Protein AF-A0A830HFN1-F1 (afdb_monomer_lite)

Sequence (681 aa):
MAGCVSAPSVPDTLATSLQSQLDFVSIDGMDPTLANGMKVYYEREVPFELRSQDSGDDDPQEVGALEAIKVRIVVSSDMETGVSGSAAPGVVVELSSESNLFFHYTHEMDSVRFSDVAQTQKLMVDYGEYPNVLLRMLNHCIKEPHTHLAVFVMKNDGKARLDFIQNMEYKFVELLSVEFAASDEETVRKQITYRYNNVKAKLALLSARLADVNALVKLKNPSLLLQKVAVSKTASCHSVALYGSGVACNGGSSLLAAQPCENQAGTPTQTRTVAQDPPQELSEEANPQQLLDTGLAFAGCLTTSPPQPKRVAVLLSGGVDSSVALHLLKRAGHEVTAFYLKIWFQEDFRNTWNACPWEEDLEFAQAAAKLAGVEVEVVPLTDAYWDRVVAHAIHEVQNGRTPNPDVLCNSRVKFGAFLEHVQNDEREFEYVASGHYARVEHDPNKMRPSRLLPCADNVKDQTYFLSQLTQAQLSRVLFPLSHLSKAQVRTLATSMQIPAADRKDSQGICFLGKVPWNEFVKEHCGTAPGPIVERETGDVLGEHNGVWFHTIGQRRGLRLSGGPWYVVEKDIGRRVVYVSRQYHDEAYRGTRRTVGVREGSWVEGEAPPSGEVLLKVRHGPERYRALLTWRDNNARDRGVLRLLDDVDDQGLAPGQFAVLYECEEPHACLGGGVMEAYSDD

Structure (mmCIF, N/CA/C/O backbone):
data_AF-A0A830HFN1-F1
#
_entry.id   AF-A0A830HFN1-F1
#
loop_
_atom_site.group_PDB
_atom_site.id
_atom_site.type_symbol
_atom_site.label_atom_id
_atom_site.label_alt_id
_atom_site.label_comp_id
_atom_site.label_asym_id
_atom_site.label_entity_id
_atom_site.label_seq_id
_atom_site.pdbx_PDB_ins_code
_atom_site.Cartn_x
_atom_site.Cartn_y
_atom_site.Cartn_z
_atom_site.occupancy
_atom_site.B_iso_or_equiv
_atom_site.auth_seq_id
_atom_site.auth_comp_id
_atom_site.auth_asym_id
_atom_site.auth_atom_id
_atom_site.pdbx_PDB_model_num
ATOM 1 N N . MET A 1 1 ? 25.652 -48.438 57.755 1.00 41.47 1 MET A N 1
ATOM 2 C CA . MET A 1 1 ? 26.670 -48.801 56.748 1.00 41.47 1 MET A CA 1
ATOM 3 C C . MET A 1 1 ? 25.976 -49.442 55.564 1.00 41.47 1 MET A C 1
ATOM 5 O O . MET A 1 1 ? 25.362 -50.480 55.753 1.00 41.47 1 MET A O 1
ATOM 9 N N . ALA A 1 2 ? 26.045 -48.767 54.418 1.00 32.31 2 ALA A N 1
ATOM 10 C CA . ALA A 1 2 ? 25.809 -49.194 53.030 1.00 32.31 2 ALA A CA 1
ATOM 11 C C . ALA A 1 2 ? 25.498 -47.867 52.309 1.00 32.31 2 ALA A C 1
ATOM 13 O O . ALA A 1 2 ? 24.434 -47.306 52.519 1.00 32.31 2 ALA A O 1
ATOM 14 N N . GLY A 1 3 ? 26.406 -47.169 51.635 1.00 30.12 3 GLY A N 1
ATOM 15 C CA . GLY A 1 3 ? 27.542 -47.607 50.833 1.00 30.12 3 GLY A CA 1
ATOM 16 C C . GLY A 1 3 ? 27.315 -47.057 49.424 1.00 30.12 3 GLY A C 1
ATOM 17 O O . GLY A 1 3 ? 26.964 -47.817 48.531 1.00 30.12 3 GLY A O 1
ATOM 18 N N . CYS A 1 4 ? 27.397 -45.727 49.277 1.00 29.08 4 CYS A N 1
ATOM 19 C CA . CYS A 1 4 ? 27.236 -45.003 48.015 1.00 29.08 4 CYS A CA 1
ATOM 20 C C . CYS A 1 4 ? 28.227 -45.519 46.966 1.00 29.08 4 CYS A C 1
ATOM 22 O O . CYS A 1 4 ? 29.434 -45.486 47.199 1.00 29.08 4 CYS A O 1
ATOM 24 N N . VAL A 1 5 ? 27.723 -45.928 45.801 1.00 33.47 5 VAL A N 1
ATOM 25 C CA . VAL A 1 5 ? 28.542 -46.169 44.610 1.00 33.47 5 VAL A CA 1
ATOM 26 C C . VAL A 1 5 ? 28.413 -44.946 43.706 1.00 33.47 5 VAL A C 1
ATOM 28 O O . VAL A 1 5 ? 27.329 -44.591 43.250 1.00 33.47 5 VAL A O 1
ATOM 31 N N . SER A 1 6 ? 29.546 -44.275 43.535 1.00 31.39 6 SER A N 1
ATOM 32 C CA . SER A 1 6 ? 29.791 -43.094 42.716 1.00 31.39 6 SER A CA 1
ATOM 33 C C . SER A 1 6 ? 29.516 -43.337 41.229 1.00 31.39 6 SER A C 1
ATOM 35 O O . SER A 1 6 ? 29.911 -44.365 40.680 1.00 31.39 6 SER A O 1
ATOM 37 N N . ALA A 1 7 ? 28.894 -42.352 40.576 1.00 30.53 7 ALA A N 1
ATOM 38 C CA . ALA A 1 7 ? 28.780 -42.266 39.122 1.00 30.53 7 ALA A CA 1
ATOM 39 C C . ALA A 1 7 ? 30.175 -42.265 38.456 1.00 30.53 7 ALA A C 1
ATOM 41 O O . ALA A 1 7 ? 31.120 -41.730 39.043 1.00 30.53 7 ALA A O 1
ATOM 42 N N . PRO A 1 8 ? 30.329 -42.841 37.250 1.00 33.91 8 PRO A N 1
ATOM 43 C CA . PRO A 1 8 ? 31.608 -42.848 36.555 1.00 33.91 8 PRO A CA 1
ATOM 44 C C . PRO A 1 8 ? 31.995 -41.415 36.175 1.00 33.91 8 PRO A C 1
ATOM 46 O O . PRO A 1 8 ? 31.211 -40.681 35.570 1.00 33.91 8 PRO A O 1
ATOM 49 N N . SER A 1 9 ? 33.207 -41.023 36.555 1.00 35.19 9 SER A N 1
ATOM 50 C CA . SER A 1 9 ? 33.829 -39.762 36.175 1.00 35.19 9 SER A CA 1
ATOM 51 C C . SER A 1 9 ? 33.978 -39.682 34.655 1.00 35.19 9 SER A C 1
ATOM 53 O O . SER A 1 9 ? 34.493 -40.592 34.003 1.00 35.19 9 SER A O 1
ATOM 55 N N . VAL A 1 10 ? 33.512 -38.570 34.086 1.00 36.28 10 VAL A N 1
ATOM 56 C CA . VAL A 1 10 ? 33.815 -38.177 32.707 1.00 36.28 10 VAL A CA 1
ATOM 57 C C . VAL A 1 10 ? 35.339 -38.023 32.609 1.00 36.28 10 VAL A C 1
ATOM 59 O O . VAL A 1 10 ? 35.917 -37.376 33.480 1.00 36.28 10 VAL A O 1
ATOM 62 N N . PRO A 1 11 ? 36.018 -38.615 31.614 1.00 37.53 11 PRO A N 1
ATOM 63 C CA . PRO A 1 11 ? 37.464 -38.485 31.501 1.00 37.53 11 PRO A CA 1
ATOM 64 C C . PRO A 1 11 ? 37.849 -37.015 31.269 1.00 37.53 11 PRO A C 1
ATOM 66 O O . PRO A 1 11 ? 37.371 -36.381 30.323 1.00 37.53 11 PRO A O 1
ATOM 69 N N . ASP A 1 12 ? 38.740 -36.501 32.126 1.00 38.22 12 ASP A N 1
ATOM 70 C CA . ASP A 1 12 ? 39.251 -35.117 32.164 1.00 38.22 12 ASP A CA 1
ATOM 71 C C . ASP A 1 12 ? 39.826 -34.609 30.829 1.00 38.22 12 ASP A C 1
ATOM 73 O O . ASP A 1 12 ? 39.990 -33.407 30.632 1.00 38.22 12 ASP A O 1
ATOM 77 N N . THR A 1 13 ? 40.066 -35.497 29.863 1.00 40.09 13 THR A N 1
ATOM 78 C CA . THR A 1 13 ? 40.506 -35.160 28.504 1.00 40.09 13 THR A CA 1
ATOM 79 C C . THR A 1 13 ? 39.465 -34.404 27.669 1.00 40.09 13 THR A C 1
ATOM 81 O O . THR A 1 13 ? 39.843 -33.733 26.713 1.00 40.09 13 THR A O 1
ATOM 84 N N . LEU A 1 14 ? 38.167 -34.481 27.995 1.00 36.88 14 LEU A N 1
ATOM 85 C CA . LEU A 1 14 ? 37.121 -33.707 27.297 1.00 36.88 14 LEU A CA 1
ATOM 86 C C . LEU A 1 14 ? 36.956 -32.288 27.860 1.00 36.88 14 LEU A C 1
ATOM 88 O O . LEU A 1 14 ? 36.573 -31.378 27.130 1.00 36.88 14 LEU A O 1
ATOM 92 N N . ALA A 1 15 ? 37.273 -32.079 29.140 1.00 35.22 15 ALA A N 1
ATOM 93 C CA . ALA A 1 15 ? 37.229 -30.752 29.749 1.00 35.22 15 ALA A CA 1
ATOM 94 C C . ALA A 1 15 ? 38.366 -29.853 29.233 1.00 35.22 15 ALA A C 1
ATOM 96 O O . ALA A 1 15 ? 38.199 -28.639 29.144 1.00 35.22 15 ALA A O 1
ATOM 97 N N . THR A 1 16 ? 39.492 -30.445 28.817 1.00 37.72 16 THR A N 1
ATOM 98 C CA . THR A 1 16 ? 40.635 -29.701 28.270 1.00 37.72 16 THR A CA 1
ATOM 99 C C . THR A 1 16 ? 40.443 -29.247 26.816 1.00 37.72 16 THR A C 1
ATOM 101 O O . THR A 1 16 ? 41.112 -28.303 26.410 1.00 37.72 16 THR A O 1
ATOM 104 N N . SER A 1 17 ? 39.528 -29.839 26.026 1.00 42.50 17 SER A N 1
ATOM 105 C CA . SER A 1 17 ? 39.257 -29.350 24.652 1.00 42.50 17 SER A CA 1
ATOM 106 C C . SER A 1 17 ? 38.311 -28.147 24.613 1.00 42.50 17 SER A C 1
ATOM 108 O O . SER A 1 17 ? 38.338 -27.382 23.654 1.00 42.50 17 SER A O 1
ATOM 110 N N . LEU A 1 18 ? 37.529 -27.921 25.676 1.00 43.16 18 LEU A N 1
ATOM 111 C CA . LEU A 1 18 ? 36.599 -26.788 25.779 1.00 43.16 18 LEU A CA 1
ATOM 112 C C . LEU A 1 18 ? 37.293 -25.443 26.057 1.00 43.16 18 LEU A C 1
ATOM 114 O O . LEU A 1 18 ? 36.659 -24.393 25.941 1.00 43.16 18 LEU A O 1
ATOM 118 N N . GLN A 1 19 ? 38.585 -25.461 26.395 1.00 46.94 19 GLN A N 1
ATOM 119 C CA . GLN A 1 19 ? 39.427 -24.283 26.600 1.00 46.94 19 GLN A CA 1
ATOM 120 C C . GLN A 1 19 ? 40.506 -24.189 25.514 1.00 46.94 19 GLN A C 1
ATOM 122 O O . GLN A 1 19 ? 41.701 -24.166 25.795 1.00 46.94 19 GLN A O 1
ATOM 127 N N . SER A 1 20 ? 40.106 -24.042 24.250 1.00 47.06 20 SER A N 1
ATOM 128 C CA . SER A 1 20 ? 40.965 -23.312 23.316 1.00 47.06 20 SER A CA 1
ATOM 129 C C . SER A 1 20 ? 40.952 -21.837 23.738 1.00 47.06 20 SER A C 1
ATOM 131 O O . SER A 1 20 ? 40.126 -21.054 23.265 1.00 47.06 20 SER A O 1
ATOM 133 N N . GLN A 1 21 ? 41.817 -21.464 24.683 1.00 49.53 21 GLN A N 1
ATOM 134 C CA . GLN A 1 21 ? 42.154 -20.068 24.953 1.00 49.53 21 GLN A CA 1
ATOM 135 C C . GLN A 1 21 ? 42.886 -19.520 23.720 1.00 49.53 21 GLN A C 1
ATOM 137 O O . GLN A 1 21 ? 44.111 -19.510 23.651 1.00 49.53 21 GLN A O 1
ATOM 142 N N . LEU A 1 22 ? 42.126 -19.134 22.697 1.00 51.19 22 LEU A N 1
ATOM 143 C CA . LEU A 1 22 ? 42.618 -18.217 21.681 1.00 51.19 22 LEU A CA 1
ATOM 144 C C . LEU A 1 22 ? 42.620 -16.837 22.328 1.00 51.19 22 LEU A C 1
ATOM 146 O O . LEU A 1 22 ? 41.576 -16.318 22.723 1.00 51.19 22 LEU A O 1
ATOM 150 N N . ASP A 1 23 ? 43.818 -16.300 22.503 1.00 49.47 23 ASP A N 1
ATOM 151 C CA . ASP A 1 23 ? 44.069 -15.040 23.182 1.00 49.47 23 ASP A CA 1
ATOM 152 C C . ASP A 1 23 ? 43.660 -13.874 22.265 1.00 49.47 23 ASP A C 1
ATOM 154 O O . ASP A 1 23 ? 44.480 -13.313 21.537 1.00 49.47 23 ASP A O 1
ATOM 158 N N . PHE A 1 24 ? 42.360 -13.550 22.226 1.00 52.59 24 PHE A N 1
ATOM 159 C CA . PHE A 1 24 ? 41.808 -12.449 21.415 1.00 52.59 24 PHE A CA 1
ATOM 160 C C . PHE A 1 24 ? 42.478 -11.101 21.721 1.00 52.59 24 PHE A C 1
ATOM 162 O O . PHE A 1 24 ? 42.595 -10.260 20.833 1.00 52.59 24 PHE A O 1
ATOM 169 N N . VAL A 1 25 ? 43.019 -10.948 22.934 1.00 52.09 25 VAL A N 1
ATOM 170 C CA . VAL A 1 25 ? 43.784 -9.774 23.376 1.00 52.09 25 VAL A CA 1
ATOM 171 C C . VAL A 1 25 ? 45.023 -9.541 22.497 1.00 52.09 25 VAL A C 1
ATOM 173 O O . VAL A 1 25 ? 45.385 -8.398 22.228 1.00 52.09 25 VAL A O 1
ATOM 176 N N . SER A 1 26 ? 45.645 -10.608 21.982 1.00 56.75 26 SER A N 1
ATOM 177 C CA . SER A 1 26 ? 46.818 -10.510 21.100 1.00 56.75 26 SER A CA 1
ATOM 178 C C . SER A 1 26 ? 46.490 -10.040 19.678 1.00 56.75 26 SER A C 1
ATOM 180 O O . SER A 1 26 ? 47.362 -9.499 19.004 1.00 56.75 26 SER A O 1
ATOM 182 N N . ILE A 1 27 ? 45.245 -10.226 19.222 1.00 59.44 27 ILE A N 1
ATOM 183 C CA . ILE A 1 27 ? 44.789 -9.841 17.878 1.00 59.44 27 ILE A CA 1
ATOM 184 C C . ILE A 1 27 ? 44.323 -8.386 17.875 1.00 59.44 27 ILE A C 1
ATOM 186 O O . ILE A 1 27 ? 44.649 -7.657 16.943 1.00 59.44 27 ILE A O 1
ATOM 190 N N . ASP A 1 28 ? 43.632 -7.943 18.928 1.00 55.72 28 ASP A N 1
ATOM 191 C CA . ASP A 1 28 ? 43.224 -6.540 19.075 1.00 55.72 28 ASP A CA 1
ATOM 192 C C . ASP A 1 28 ? 44.442 -5.611 19.232 1.00 55.72 28 ASP A C 1
ATOM 194 O O . ASP A 1 28 ? 44.452 -4.507 18.695 1.00 55.72 28 ASP A O 1
ATOM 198 N N . GLY A 1 29 ? 45.525 -6.088 19.862 1.00 56.12 29 GLY A N 1
ATOM 199 C CA . GLY A 1 29 ? 46.812 -5.381 19.925 1.00 56.12 29 GLY A CA 1
ATOM 200 C C . GLY A 1 29 ? 47.591 -5.312 18.601 1.00 56.12 29 GLY A C 1
ATOM 201 O O . GLY A 1 29 ? 48.619 -4.640 18.540 1.00 56.12 29 GLY A O 1
ATOM 202 N N . MET A 1 30 ? 47.130 -5.999 17.547 1.00 63.28 30 MET A N 1
ATOM 203 C CA . MET A 1 30 ? 47.676 -5.905 16.185 1.00 63.28 30 MET A CA 1
ATOM 204 C C . MET A 1 30 ? 46.839 -5.004 15.269 1.00 63.28 30 MET A C 1
ATOM 206 O O . MET A 1 30 ? 47.186 -4.879 14.093 1.00 63.28 30 MET A O 1
ATOM 210 N N . ASP A 1 31 ? 45.748 -4.408 15.763 1.00 72.31 31 ASP A N 1
ATOM 211 C CA . ASP A 1 31 ? 44.963 -3.449 14.988 1.00 72.31 31 ASP A CA 1
ATOM 212 C C . ASP A 1 31 ? 45.788 -2.160 14.799 1.00 72.31 31 ASP A C 1
ATOM 214 O O . ASP A 1 31 ? 46.062 -1.454 15.779 1.00 72.31 31 ASP A O 1
ATOM 218 N N . PRO A 1 32 ? 46.223 -1.838 13.564 1.00 69.19 32 PRO A N 1
ATOM 219 C CA . PRO A 1 32 ? 47.063 -0.669 13.319 1.00 69.19 32 PRO A CA 1
ATOM 220 C C . PRO A 1 32 ? 46.349 0.648 13.664 1.00 69.19 32 PRO A C 1
ATOM 222 O O . PRO A 1 32 ? 47.023 1.639 13.937 1.00 69.19 32 PRO A O 1
ATOM 225 N N . THR A 1 33 ? 45.013 0.656 13.714 1.00 69.00 33 THR A N 1
ATOM 226 C CA . THR A 1 33 ? 44.191 1.834 14.016 1.00 69.00 33 THR A CA 1
ATOM 227 C C . THR A 1 33 ? 44.117 2.133 15.519 1.00 69.00 33 THR A C 1
ATOM 229 O O . THR A 1 33 ? 43.917 3.279 15.924 1.00 69.00 33 THR A O 1
ATOM 232 N N . LEU A 1 34 ? 44.310 1.124 16.377 1.00 70.56 34 LEU A N 1
ATOM 233 C CA . LEU A 1 34 ? 44.181 1.252 17.838 1.00 70.56 34 LEU A CA 1
ATOM 234 C C . LEU A 1 34 ? 45.511 1.550 18.550 1.00 70.56 34 LEU A C 1
ATOM 236 O O . LEU A 1 34 ? 45.526 1.798 19.756 1.00 70.56 34 LEU A O 1
ATOM 240 N N . ALA A 1 35 ? 46.624 1.587 17.811 1.00 60.91 35 ALA A N 1
ATOM 241 C CA . ALA A 1 35 ? 47.981 1.715 18.350 1.00 60.91 35 ALA A CA 1
ATOM 242 C C . ALA A 1 35 ? 48.259 3.024 19.133 1.00 60.91 35 ALA A C 1
ATOM 244 O O . ALA A 1 35 ? 49.248 3.092 19.859 1.00 60.91 35 ALA A O 1
ATOM 245 N N . ASN A 1 36 ? 47.379 4.034 19.042 1.00 59.28 36 ASN A N 1
ATOM 246 C CA . ASN A 1 36 ? 47.587 5.389 19.578 1.00 59.28 36 ASN A CA 1
ATOM 247 C C . ASN A 1 36 ? 46.568 5.823 20.660 1.00 59.28 36 ASN A C 1
ATOM 249 O O . ASN A 1 36 ? 46.291 7.011 20.796 1.00 59.28 36 ASN A O 1
ATOM 253 N N . GLY A 1 37 ? 45.970 4.893 21.419 1.00 65.56 37 GLY A N 1
ATOM 254 C CA . GLY A 1 37 ? 44.978 5.239 22.464 1.00 65.56 37 GLY A CA 1
ATOM 255 C C . GLY A 1 37 ? 43.587 5.598 21.918 1.00 65.56 37 GLY A C 1
ATOM 256 O O . GLY A 1 37 ? 42.735 6.145 22.614 1.00 65.56 37 GLY A O 1
ATOM 257 N N . MET A 1 38 ? 43.359 5.270 20.654 1.00 71.75 38 MET A N 1
ATOM 258 C CA . MET A 1 38 ? 42.110 5.456 19.935 1.00 71.75 38 MET A CA 1
ATOM 259 C C . MET A 1 38 ? 41.124 4.321 20.256 1.00 71.75 38 MET A C 1
ATOM 261 O O . MET A 1 38 ? 41.519 3.159 20.350 1.00 71.75 38 MET A O 1
ATOM 265 N N . LYS A 1 39 ? 39.836 4.640 20.431 1.00 79.62 39 LYS A N 1
ATOM 266 C CA . LYS A 1 39 ? 38.762 3.667 20.697 1.00 79.62 39 LYS A CA 1
ATOM 267 C C . LYS A 1 39 ? 37.777 3.609 19.537 1.00 79.62 39 LYS A C 1
ATOM 269 O O . LYS A 1 39 ? 37.368 4.639 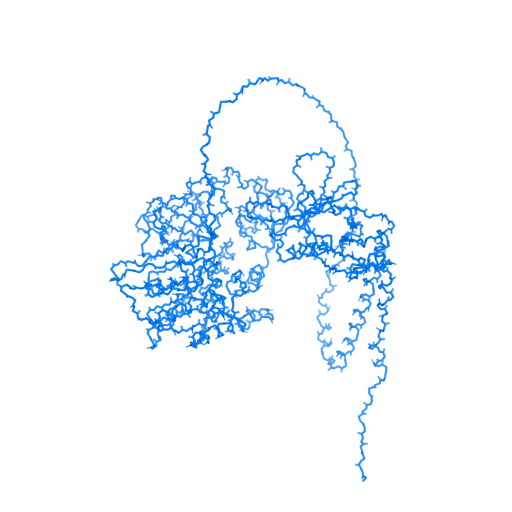19.005 1.00 79.62 39 LYS A O 1
ATOM 274 N N . VAL A 1 40 ? 37.338 2.398 19.196 1.00 83.38 40 VAL A N 1
ATOM 275 C CA . VAL A 1 40 ? 36.249 2.195 18.233 1.00 83.38 40 VAL A CA 1
ATOM 276 C C . VAL A 1 40 ? 34.944 2.701 18.845 1.00 83.38 40 VAL A C 1
ATOM 278 O O . VAL A 1 40 ? 34.473 2.168 19.847 1.00 83.38 40 VAL A O 1
ATOM 281 N N . TYR A 1 41 ? 34.369 3.730 18.232 1.00 84.94 41 TYR A N 1
ATOM 282 C CA . TYR A 1 41 ? 33.090 4.323 18.621 1.00 84.94 41 TYR A CA 1
ATOM 283 C C . TYR A 1 41 ? 31.917 3.692 17.859 1.00 84.94 41 TYR A C 1
ATOM 285 O O . TYR A 1 41 ? 30.828 3.512 18.401 1.00 84.94 41 TYR A O 1
ATOM 293 N N . TYR A 1 42 ? 32.143 3.320 16.598 1.00 88.94 42 TYR A N 1
ATOM 294 C CA . TYR A 1 42 ? 31.147 2.692 15.733 1.00 88.94 42 TYR A CA 1
ATOM 295 C C . TYR A 1 42 ? 31.829 1.758 14.733 1.00 88.94 42 TYR A C 1
ATOM 297 O O . TYR A 1 42 ? 32.835 2.130 14.139 1.00 88.94 42 TYR A O 1
ATOM 305 N N . GLU A 1 43 ? 31.276 0.565 14.517 1.00 90.19 43 GLU A N 1
ATOM 306 C CA . GLU A 1 43 ? 31.749 -0.373 13.493 1.00 90.19 43 GLU A CA 1
ATOM 307 C C . GLU A 1 43 ? 30.568 -1.168 12.925 1.00 90.19 43 GLU A C 1
ATOM 309 O O . GLU A 1 43 ? 29.973 -1.985 13.632 1.00 90.19 43 GLU A O 1
ATOM 314 N N . ARG A 1 44 ? 30.212 -0.923 11.658 1.00 91.81 44 ARG A N 1
ATOM 315 C CA . ARG A 1 44 ? 29.163 -1.657 10.925 1.00 91.81 44 ARG A CA 1
ATOM 316 C C . ARG A 1 44 ? 29.392 -1.618 9.420 1.00 91.81 44 ARG A C 1
ATOM 318 O O . ARG A 1 44 ? 30.039 -0.712 8.907 1.00 91.81 44 ARG A O 1
ATOM 325 N N . GLU A 1 45 ? 28.800 -2.574 8.719 1.00 91.88 45 GLU A N 1
ATOM 326 C CA . GLU A 1 45 ? 28.659 -2.513 7.265 1.00 91.88 45 GLU A CA 1
ATOM 327 C C . GLU A 1 45 ? 27.482 -1.620 6.876 1.00 91.88 45 GLU A C 1
ATOM 329 O O . GLU A 1 45 ? 26.405 -1.691 7.477 1.00 91.88 45 GLU A O 1
ATOM 334 N N . VAL A 1 46 ? 27.702 -0.769 5.878 1.00 92.25 46 VAL A N 1
ATOM 335 C CA . VAL A 1 46 ? 26.728 0.196 5.373 1.00 92.25 46 VAL A CA 1
ATOM 336 C C . VAL A 1 46 ? 26.671 0.085 3.847 1.00 92.25 46 VAL A C 1
ATOM 338 O O . VAL A 1 46 ? 27.724 0.020 3.213 1.00 92.25 46 VAL A O 1
ATOM 341 N N . PRO A 1 47 ? 25.471 0.042 3.239 1.00 91.12 47 PRO A N 1
ATOM 342 C CA . PRO A 1 47 ? 25.340 -0.000 1.786 1.00 91.12 47 PRO A CA 1
ATOM 343 C C . PRO A 1 47 ? 25.721 1.356 1.182 1.00 91.12 47 PRO A C 1
ATOM 345 O O . PRO A 1 47 ? 25.041 2.352 1.428 1.00 91.12 47 PRO A O 1
ATOM 348 N N . PHE A 1 48 ? 26.809 1.395 0.416 1.00 92.44 48 PHE A N 1
ATOM 349 C CA . PHE A 1 48 ? 27.291 2.584 -0.287 1.00 92.44 48 PHE A CA 1
ATOM 350 C C . PHE A 1 48 ? 27.099 2.412 -1.791 1.00 92.44 48 PHE A C 1
ATOM 352 O O . PHE A 1 48 ? 27.335 1.336 -2.331 1.00 92.44 48 PHE A O 1
ATOM 359 N N . GLU A 1 49 ? 26.707 3.479 -2.477 1.00 90.75 49 GLU A N 1
ATOM 360 C CA . GLU A 1 49 ? 26.747 3.558 -3.935 1.00 90.75 49 GLU A CA 1
ATOM 361 C C . GLU A 1 49 ? 28.118 4.103 -4.359 1.00 90.75 49 GLU A C 1
ATOM 363 O O . GLU A 1 49 ? 28.395 5.290 -4.189 1.00 90.75 49 GLU A O 1
ATOM 368 N N . LEU A 1 50 ? 28.993 3.237 -4.872 1.00 88.19 50 LEU A N 1
ATOM 369 C CA . LEU A 1 50 ? 30.352 3.603 -5.273 1.00 88.19 50 LEU A CA 1
ATOM 370 C C . LEU A 1 50 ? 30.382 4.146 -6.702 1.00 88.19 50 LEU A C 1
ATOM 372 O O . LEU A 1 50 ? 30.024 3.419 -7.625 1.00 88.19 50 LEU A O 1
ATOM 376 N N . ARG A 1 51 ? 30.866 5.374 -6.901 1.00 87.25 51 ARG A N 1
ATOM 377 C CA . ARG A 1 51 ? 31.021 6.011 -8.220 1.00 87.25 51 ARG A CA 1
ATOM 378 C C . ARG A 1 51 ? 32.484 6.350 -8.501 1.00 87.25 51 ARG A C 1
ATOM 380 O O . ARG A 1 51 ? 33.176 6.851 -7.618 1.00 87.25 51 ARG A O 1
ATOM 387 N N . SER A 1 52 ? 32.937 6.129 -9.729 1.00 81.00 52 SER A N 1
ATOM 388 C CA . SER A 1 52 ? 34.215 6.623 -10.260 1.00 81.00 52 SER A CA 1
ATOM 389 C C . SER A 1 52 ? 33.992 7.948 -10.986 1.00 81.00 52 SER A C 1
ATOM 391 O O . SER A 1 52 ? 33.060 8.074 -11.775 1.00 81.00 52 SER A O 1
ATOM 393 N N . GLN A 1 53 ? 34.835 8.947 -10.725 1.00 72.88 53 GLN A N 1
ATOM 394 C CA . GLN A 1 53 ? 34.866 10.188 -11.496 1.00 72.88 53 GLN A CA 1
ATOM 395 C C . GLN A 1 53 ? 36.169 10.255 -12.297 1.00 72.88 53 GLN A C 1
ATOM 397 O O . GLN A 1 53 ? 37.229 10.567 -11.745 1.00 72.88 53 GLN A O 1
ATOM 402 N N . ASP A 1 54 ? 36.077 9.992 -13.603 1.00 57.97 54 ASP A N 1
ATOM 403 C CA . ASP A 1 54 ? 37.180 10.220 -14.531 1.00 57.97 54 ASP A CA 1
ATOM 404 C C . ASP A 1 54 ? 37.333 11.717 -14.816 1.00 57.97 54 ASP A C 1
ATOM 406 O O . ASP A 1 54 ? 36.374 12.444 -15.082 1.00 57.97 54 ASP A O 1
ATOM 410 N N . SER A 1 55 ? 38.567 12.205 -14.719 1.00 46.66 55 SER A N 1
ATOM 411 C CA . SER A 1 55 ? 38.917 13.606 -14.940 1.00 46.66 55 SER A CA 1
ATOM 412 C C . SER A 1 55 ? 38.775 13.963 -16.426 1.00 46.66 55 SER A C 1
ATOM 414 O O . SER A 1 55 ? 39.744 13.820 -17.175 1.00 46.66 55 SER A O 1
ATOM 416 N N . GLY A 1 56 ? 37.586 14.403 -16.855 1.00 46.00 56 GLY A N 1
ATOM 417 C CA . GLY A 1 56 ? 37.358 14.793 -18.250 1.00 46.00 56 GLY A CA 1
ATOM 418 C C . GLY A 1 56 ? 36.044 15.495 -18.612 1.00 46.00 56 GLY A C 1
ATOM 419 O O . GLY A 1 56 ? 36.119 16.423 -19.407 1.00 46.00 56 GLY A O 1
ATOM 420 N N . ASP A 1 57 ? 34.884 15.128 -18.055 1.00 36.62 57 ASP A N 1
ATOM 421 C CA . ASP A 1 57 ? 33.584 15.635 -18.547 1.00 36.62 57 ASP A CA 1
ATOM 422 C C . ASP A 1 57 ? 32.595 16.012 -17.430 1.00 36.62 57 ASP A C 1
ATOM 424 O O . ASP A 1 57 ? 32.563 15.393 -16.366 1.00 36.62 57 ASP A O 1
ATOM 428 N N . ASP A 1 58 ? 31.782 17.035 -17.705 1.00 42.91 58 ASP A N 1
ATOM 429 C CA . ASP A 1 58 ? 30.699 17.571 -16.859 1.00 42.91 58 ASP A CA 1
ATOM 430 C C . ASP A 1 58 ? 29.326 16.977 -17.282 1.00 42.91 58 ASP A C 1
ATOM 432 O O . ASP A 1 58 ? 28.325 17.687 -17.343 1.00 42.91 58 ASP A O 1
ATOM 436 N N . ASP A 1 59 ? 29.286 15.675 -17.619 1.00 35.19 59 ASP A N 1
ATOM 437 C CA . ASP A 1 59 ? 28.093 14.912 -18.060 1.00 35.19 59 ASP A CA 1
ATOM 438 C C . ASP A 1 59 ? 27.987 13.551 -17.303 1.00 35.19 59 ASP A C 1
ATOM 440 O O . ASP A 1 59 ? 28.918 13.186 -16.577 1.00 35.19 59 ASP A O 1
ATOM 444 N N . PRO A 1 60 ? 26.840 12.829 -17.311 1.00 41.12 60 PRO A N 1
ATOM 445 C CA . PRO A 1 60 ? 26.324 12.139 -16.134 1.00 41.12 60 PRO A CA 1
ATOM 446 C C . PRO A 1 60 ? 27.172 10.940 -15.693 1.00 41.12 60 PRO A C 1
ATOM 448 O O . PRO A 1 60 ? 27.420 10.002 -16.447 1.00 41.12 60 PRO A O 1
ATOM 451 N N . GLN A 1 61 ? 27.534 10.978 -14.409 1.00 48.03 61 GLN A N 1
ATOM 452 C CA . GLN A 1 61 ? 28.304 9.978 -13.667 1.00 48.03 61 GLN A CA 1
ATOM 453 C C . GLN A 1 61 ? 27.800 8.542 -13.882 1.00 48.03 61 GLN A C 1
ATOM 455 O O . GLN A 1 61 ? 26.592 8.287 -13.842 1.00 48.03 61 GLN A O 1
ATOM 460 N N . GLU A 1 62 ? 28.736 7.595 -14.020 1.00 48.56 62 GLU A N 1
ATOM 461 C CA . GLU A 1 62 ? 28.465 6.155 -13.967 1.00 48.56 62 GLU A CA 1
ATOM 462 C C . GLU A 1 62 ? 27.561 5.829 -12.765 1.00 48.56 62 GLU A C 1
ATOM 464 O O . GLU A 1 62 ? 27.835 6.230 -11.630 1.00 48.56 62 GLU A O 1
ATOM 469 N N . VAL A 1 63 ? 26.454 5.114 -13.008 1.00 51.47 63 VAL A N 1
ATOM 470 C CA . VAL A 1 63 ? 25.568 4.647 -11.933 1.00 51.47 63 VAL A CA 1
ATOM 471 C C . VAL A 1 63 ? 26.370 3.695 -11.057 1.00 51.47 63 VAL A C 1
ATOM 473 O O . VAL A 1 63 ? 26.788 2.630 -11.514 1.00 51.47 63 VAL A O 1
ATOM 476 N N . GLY A 1 64 ? 26.596 4.100 -9.812 1.00 55.66 64 GLY A N 1
ATOM 477 C CA . GLY A 1 64 ? 27.514 3.406 -8.930 1.00 55.66 64 GLY A CA 1
ATOM 478 C C . GLY A 1 64 ? 27.031 2.020 -8.514 1.00 55.66 64 GLY A C 1
ATOM 479 O O . GLY A 1 64 ? 25.829 1.749 -8.437 1.00 55.66 64 GLY A O 1
ATOM 480 N N . ALA A 1 65 ? 27.972 1.121 -8.229 1.00 70.88 65 ALA A N 1
ATOM 481 C CA . ALA A 1 65 ? 27.652 -0.191 -7.680 1.00 70.88 65 ALA A CA 1
ATOM 482 C C . ALA A 1 65 ? 27.283 -0.058 -6.196 1.00 70.88 65 ALA A C 1
ATOM 484 O O . ALA A 1 65 ? 27.993 0.589 -5.428 1.00 70.88 65 ALA A O 1
ATOM 485 N N . LEU A 1 66 ? 26.175 -0.682 -5.788 1.00 82.06 66 LEU A N 1
ATOM 486 C CA . LEU A 1 66 ? 25.795 -0.782 -4.379 1.00 82.06 66 LEU A CA 1
ATOM 487 C C . LEU A 1 66 ? 26.639 -1.866 -3.705 1.00 82.06 66 LEU A C 1
ATOM 489 O O . LEU A 1 66 ? 26.448 -3.054 -3.969 1.00 82.06 66 LEU A O 1
ATOM 493 N N . GLU A 1 67 ? 27.551 -1.456 -2.832 1.00 86.38 67 GLU A N 1
ATOM 494 C CA . GLU A 1 67 ? 28.466 -2.338 -2.117 1.00 86.38 67 GLU A CA 1
ATOM 495 C C . GLU A 1 67 ? 28.324 -2.165 -0.601 1.00 86.38 67 GLU A C 1
ATOM 497 O O . GLU A 1 67 ? 28.120 -1.062 -0.095 1.00 86.38 67 GLU A O 1
ATOM 502 N N . ALA A 1 68 ? 28.415 -3.267 0.145 1.00 89.50 68 ALA A N 1
ATOM 503 C CA . ALA A 1 68 ? 28.493 -3.214 1.599 1.00 89.50 68 ALA A CA 1
ATOM 504 C C . ALA A 1 68 ? 29.910 -2.793 2.008 1.00 89.50 68 ALA A C 1
ATOM 506 O O . ALA A 1 68 ? 30.857 -3.573 1.907 1.00 89.50 68 ALA A O 1
ATOM 507 N N . ILE A 1 69 ? 30.052 -1.549 2.462 1.00 93.44 69 ILE A N 1
ATOM 508 C CA . ILE A 1 69 ? 31.322 -1.000 2.931 1.00 93.44 69 ILE A CA 1
ATOM 509 C C . ILE A 1 69 ? 31.354 -1.056 4.447 1.00 93.44 69 ILE A C 1
ATOM 511 O O . ILE A 1 69 ? 30.439 -0.596 5.132 1.00 93.44 69 ILE A O 1
ATOM 515 N N . LYS A 1 70 ? 32.429 -1.618 4.990 1.00 92.56 70 LYS A N 1
ATOM 516 C CA . LYS A 1 70 ? 32.672 -1.642 6.422 1.00 92.56 70 LYS A CA 1
ATOM 517 C C . LYS A 1 70 ? 33.173 -0.272 6.863 1.00 92.56 70 LYS A C 1
ATOM 519 O O . LYS A 1 70 ? 34.266 0.147 6.480 1.00 92.56 70 LYS A O 1
ATOM 524 N N . VAL A 1 71 ? 32.367 0.397 7.681 1.00 94.25 71 VAL A N 1
ATOM 525 C CA . VAL A 1 71 ? 32.636 1.731 8.218 1.00 94.25 71 VAL A CA 1
ATOM 526 C C . VAL A 1 71 ? 33.032 1.614 9.679 1.00 94.25 71 VAL A C 1
ATOM 528 O O . VAL A 1 71 ? 32.298 1.027 10.481 1.00 94.25 71 VAL A O 1
ATOM 531 N N . ARG A 1 72 ? 34.174 2.201 10.030 1.00 91.81 72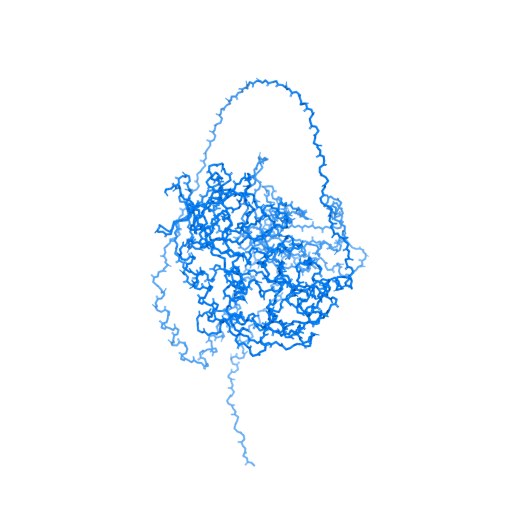 ARG A N 1
ATOM 532 C CA . ARG A 1 72 ? 34.675 2.261 11.401 1.00 91.81 72 ARG A CA 1
ATOM 533 C C . ARG A 1 72 ? 34.918 3.715 11.794 1.00 91.81 72 ARG A C 1
ATOM 535 O O . ARG A 1 72 ? 35.707 4.397 11.157 1.00 91.81 72 ARG A O 1
ATOM 542 N N . ILE A 1 73 ? 34.233 4.191 12.831 1.00 91.19 73 ILE A N 1
ATOM 543 C CA . ILE A 1 73 ? 34.485 5.505 13.436 1.00 91.19 73 ILE A CA 1
ATOM 544 C C . ILE A 1 73 ? 35.307 5.275 14.690 1.00 91.19 73 ILE A C 1
ATOM 546 O O . ILE A 1 73 ? 34.901 4.525 15.583 1.00 91.19 73 ILE A O 1
ATOM 550 N N . VAL A 1 74 ? 36.449 5.937 14.754 1.00 89.00 74 VAL A N 1
ATOM 551 C CA . VAL A 1 74 ? 37.409 5.834 15.838 1.00 89.00 74 VAL A CA 1
ATOM 552 C C . VAL A 1 74 ? 37.636 7.221 16.418 1.00 89.00 74 VAL A C 1
ATOM 554 O O . VAL A 1 74 ? 37.762 8.209 15.695 1.00 89.00 74 VAL A O 1
ATOM 557 N N . VAL A 1 75 ? 37.625 7.294 17.744 1.00 86.00 75 VAL A N 1
ATOM 558 C CA . VAL A 1 75 ? 37.711 8.547 18.489 1.00 86.00 75 VAL A CA 1
ATOM 559 C C . VAL A 1 75 ? 38.833 8.422 19.513 1.00 86.00 75 VAL A C 1
ATOM 561 O O . VAL A 1 75 ? 38.981 7.380 20.158 1.00 86.00 75 VAL A O 1
ATOM 564 N N . SER A 1 76 ? 39.647 9.466 19.659 1.00 79.44 76 SER A N 1
ATOM 565 C CA . SER A 1 76 ? 40.684 9.500 20.695 1.00 79.44 76 SER A CA 1
ATOM 566 C C . SER A 1 76 ? 40.066 9.560 22.104 1.00 79.44 76 SER A C 1
ATOM 568 O O . SER A 1 76 ? 39.043 10.215 22.322 1.00 79.44 76 SER A O 1
ATOM 570 N N . SER A 1 77 ? 40.680 8.852 23.060 1.00 61.22 77 SER A N 1
ATOM 571 C CA . SER A 1 77 ? 40.198 8.661 24.438 1.00 61.22 77 SER A CA 1
ATOM 572 C C . SER A 1 77 ? 39.921 9.951 25.216 1.00 61.22 77 SER A C 1
ATOM 574 O O . SER A 1 77 ? 39.154 9.927 26.176 1.00 61.22 77 SER A O 1
ATOM 576 N N . ASP A 1 78 ? 40.495 11.075 24.789 1.00 57.62 78 ASP A N 1
ATOM 577 C CA . ASP A 1 78 ? 40.399 12.361 25.484 1.00 57.62 78 ASP A CA 1
ATOM 578 C C . ASP A 1 78 ? 39.058 13.090 25.241 1.00 57.62 78 ASP A C 1
ATOM 580 O O . ASP A 1 78 ? 38.790 14.112 25.867 1.00 57.62 78 ASP A O 1
ATOM 584 N N . MET A 1 79 ? 38.178 12.566 24.371 1.00 50.38 79 MET A N 1
ATOM 585 C CA . MET A 1 79 ? 36.825 13.111 24.141 1.00 50.38 79 MET A CA 1
ATOM 586 C C . MET A 1 79 ? 35.862 12.898 25.322 1.00 50.38 79 MET A C 1
ATOM 588 O O . MET A 1 79 ? 34.920 13.671 25.477 1.00 50.38 79 MET A O 1
ATOM 592 N N . GLU A 1 80 ? 36.057 11.867 26.155 1.00 46.84 80 GLU A N 1
ATOM 593 C CA . GLU A 1 80 ? 35.131 11.560 27.265 1.00 46.84 80 GLU A CA 1
ATOM 594 C C . GLU A 1 80 ? 35.414 12.386 28.532 1.00 46.84 80 GLU A C 1
ATOM 596 O O . GLU A 1 80 ? 34.542 12.542 29.388 1.00 46.84 80 GLU A O 1
ATOM 601 N N . THR A 1 81 ? 36.614 12.957 28.657 1.00 44.97 81 THR A N 1
ATOM 602 C CA . THR A 1 81 ? 37.025 13.749 29.819 1.00 44.97 81 THR A CA 1
ATOM 603 C C . THR A 1 81 ? 37.443 15.135 29.355 1.00 44.97 81 THR A C 1
ATOM 605 O O . THR A 1 81 ? 38.568 15.304 28.899 1.00 44.97 81 THR A O 1
ATOM 608 N N . GLY A 1 82 ? 36.551 16.124 29.461 1.00 45.97 82 GLY A N 1
ATOM 609 C CA . GLY A 1 82 ? 36.781 17.522 29.065 1.00 45.97 82 GLY A CA 1
ATOM 610 C C . GLY A 1 82 ? 37.896 18.231 29.848 1.00 45.97 82 GLY A C 1
ATOM 611 O O . GLY A 1 82 ? 37.638 19.173 30.592 1.00 45.97 82 GLY A O 1
ATOM 612 N N . VAL A 1 83 ? 39.141 17.785 29.686 1.00 40.28 83 VAL A N 1
ATOM 613 C CA . VAL A 1 83 ? 40.339 18.361 30.290 1.00 40.28 83 VAL A CA 1
ATOM 614 C C . VAL A 1 83 ? 41.139 19.048 29.192 1.00 40.28 83 VAL A C 1
ATOM 616 O O . VAL A 1 83 ? 41.701 18.434 28.291 1.00 40.28 83 VAL A O 1
ATOM 619 N N . SER A 1 84 ? 41.169 20.370 29.291 1.00 43.78 84 SER A N 1
ATOM 620 C CA . SER A 1 84 ? 41.924 21.293 28.456 1.00 43.78 84 SER A CA 1
ATOM 621 C C . SER A 1 84 ? 43.437 21.115 28.647 1.00 43.78 84 SER A C 1
ATOM 623 O O . SER A 1 84 ? 43.919 21.261 29.773 1.00 43.78 84 SER A O 1
ATOM 625 N N . GLY A 1 85 ? 44.201 20.892 27.570 1.00 42.59 85 GLY A N 1
ATOM 626 C CA . GLY A 1 85 ? 45.658 21.110 27.599 1.00 42.59 85 GLY A CA 1
ATOM 627 C C . GLY A 1 85 ? 46.513 20.381 26.558 1.00 42.59 85 GLY A C 1
ATOM 628 O O . GLY A 1 85 ? 47.688 20.707 26.424 1.00 42.59 85 GLY A O 1
ATOM 629 N N . SER A 1 86 ? 45.954 19.437 25.806 1.00 38.62 86 SER A N 1
ATOM 630 C CA . SER A 1 86 ? 46.642 18.679 24.751 1.00 38.62 86 SER A CA 1
ATOM 631 C C . SER A 1 86 ? 45.818 18.749 23.462 1.00 38.62 86 SER A C 1
ATOM 633 O O . SER A 1 86 ? 44.603 18.922 23.540 1.00 38.62 86 SER A O 1
ATOM 635 N N . ALA A 1 87 ? 46.470 18.706 22.295 1.00 43.75 87 ALA A N 1
ATOM 636 C CA . ALA A 1 87 ? 45.851 18.870 20.976 1.00 43.75 87 ALA A CA 1
ATOM 637 C C . ALA A 1 87 ? 44.546 18.061 20.851 1.00 43.75 87 ALA A C 1
ATOM 639 O O . ALA A 1 87 ? 44.501 16.898 21.247 1.00 43.75 87 ALA A O 1
ATOM 640 N N . ALA A 1 88 ? 43.484 18.703 20.353 1.00 46.78 88 ALA A N 1
ATOM 641 C CA . ALA A 1 88 ? 42.133 18.157 20.390 1.00 46.78 88 ALA A CA 1
ATOM 642 C C . ALA A 1 88 ? 42.064 16.736 19.784 1.00 46.78 88 ALA A C 1
ATOM 644 O O . ALA A 1 88 ? 42.657 16.497 18.730 1.00 46.78 88 ALA A O 1
ATOM 645 N N . PRO A 1 89 ? 41.339 15.801 20.422 1.00 54.84 89 PRO A N 1
ATOM 646 C CA . PRO A 1 89 ? 41.184 14.431 19.944 1.00 54.84 89 PRO A CA 1
ATOM 647 C C . PRO A 1 89 ? 40.571 14.405 18.537 1.00 54.84 89 PRO A C 1
ATOM 649 O O . PRO A 1 89 ? 39.484 14.944 18.316 1.00 54.84 89 PRO A O 1
ATOM 652 N N . GLY A 1 90 ? 41.276 13.790 17.585 1.00 73.94 90 GLY A N 1
ATOM 653 C CA . GLY A 1 90 ? 40.819 13.636 16.204 1.00 73.94 90 GLY A CA 1
ATOM 654 C C . GLY A 1 90 ? 39.734 12.566 16.071 1.00 73.94 90 GLY A C 1
ATOM 655 O O . GLY A 1 90 ? 39.785 11.532 16.744 1.00 73.94 90 GLY A O 1
ATOM 656 N N . VAL A 1 91 ? 38.751 12.816 15.208 1.00 85.94 91 VAL A N 1
ATOM 657 C CA . VAL A 1 91 ? 37.792 11.807 14.742 1.00 85.94 91 VAL A CA 1
ATOM 658 C C . VAL A 1 91 ? 38.347 11.206 13.460 1.00 85.94 91 VAL A C 1
ATOM 660 O O . VAL A 1 91 ? 38.588 11.931 12.495 1.00 85.94 91 VAL A O 1
ATOM 663 N N . VAL A 1 92 ? 38.528 9.888 13.441 1.00 89.12 92 VAL A N 1
ATOM 664 C CA . VAL A 1 92 ? 38.981 9.158 12.255 1.00 89.12 92 VAL A CA 1
ATOM 665 C C . VAL A 1 92 ? 37.876 8.223 11.794 1.00 89.12 92 VAL A C 1
ATOM 667 O O . VAL A 1 92 ? 37.364 7.419 12.572 1.00 89.12 92 VAL A O 1
ATOM 670 N N . VAL A 1 93 ? 37.492 8.325 10.526 1.00 91.81 93 VAL A N 1
ATOM 671 C CA . VAL A 1 93 ? 36.550 7.404 9.887 1.00 91.81 93 VAL A CA 1
ATOM 672 C C . VAL A 1 93 ? 37.304 6.592 8.851 1.00 91.81 93 VAL A C 1
ATOM 674 O O . VAL A 1 93 ? 37.916 7.154 7.947 1.00 91.81 93 VAL A O 1
ATOM 677 N N . GLU A 1 94 ? 37.238 5.274 8.970 1.00 91.94 94 GLU A N 1
ATOM 678 C CA . GLU A 1 94 ? 37.847 4.330 8.041 1.00 91.94 94 GLU A CA 1
ATOM 679 C C . GLU A 1 94 ? 36.763 3.610 7.242 1.00 91.94 94 GLU A C 1
ATOM 681 O O . GLU A 1 94 ? 35.759 3.145 7.794 1.00 91.94 94 GLU A O 1
ATOM 686 N N . LEU A 1 95 ? 36.988 3.493 5.938 1.00 93.94 95 LEU A N 1
ATOM 687 C CA . LEU A 1 95 ? 36.149 2.751 5.008 1.00 93.94 95 LEU A CA 1
ATOM 688 C C . LEU A 1 95 ? 36.965 1.608 4.419 1.00 93.94 95 LEU A C 1
ATOM 690 O O . LEU A 1 95 ? 38.032 1.838 3.853 1.00 93.94 95 LEU A O 1
ATOM 694 N N . SER A 1 96 ? 36.452 0.384 4.518 1.00 91.38 96 SER A N 1
ATOM 695 C CA . SER A 1 96 ? 37.087 -0.800 3.934 1.00 91.38 96 SER A CA 1
ATOM 696 C C . SER A 1 96 ? 36.067 -1.714 3.258 1.00 91.38 96 SER A C 1
ATOM 698 O O . SER A 1 96 ? 34.936 -1.843 3.723 1.00 91.38 96 SER A O 1
ATOM 700 N N . SER A 1 97 ? 36.463 -2.360 2.162 1.00 87.75 97 SER A N 1
ATOM 701 C CA . SER A 1 97 ? 35.632 -3.347 1.456 1.00 87.75 97 SER A CA 1
ATOM 702 C C . SER A 1 97 ? 36.133 -4.770 1.709 1.00 87.75 97 SER A C 1
ATOM 704 O O . SER A 1 97 ? 37.341 -5.016 1.801 1.00 87.75 97 SER A O 1
ATOM 706 N N . GLU A 1 98 ? 35.214 -5.733 1.825 1.00 80.88 98 GLU A N 1
ATOM 707 C CA . GLU A 1 98 ? 35.530 -7.170 1.805 1.00 80.88 98 GLU A CA 1
ATOM 708 C C . GLU A 1 98 ? 35.804 -7.716 0.403 1.00 80.88 98 GLU A C 1
ATOM 710 O O . GLU A 1 98 ? 36.586 -8.656 0.266 1.00 80.88 98 GLU A O 1
ATOM 715 N N . SER A 1 99 ? 35.216 -7.114 -0.631 1.00 79.62 99 SER A N 1
ATOM 716 C CA . SER A 1 99 ? 35.387 -7.554 -2.018 1.00 79.62 99 SER A CA 1
ATOM 717 C C . SER A 1 99 ? 36.692 -7.037 -2.637 1.00 79.62 99 SER A C 1
ATOM 719 O O . SER A 1 99 ? 37.320 -7.730 -3.440 1.00 79.62 99 SER A O 1
ATOM 721 N N . ASN A 1 100 ? 37.142 -5.850 -2.215 1.00 83.81 100 ASN A N 1
ATOM 722 C CA . ASN A 1 100 ? 38.367 -5.215 -2.677 1.00 83.81 100 ASN A CA 1
ATOM 723 C C . ASN A 1 100 ? 39.325 -4.961 -1.505 1.00 83.81 100 ASN A C 1
ATOM 725 O O . ASN A 1 100 ? 39.151 -4.040 -0.709 1.00 83.81 100 ASN A O 1
ATOM 729 N N . LEU A 1 101 ? 40.386 -5.768 -1.431 1.00 80.12 101 LEU A N 1
ATOM 730 C CA . LEU A 1 101 ? 41.403 -5.686 -0.376 1.00 80.12 101 LEU A CA 1
ATOM 731 C C . LEU A 1 101 ? 42.183 -4.364 -0.363 1.00 80.12 101 LEU A C 1
ATOM 733 O O . LEU A 1 101 ? 42.695 -3.988 0.689 1.00 80.12 101 LEU A O 1
ATOM 737 N N . PHE A 1 102 ? 42.278 -3.675 -1.502 1.00 84.31 102 PHE A N 1
ATOM 738 C CA . PHE A 1 102 ? 42.998 -2.405 -1.636 1.00 84.31 102 PHE A CA 1
ATOM 739 C C . PHE A 1 102 ? 42.101 -1.187 -1.396 1.00 84.31 102 PHE A C 1
ATOM 741 O O . PHE A 1 102 ? 42.600 -0.068 -1.323 1.00 84.31 102 PHE A O 1
ATOM 748 N N . PHE A 1 103 ? 40.790 -1.389 -1.253 1.00 88.44 103 PHE A N 1
ATOM 749 C CA . PHE A 1 103 ? 39.858 -0.325 -0.916 1.00 88.44 103 PHE A CA 1
ATOM 750 C C . PHE A 1 103 ? 39.999 0.009 0.572 1.00 88.44 103 PHE A C 1
ATOM 752 O O . PHE A 1 103 ? 39.464 -0.691 1.438 1.00 88.44 103 PHE A O 1
ATOM 759 N N . HIS A 1 104 ? 40.752 1.070 0.854 1.00 92.25 104 HIS A N 1
ATOM 760 C CA . HIS A 1 104 ? 40.899 1.635 2.186 1.00 92.25 104 HIS A CA 1
ATOM 761 C C . HIS A 1 104 ? 40.988 3.160 2.098 1.00 92.25 104 HIS A C 1
ATOM 763 O O . HIS A 1 104 ? 41.950 3.705 1.552 1.00 92.25 104 HIS A O 1
ATOM 769 N N . TYR A 1 105 ? 39.978 3.834 2.638 1.00 93.25 105 TYR A N 1
ATOM 770 C CA . TYR A 1 105 ? 39.893 5.291 2.664 1.00 93.25 105 TYR A CA 1
ATOM 771 C C . TYR A 1 105 ? 39.755 5.780 4.095 1.00 93.25 105 TYR A C 1
ATOM 773 O O . TYR A 1 105 ? 39.036 5.180 4.896 1.00 93.25 105 TYR A O 1
ATOM 781 N N . THR A 1 106 ? 40.410 6.893 4.399 1.00 91.94 106 THR A N 1
ATOM 782 C CA . THR A 1 106 ? 40.363 7.523 5.713 1.00 91.94 106 THR A CA 1
ATOM 783 C C . THR A 1 106 ? 39.878 8.961 5.614 1.00 91.94 106 THR A C 1
ATOM 785 O O . THR A 1 106 ? 40.155 9.684 4.656 1.00 91.94 106 THR A O 1
ATOM 788 N N . HIS A 1 107 ? 39.119 9.365 6.621 1.00 91.88 107 HIS A N 1
ATOM 789 C CA . HIS A 1 107 ? 38.721 10.739 6.865 1.00 91.88 107 HIS A CA 1
ATOM 790 C C . HIS A 1 107 ? 39.193 11.116 8.263 1.00 91.88 107 HIS A C 1
ATOM 792 O O . HIS A 1 107 ? 38.795 10.482 9.237 1.00 91.88 107 HIS A O 1
ATOM 798 N N . GLU A 1 108 ? 40.037 12.138 8.352 1.00 89.12 108 GLU A N 1
ATOM 799 C CA . GLU A 1 108 ? 40.566 12.652 9.613 1.00 89.12 108 GLU A CA 1
ATOM 800 C C . GLU A 1 108 ? 40.044 14.067 9.846 1.00 89.12 108 GLU A C 1
ATOM 802 O O . GLU A 1 108 ? 40.324 14.985 9.064 1.00 89.12 108 GLU A O 1
ATOM 807 N N . MET A 1 109 ? 39.304 14.241 10.937 1.00 87.88 109 MET A N 1
ATOM 808 C CA . MET A 1 109 ? 38.733 15.519 11.338 1.00 87.88 109 MET A CA 1
ATOM 809 C C . MET A 1 109 ? 39.304 15.962 12.681 1.00 87.88 109 MET A C 1
ATOM 811 O O . MET A 1 109 ? 39.349 15.181 13.630 1.00 87.88 109 MET A O 1
ATOM 815 N N . ASP A 1 110 ? 39.695 17.232 12.756 1.00 85.69 110 ASP A N 1
ATOM 816 C CA . ASP A 1 110 ? 40.047 17.932 13.989 1.00 85.69 110 ASP A CA 1
ATOM 817 C C . ASP A 1 110 ? 39.076 19.103 14.227 1.00 85.69 110 ASP A C 1
ATOM 819 O O . ASP A 1 110 ? 38.239 19.426 13.379 1.00 85.69 110 ASP A O 1
ATOM 823 N N . SER A 1 111 ? 39.170 19.752 15.388 1.00 81.56 111 SER A N 1
ATOM 824 C CA . SER A 1 111 ? 38.263 20.847 15.749 1.00 81.56 111 SER A CA 1
ATOM 825 C C . SER A 1 111 ? 38.395 22.087 14.855 1.00 81.56 111 SER A C 1
ATOM 827 O O . SER A 1 111 ? 37.433 22.843 14.728 1.00 81.56 111 SER A O 1
ATOM 829 N N . VAL A 1 112 ? 39.557 22.304 14.229 1.00 82.12 112 VAL A N 1
ATOM 830 C CA . VAL A 1 112 ? 39.817 23.467 13.368 1.00 82.12 112 VAL A CA 1
ATOM 831 C C . VAL A 1 112 ? 39.194 23.239 11.994 1.00 82.12 112 VAL A C 1
ATOM 833 O O . VAL A 1 112 ? 38.385 24.048 11.550 1.00 82.12 112 VAL A O 1
ATOM 836 N N . ARG A 1 113 ? 39.483 22.096 11.364 1.00 83.00 113 ARG A N 1
ATOM 837 C CA . ARG A 1 113 ? 38.894 21.673 10.085 1.00 83.00 113 ARG A CA 1
ATOM 838 C C . ARG A 1 113 ? 37.381 21.526 10.183 1.00 83.00 113 ARG A C 1
ATOM 840 O O . ARG A 1 113 ? 36.666 21.872 9.245 1.00 83.00 113 ARG A O 1
ATOM 847 N N . PHE A 1 114 ? 36.876 21.064 11.328 1.00 85.94 114 PHE A N 1
ATOM 848 C CA . PHE A 1 114 ? 35.439 20.959 11.542 1.00 85.94 114 PHE A CA 1
ATOM 849 C C . PHE A 1 114 ? 34.745 22.323 11.522 1.00 85.94 114 PHE A C 1
ATOM 851 O O . PHE A 1 114 ? 33.642 22.417 10.993 1.00 85.94 114 PHE A O 1
ATOM 858 N N . SER A 1 115 ? 35.377 23.386 12.036 1.00 82.75 115 SER A N 1
ATOM 859 C CA . SER A 1 115 ? 34.806 24.741 11.980 1.00 82.75 115 SER A CA 1
ATOM 860 C C . SER A 1 115 ? 34.559 25.190 10.536 1.00 82.75 115 SER A C 1
ATOM 862 O O . SER A 1 115 ? 33.512 25.769 10.242 1.00 82.75 115 SER A O 1
ATOM 864 N N . ASP A 1 116 ? 35.483 24.884 9.624 1.00 82.12 116 ASP A N 1
ATOM 865 C CA . ASP A 1 116 ? 35.348 25.228 8.206 1.00 82.12 116 ASP A CA 1
ATOM 866 C C . ASP A 1 116 ? 34.224 24.423 7.535 1.00 82.12 116 ASP A C 1
ATOM 868 O O . ASP A 1 116 ? 33.408 24.975 6.790 1.00 82.12 116 ASP A O 1
ATOM 872 N N . VAL A 1 117 ? 34.119 23.126 7.845 1.00 82.88 117 VAL A N 1
ATOM 873 C CA . VAL A 1 117 ? 33.039 22.256 7.345 1.00 82.88 117 VAL A CA 1
ATOM 874 C C . VAL A 1 117 ? 31.681 22.690 7.896 1.00 82.88 117 VAL A C 1
ATOM 876 O O . VAL A 1 117 ? 30.717 22.788 7.136 1.00 82.88 117 VAL A O 1
ATOM 879 N N . ALA A 1 118 ? 31.600 23.012 9.188 1.00 82.25 118 ALA A N 1
ATOM 880 C CA . ALA A 1 118 ? 30.374 23.463 9.831 1.00 82.25 118 ALA A CA 1
ATOM 881 C C . ALA A 1 118 ? 29.867 24.782 9.232 1.00 82.25 118 ALA A C 1
ATOM 883 O O . ALA A 1 118 ? 28.668 24.922 8.996 1.00 82.25 118 ALA A O 1
ATOM 884 N N . GLN A 1 119 ? 30.766 25.716 8.901 1.00 81.62 119 GLN A N 1
ATOM 885 C CA . GLN A 1 119 ? 30.402 26.951 8.200 1.00 81.62 119 GLN A CA 1
ATOM 886 C C . GLN A 1 119 ? 29.981 26.695 6.748 1.00 81.62 119 GLN A C 1
ATOM 888 O O . GLN A 1 119 ? 28.956 27.216 6.306 1.00 81.62 119 GLN A O 1
ATOM 893 N N . THR A 1 120 ? 30.735 25.872 6.016 1.00 82.75 120 THR A N 1
ATOM 894 C CA . THR A 1 120 ? 30.486 25.598 4.590 1.00 82.75 120 THR A CA 1
ATOM 895 C C . THR A 1 120 ? 29.169 24.851 4.375 1.00 82.75 120 THR A C 1
ATOM 897 O O . THR A 1 120 ? 28.399 25.192 3.480 1.00 82.75 120 THR A O 1
ATOM 900 N N . GLN A 1 121 ? 28.877 23.869 5.230 1.00 84.44 121 GLN A N 1
ATOM 901 C CA . GLN A 1 121 ? 27.689 23.013 5.140 1.00 84.44 121 GLN A CA 1
ATOM 902 C C . GLN A 1 121 ? 26.563 23.443 6.096 1.00 84.44 121 GLN A C 1
ATOM 904 O O . GLN A 1 121 ? 25.553 22.756 6.209 1.00 84.44 121 GLN A O 1
ATOM 909 N N . LYS A 1 122 ? 26.711 24.601 6.762 1.00 81.94 122 LYS A N 1
ATOM 910 C CA . LYS A 1 122 ? 25.726 25.201 7.684 1.00 81.94 122 LYS A CA 1
ATOM 911 C C . LYS A 1 122 ? 25.262 24.251 8.800 1.00 81.94 122 LYS A C 1
ATOM 913 O O . LYS A 1 122 ? 24.085 24.232 9.164 1.00 81.94 122 LYS A O 1
ATOM 918 N N . LEU A 1 123 ? 26.184 23.469 9.354 1.00 82.19 123 LEU A N 1
ATOM 919 C CA . LEU A 1 123 ? 25.900 22.549 10.453 1.00 82.19 123 LEU A CA 1
ATOM 920 C C . LEU A 1 123 ? 25.777 23.333 11.771 1.00 82.19 123 LEU A C 1
ATOM 922 O O . LEU A 1 123 ? 26.709 24.022 12.176 1.00 82.19 123 LEU A O 1
ATOM 926 N N . MET A 1 124 ? 24.640 23.208 12.462 1.00 79.88 124 MET A N 1
ATOM 927 C CA . MET A 1 124 ? 24.402 23.819 13.782 1.00 79.88 124 MET A CA 1
ATOM 928 C C . MET A 1 124 ? 24.753 22.852 14.926 1.00 79.88 124 MET A C 1
ATOM 930 O O . MET A 1 124 ? 23.925 22.592 15.795 1.00 79.88 124 MET A O 1
ATOM 934 N N . VAL A 1 125 ? 25.947 22.259 14.886 1.00 82.06 125 VAL A N 1
ATOM 935 C CA . VAL A 1 125 ? 26.422 21.285 15.885 1.00 82.06 125 VAL A CA 1
ATOM 936 C C . VAL A 1 125 ? 27.865 21.572 16.285 1.00 82.06 125 VAL A C 1
ATOM 938 O O . VAL A 1 125 ? 28.662 22.031 15.467 1.00 82.06 125 VAL A O 1
ATOM 941 N N . ASP A 1 126 ? 28.207 21.262 17.534 1.00 83.38 126 ASP A N 1
ATOM 942 C CA . ASP A 1 126 ? 29.574 21.368 18.043 1.00 83.38 126 ASP A CA 1
ATOM 943 C C . ASP A 1 126 ? 30.431 20.164 17.620 1.00 83.38 126 ASP A C 1
ATOM 945 O O . ASP A 1 126 ? 29.925 19.065 17.381 1.00 83.38 126 ASP A O 1
ATOM 949 N N . TYR A 1 127 ? 31.758 20.338 17.594 1.00 83.62 127 TYR A N 1
ATOM 950 C CA . TYR A 1 127 ? 32.702 19.280 17.198 1.00 83.62 127 TYR A CA 1
ATOM 951 C C . TYR A 1 127 ? 32.540 17.982 18.012 1.00 83.62 127 TYR A C 1
ATOM 953 O O . TYR A 1 127 ? 32.638 16.888 17.460 1.00 83.62 127 TYR A O 1
ATOM 961 N N . GLY A 1 128 ? 32.221 18.084 19.308 1.00 80.75 128 GLY A N 1
ATOM 962 C CA . GLY A 1 128 ? 31.981 16.916 20.165 1.00 80.75 128 GLY A CA 1
ATOM 963 C C . GLY A 1 128 ? 30.779 16.062 19.734 1.00 80.75 128 GLY A C 1
ATOM 964 O O . GLY A 1 128 ? 30.735 14.868 20.024 1.00 80.75 128 GLY A O 1
ATOM 965 N N . GLU A 1 129 ? 29.822 16.632 18.997 1.00 83.62 129 GLU A N 1
ATOM 966 C CA . GLU A 1 129 ? 28.660 15.907 18.475 1.00 83.62 129 GLU A CA 1
ATOM 967 C C . GLU A 1 129 ? 28.882 15.328 17.072 1.00 83.62 129 GLU A C 1
ATOM 969 O O . GLU A 1 129 ? 28.060 14.537 16.598 1.00 83.62 129 GLU A O 1
ATOM 974 N N . TYR A 1 130 ? 29.990 15.661 16.407 1.00 87.81 130 TYR A N 1
ATOM 975 C CA . TYR A 1 130 ? 30.261 15.220 15.039 1.00 87.81 130 TYR A CA 1
ATOM 976 C C . TYR A 1 130 ? 30.228 13.685 14.862 1.00 87.81 130 TYR A C 1
ATOM 978 O O . TYR A 1 130 ? 29.534 13.217 13.951 1.00 87.81 130 TYR A O 1
ATOM 986 N N . PRO A 1 131 ? 30.832 12.860 15.751 1.00 88.06 131 PRO A N 1
ATOM 987 C CA . PRO A 1 131 ? 30.704 11.401 15.666 1.00 88.06 131 PRO A CA 1
ATOM 988 C C . PRO A 1 131 ? 29.251 10.915 15.744 1.00 88.06 131 PRO A C 1
ATOM 990 O O . PRO A 1 131 ? 28.869 9.979 15.042 1.00 88.06 131 PRO A O 1
ATOM 993 N N . ASN A 1 132 ? 28.416 11.575 16.555 1.00 87.19 132 ASN A N 1
ATOM 994 C CA . ASN A 1 132 ? 26.994 11.254 16.683 1.00 87.19 132 ASN A CA 1
ATOM 995 C C . ASN A 1 132 ? 26.198 11.625 15.428 1.00 87.19 132 ASN A C 1
ATOM 997 O O . ASN A 1 132 ? 25.223 10.947 15.097 1.00 87.19 132 ASN A O 1
ATOM 1001 N N . VAL A 1 133 ? 26.576 12.695 14.727 1.00 89.56 133 VAL A N 1
ATOM 1002 C CA . VAL A 1 133 ? 25.968 13.062 13.439 1.00 89.56 133 VAL A CA 1
ATOM 1003 C C . VAL A 1 133 ? 26.294 12.004 12.385 1.00 89.56 133 VAL A C 1
ATOM 1005 O O . VAL A 1 133 ? 25.371 11.465 11.776 1.00 89.56 133 VAL A O 1
ATOM 1008 N N . LEU A 1 134 ? 27.568 11.626 12.239 1.00 90.75 134 LEU A N 1
ATOM 1009 C CA . LEU A 1 134 ? 27.993 10.568 11.314 1.00 90.75 134 LEU A CA 1
ATOM 1010 C C . LEU A 1 134 ? 27.307 9.232 11.624 1.00 90.75 134 LEU A C 1
ATOM 1012 O O . LEU A 1 134 ? 26.743 8.596 10.733 1.00 90.75 134 LEU A O 1
ATOM 1016 N N . LEU A 1 135 ? 27.277 8.836 12.900 1.00 92.25 135 LEU A N 1
ATOM 1017 C CA . LEU A 1 135 ? 26.589 7.630 13.359 1.00 92.25 135 LEU A CA 1
ATOM 1018 C C . LEU A 1 135 ? 25.101 7.661 13.004 1.00 92.25 135 LEU A C 1
ATOM 1020 O O . LEU A 1 135 ? 24.552 6.646 12.566 1.00 92.25 135 LEU A O 1
ATOM 1024 N N . ARG A 1 136 ? 24.427 8.805 13.183 1.00 91.62 136 ARG A N 1
ATOM 1025 C CA . ARG A 1 136 ? 23.024 8.963 12.783 1.00 91.62 136 ARG A CA 1
ATOM 1026 C C . ARG A 1 136 ? 22.878 8.772 11.278 1.00 91.62 136 ARG A C 1
ATOM 1028 O O . ARG A 1 136 ? 22.061 7.947 10.882 1.00 91.62 136 ARG A O 1
ATOM 1035 N N . MET A 1 137 ? 23.664 9.455 10.449 1.00 92.06 137 MET A N 1
ATOM 1036 C CA . MET A 1 137 ? 23.560 9.353 8.985 1.00 92.06 137 MET A CA 1
ATOM 1037 C C . MET A 1 137 ? 23.787 7.921 8.480 1.00 92.06 137 MET A C 1
ATOM 1039 O O . MET A 1 137 ? 22.963 7.389 7.734 1.00 92.06 137 MET A O 1
ATOM 1043 N N . LEU A 1 138 ? 24.827 7.245 8.976 1.00 92.81 138 LEU A N 1
ATOM 1044 C CA . LEU A 1 138 ? 25.123 5.851 8.630 1.00 92.81 138 LEU A CA 1
ATOM 1045 C C . LEU A 1 138 ? 23.985 4.907 9.043 1.00 92.81 138 LEU A C 1
ATOM 1047 O O . LEU A 1 138 ? 23.571 4.053 8.261 1.00 92.81 138 LEU A O 1
ATOM 1051 N N . ASN A 1 139 ? 23.419 5.079 10.241 1.00 91.81 139 ASN A N 1
ATOM 1052 C CA . ASN A 1 139 ? 22.297 4.255 10.693 1.00 91.81 139 ASN A CA 1
ATOM 1053 C C . ASN A 1 139 ? 21.007 4.497 9.896 1.00 91.81 139 ASN A C 1
ATOM 1055 O O . ASN A 1 139 ? 20.235 3.553 9.725 1.00 91.81 139 ASN A O 1
ATOM 1059 N N . HIS A 1 140 ? 20.757 5.716 9.408 1.00 91.06 140 HIS A N 1
ATOM 1060 C CA . HIS A 1 140 ? 19.631 5.970 8.503 1.00 91.06 140 HIS A CA 1
ATOM 1061 C C . HIS A 1 140 ? 19.826 5.242 7.169 1.00 91.06 140 HIS A C 1
ATOM 1063 O O . HIS A 1 140 ? 18.895 4.582 6.712 1.00 91.06 140 HIS A O 1
ATOM 1069 N N . CYS A 1 141 ? 21.043 5.253 6.615 1.00 88.44 141 CYS A N 1
ATOM 1070 C CA . CYS A 1 141 ? 21.372 4.517 5.389 1.00 88.44 141 CYS A CA 1
ATOM 1071 C C . CYS A 1 141 ? 21.211 2.994 5.553 1.00 88.44 141 CYS A C 1
ATOM 1073 O O . CYS A 1 141 ? 20.766 2.319 4.632 1.00 88.44 141 CYS A O 1
ATOM 1075 N N . ILE A 1 142 ? 21.508 2.436 6.737 1.00 88.19 142 ILE A N 1
ATOM 1076 C CA . ILE A 1 142 ? 21.257 1.012 7.031 1.00 88.19 142 ILE A CA 1
ATOM 1077 C C . ILE A 1 142 ? 19.754 0.718 7.134 1.00 88.19 142 ILE A C 1
ATOM 1079 O O . ILE A 1 142 ? 19.279 -0.291 6.616 1.00 88.19 142 ILE A O 1
ATOM 1083 N N . LYS A 1 143 ? 19.006 1.551 7.869 1.00 87.94 143 LYS A N 1
ATOM 1084 C CA . LYS A 1 143 ? 17.589 1.293 8.176 1.00 87.94 143 LYS A CA 1
ATOM 1085 C C . LYS A 1 143 ? 16.686 1.492 6.963 1.00 87.94 143 LYS A C 1
ATOM 1087 O O . LYS A 1 143 ? 15.728 0.744 6.798 1.00 87.94 143 LYS A O 1
ATOM 1092 N N . GLU A 1 144 ? 16.967 2.511 6.158 1.00 85.62 144 GLU A N 1
ATOM 1093 C CA . GLU A 1 144 ? 16.116 2.956 5.054 1.00 85.62 144 GLU A CA 1
ATOM 1094 C C . GLU A 1 144 ? 16.963 3.256 3.801 1.00 85.62 144 GLU A C 1
ATOM 1096 O O . GLU A 1 144 ? 16.973 4.393 3.326 1.00 85.62 144 GLU A O 1
ATOM 1101 N N . PRO A 1 145 ? 17.639 2.247 3.211 1.00 78.69 145 PRO A N 1
ATOM 1102 C CA . PRO A 1 145 ? 18.586 2.426 2.098 1.00 78.69 145 PRO A CA 1
ATOM 1103 C C . PRO A 1 145 ? 17.943 2.937 0.796 1.00 78.69 145 PRO A C 1
ATOM 1105 O O . PRO A 1 145 ? 18.625 3.205 -0.186 1.00 78.69 145 PRO A O 1
ATOM 1108 N N . HIS A 1 146 ? 16.613 3.024 0.739 1.00 76.69 146 HIS A N 1
ATOM 1109 C CA . HIS A 1 146 ? 15.871 3.567 -0.402 1.00 76.69 146 HIS A CA 1
ATOM 1110 C C . HIS A 1 146 ? 15.578 5.068 -0.279 1.00 76.69 146 HIS A C 1
ATOM 1112 O O . HIS A 1 146 ? 15.323 5.712 -1.303 1.00 76.69 146 HIS A O 1
ATOM 1118 N N . THR A 1 147 ? 15.605 5.579 0.954 1.00 83.44 147 THR A N 1
ATOM 1119 C CA . THR A 1 147 ? 15.291 6.964 1.326 1.00 83.44 147 THR A CA 1
ATOM 1120 C C . THR A 1 147 ? 16.557 7.710 1.718 1.00 83.44 147 THR A C 1
ATOM 1122 O O . THR A 1 147 ? 16.702 8.870 1.370 1.00 83.44 147 THR A O 1
ATOM 1125 N N . HIS A 1 148 ? 17.491 7.053 2.402 1.00 88.50 148 HIS A N 1
ATOM 1126 C CA . HIS A 1 148 ? 18.776 7.619 2.793 1.00 88.50 148 HIS A CA 1
ATOM 1127 C C . HIS A 1 148 ? 19.881 6.863 2.062 1.00 88.50 148 HIS A C 1
ATOM 1129 O O . HIS A 1 148 ? 20.061 5.662 2.259 1.00 88.50 148 HIS A O 1
ATOM 1135 N N . LEU A 1 149 ? 20.578 7.572 1.184 1.00 89.06 149 LEU A N 1
ATOM 1136 C CA . LEU A 1 149 ? 21.625 7.051 0.321 1.00 89.06 149 LEU A CA 1
ATOM 1137 C C . LEU A 1 149 ? 22.979 7.563 0.807 1.00 89.06 149 LEU A C 1
ATOM 1139 O O . LEU A 1 149 ? 23.117 8.730 1.165 1.00 89.06 149 LEU A O 1
ATOM 1143 N N . ALA A 1 150 ? 23.976 6.687 0.777 1.00 92.81 150 ALA A N 1
ATOM 1144 C CA . ALA A 1 150 ? 25.376 7.028 0.975 1.00 92.81 150 ALA A CA 1
ATOM 1145 C C . ALA A 1 150 ? 26.085 6.864 -0.373 1.00 92.81 150 ALA A C 1
ATOM 1147 O O . ALA A 1 150 ? 26.298 5.739 -0.821 1.00 92.81 150 ALA A O 1
ATOM 1148 N N . VAL A 1 151 ? 26.394 7.970 -1.047 1.00 92.44 151 VAL A N 1
ATOM 1149 C CA . VAL A 1 151 ? 27.044 7.962 -2.364 1.00 92.44 151 VAL A CA 1
ATOM 1150 C C . VAL A 1 151 ? 28.521 8.278 -2.181 1.00 92.44 151 VAL A C 1
ATOM 1152 O O . VAL A 1 151 ? 28.870 9.361 -1.726 1.00 92.44 151 VAL A O 1
ATOM 1155 N N . PHE A 1 152 ? 29.397 7.336 -2.519 1.00 93.38 152 PHE A N 1
ATOM 1156 C CA . PHE A 1 152 ? 30.842 7.486 -2.374 1.00 93.38 152 PHE A CA 1
ATOM 1157 C C . PHE A 1 152 ? 31.498 7.673 -3.741 1.00 93.38 152 PHE A C 1
ATOM 1159 O O . PHE A 1 152 ? 31.598 6.733 -4.527 1.00 93.38 152 PHE A O 1
ATOM 1166 N N . VAL A 1 153 ? 31.938 8.894 -4.030 1.00 90.56 153 VAL A N 1
ATOM 1167 C CA . VAL A 1 153 ? 32.549 9.287 -5.302 1.00 90.56 153 VAL A CA 1
ATOM 1168 C C . VAL A 1 153 ? 34.067 9.285 -5.163 1.00 90.56 153 VAL A C 1
ATOM 1170 O O . VAL A 1 153 ? 34.625 10.073 -4.403 1.00 90.56 153 VAL A O 1
ATOM 1173 N N . MET A 1 154 ? 34.743 8.417 -5.907 1.00 89.81 154 MET A N 1
ATOM 1174 C CA . MET A 1 154 ? 36.199 8.284 -5.936 1.00 89.81 154 MET A CA 1
ATOM 1175 C C . MET A 1 154 ? 36.783 9.026 -7.136 1.00 89.81 154 MET A C 1
ATOM 1177 O O . MET A 1 154 ? 36.266 8.925 -8.248 1.00 89.81 154 MET A O 1
ATOM 1181 N N . LYS A 1 155 ? 37.887 9.740 -6.919 1.00 87.25 155 LYS A N 1
ATOM 1182 C CA . LYS A 1 155 ? 38.653 10.430 -7.959 1.00 87.25 155 LYS A CA 1
ATOM 1183 C C . LYS A 1 155 ? 39.975 9.712 -8.219 1.00 87.25 155 LYS A C 1
ATOM 1185 O O . LYS A 1 155 ? 40.556 9.092 -7.326 1.00 87.25 155 LYS A O 1
ATOM 1190 N N . ASN A 1 156 ? 40.492 9.874 -9.434 1.00 79.38 156 ASN A N 1
ATOM 1191 C CA . ASN A 1 156 ? 41.749 9.254 -9.873 1.00 79.38 156 ASN A CA 1
ATOM 1192 C C . ASN A 1 156 ? 43.003 9.785 -9.145 1.00 79.38 156 ASN A C 1
ATOM 1194 O O . ASN A 1 156 ? 44.061 9.167 -9.225 1.00 79.38 156 ASN A O 1
ATOM 1198 N N . ASP A 1 157 ? 42.903 10.903 -8.419 1.00 82.50 157 ASP A N 1
ATOM 1199 C CA . ASP A 1 157 ? 43.988 11.484 -7.613 1.00 82.50 157 ASP A CA 1
ATOM 1200 C C . ASP A 1 157 ? 44.077 10.903 -6.188 1.00 82.50 157 ASP A C 1
ATOM 1202 O O . ASP A 1 157 ? 44.875 11.371 -5.375 1.00 82.50 157 ASP A O 1
ATOM 1206 N N . GLY A 1 158 ? 43.258 9.893 -5.873 1.00 82.00 158 GLY A N 1
ATOM 1207 C CA . GLY A 1 158 ? 43.191 9.274 -4.550 1.00 82.00 158 GLY A CA 1
ATOM 1208 C C . GLY A 1 158 ? 42.299 10.023 -3.559 1.00 82.00 158 GLY A C 1
ATOM 1209 O O . GLY A 1 158 ? 42.151 9.566 -2.427 1.00 82.00 158 GLY A O 1
ATOM 1210 N N . LYS A 1 159 ? 41.665 11.135 -3.947 1.00 89.25 159 LYS A N 1
ATOM 1211 C CA . LYS A 1 159 ? 40.624 11.775 -3.132 1.00 89.25 159 LYS A CA 1
ATOM 1212 C C . LYS A 1 159 ? 39.274 11.115 -3.376 1.00 89.25 159 LYS A C 1
ATOM 1214 O O . LYS A 1 159 ? 38.991 10.611 -4.460 1.00 89.25 159 LYS A O 1
ATOM 1219 N N . ALA A 1 160 ? 38.412 11.153 -2.376 1.00 92.00 160 ALA A N 1
ATOM 1220 C CA . ALA A 1 160 ? 37.040 10.693 -2.487 1.00 92.00 160 ALA A CA 1
ATOM 1221 C C . ALA A 1 160 ? 36.099 11.595 -1.687 1.00 92.00 160 ALA A C 1
ATOM 1223 O O . ALA A 1 160 ? 36.528 12.377 -0.840 1.00 92.00 160 ALA A O 1
ATOM 1224 N N . ARG A 1 161 ? 34.805 11.502 -1.972 1.00 93.31 161 ARG A N 1
ATOM 1225 C CA . ARG A 1 161 ? 33.758 12.254 -1.285 1.00 93.31 161 ARG A CA 1
ATOM 1226 C C . ARG A 1 161 ? 32.580 11.338 -0.988 1.00 93.31 161 ARG A C 1
ATOM 1228 O O . ARG A 1 161 ? 32.121 10.629 -1.875 1.00 93.31 161 ARG A O 1
ATOM 1235 N N . LEU A 1 162 ? 32.112 11.349 0.252 1.00 94.06 162 LEU A N 1
ATOM 1236 C CA . LEU A 1 162 ? 30.927 10.639 0.711 1.00 94.06 162 LEU A CA 1
ATOM 1237 C C . LEU A 1 162 ? 29.781 11.633 0.888 1.00 94.06 162 LEU A C 1
ATOM 1239 O O . LEU A 1 162 ? 29.822 12.456 1.799 1.00 94.06 162 LEU A O 1
ATOM 1243 N N . ASP A 1 163 ? 28.753 11.514 0.061 1.00 92.81 163 ASP A N 1
ATOM 1244 C CA . ASP A 1 163 ? 27.561 12.350 0.110 1.00 92.81 163 ASP A CA 1
ATOM 1245 C C . ASP A 1 163 ? 26.405 11.552 0.735 1.00 92.81 163 ASP A C 1
ATOM 1247 O O . ASP A 1 163 ? 25.982 10.514 0.217 1.00 92.81 163 ASP A O 1
ATOM 1251 N N . PHE A 1 164 ? 25.887 12.030 1.866 1.00 92.31 164 PHE A N 1
ATOM 1252 C CA . PHE A 1 164 ? 24.655 11.525 2.465 1.00 92.31 164 PHE A CA 1
ATOM 1253 C C . PHE A 1 164 ? 23.471 12.255 1.845 1.00 92.31 164 PHE A C 1
ATOM 1255 O O . PHE A 1 164 ? 23.317 13.462 2.020 1.00 92.31 164 PHE A O 1
ATOM 1262 N N . ILE A 1 165 ? 22.620 11.525 1.133 1.00 89.94 165 ILE A N 1
ATOM 1263 C CA . ILE A 1 165 ? 21.527 12.093 0.349 1.00 89.94 165 ILE A CA 1
ATOM 1264 C C . ILE A 1 165 ? 20.204 11.522 0.844 1.00 89.94 165 ILE A C 1
ATOM 1266 O O . ILE A 1 165 ? 20.023 10.307 0.914 1.00 89.94 165 ILE A O 1
ATOM 1270 N N . GLN A 1 166 ? 19.250 12.398 1.140 1.00 87.81 166 GLN A N 1
ATOM 1271 C CA . GLN A 1 166 ? 17.870 12.020 1.400 1.00 87.81 166 GLN A CA 1
ATOM 1272 C C . GLN A 1 166 ? 17.044 12.141 0.120 1.00 87.81 166 GLN A C 1
ATOM 1274 O O . GLN A 1 166 ? 16.958 13.202 -0.498 1.00 87.81 166 GLN A O 1
ATOM 1279 N N . ASN A 1 167 ? 16.424 11.041 -0.277 1.00 78.69 167 ASN A N 1
ATOM 1280 C CA . ASN A 1 167 ? 15.479 10.966 -1.371 1.00 78.69 167 ASN A CA 1
ATOM 1281 C C . ASN A 1 167 ? 14.065 11.268 -0.858 1.00 78.69 167 ASN A C 1
ATOM 1283 O O . ASN A 1 167 ? 13.454 10.449 -0.172 1.00 78.69 167 ASN A O 1
ATOM 1287 N N . MET A 1 168 ? 13.554 12.437 -1.224 1.00 70.12 168 MET A N 1
ATOM 1288 C CA . MET A 1 168 ? 12.218 12.927 -0.898 1.00 70.12 168 MET A CA 1
ATOM 1289 C C . MET A 1 168 ? 11.318 12.849 -2.137 1.00 70.12 168 MET A C 1
ATOM 1291 O O . MET A 1 168 ? 10.911 13.891 -2.640 1.00 70.12 168 MET A O 1
ATOM 1295 N N . GLU A 1 169 ? 11.075 11.631 -2.645 1.00 56.56 169 GLU A N 1
ATOM 1296 C CA . GLU A 1 169 ? 10.225 11.238 -3.801 1.00 56.56 169 GLU A CA 1
ATOM 1297 C C . GLU A 1 169 ? 10.482 11.967 -5.142 1.00 56.56 169 GLU A C 1
ATOM 1299 O O . GLU A 1 169 ? 10.750 11.317 -6.149 1.00 56.56 169 GLU A O 1
ATOM 1304 N N . TYR A 1 170 ? 10.451 13.299 -5.153 1.00 40.03 170 TYR A N 1
ATOM 1305 C CA . TYR A 1 170 ? 10.660 14.202 -6.288 1.00 40.03 170 TYR A CA 1
ATOM 1306 C C . TYR A 1 170 ? 11.935 15.051 -6.167 1.00 40.03 170 TYR A C 1
ATOM 1308 O O . TYR A 1 170 ? 12.242 15.839 -7.061 1.00 40.03 170 TYR A O 1
ATOM 1316 N N . LYS A 1 171 ? 12.680 14.939 -5.059 1.00 52.97 171 LYS A N 1
ATOM 1317 C CA . LYS A 1 171 ? 13.889 15.738 -4.824 1.00 52.97 171 LYS A CA 1
ATOM 1318 C C . LYS A 1 171 ? 14.937 14.972 -4.025 1.00 52.97 171 LYS A C 1
ATOM 1320 O O . LYS A 1 171 ? 14.629 14.366 -3.004 1.00 52.97 171 LYS A O 1
ATOM 1325 N N . PHE A 1 172 ? 16.190 15.073 -4.456 1.00 74.38 172 PHE A N 1
ATOM 1326 C CA . PHE A 1 172 ? 17.345 14.649 -3.669 1.00 74.38 172 PHE A CA 1
ATOM 1327 C C . PHE A 1 172 ? 17.864 15.841 -2.867 1.00 74.38 172 PHE A C 1
ATOM 1329 O O . PHE A 1 172 ? 18.116 16.911 -3.424 1.00 74.38 172 PHE A O 1
ATOM 1336 N N . VAL A 1 173 ? 17.983 15.667 -1.555 1.00 80.31 173 VAL A N 1
ATOM 1337 C CA . VAL A 1 173 ? 18.531 16.670 -0.640 1.00 80.31 173 VAL A CA 1
ATOM 1338 C C . VAL A 1 173 ? 19.830 16.123 -0.071 1.00 80.31 173 VAL A C 1
ATOM 1340 O O . VAL A 1 173 ? 19.832 15.082 0.580 1.00 80.31 173 VAL A O 1
ATOM 1343 N N . GLU A 1 174 ? 20.938 16.810 -0.328 1.00 85.06 174 GLU A N 1
ATOM 1344 C CA . GLU A 1 174 ? 22.215 16.508 0.316 1.00 85.06 174 GLU A CA 1
ATOM 1345 C C . GLU A 1 174 ? 22.144 16.941 1.787 1.00 85.06 174 GLU A C 1
ATOM 1347 O O . GLU A 1 174 ? 21.833 18.093 2.089 1.00 85.06 174 GLU A O 1
ATOM 1352 N N . LEU A 1 175 ? 22.368 15.995 2.699 1.00 85.81 175 LEU A N 1
ATOM 1353 C CA . LEU A 1 175 ? 22.326 16.213 4.145 1.00 85.81 175 LEU A CA 1
ATOM 1354 C C . LEU A 1 175 ? 23.704 16.550 4.718 1.00 85.81 175 LEU A C 1
ATOM 1356 O O . LEU A 1 175 ? 23.803 17.340 5.654 1.00 85.81 175 LEU A O 1
ATOM 1360 N N . LEU A 1 176 ? 24.746 15.890 4.212 1.00 90.00 176 LEU A N 1
ATOM 1361 C CA . LEU A 1 176 ? 26.119 16.010 4.696 1.00 90.00 176 LEU A CA 1
ATOM 1362 C C . LEU A 1 176 ? 27.073 15.482 3.624 1.00 90.00 176 LEU A C 1
ATOM 1364 O O . LEU A 1 176 ? 26.842 14.397 3.090 1.00 90.00 176 LEU A O 1
ATOM 1368 N N . SER A 1 177 ? 28.164 16.201 3.371 1.00 91.56 177 SER A N 1
ATOM 1369 C CA . SER A 1 177 ? 29.234 15.764 2.472 1.00 91.56 177 SER A CA 1
ATOM 1370 C C . SER A 1 177 ? 30.548 15.634 3.242 1.00 91.56 177 SER A C 1
ATOM 1372 O O . SER A 1 177 ? 30.923 16.519 4.011 1.00 91.56 177 SER A O 1
ATOM 1374 N N . VAL A 1 178 ? 31.254 14.517 3.080 1.00 92.00 178 VAL A N 1
ATOM 1375 C CA . VAL A 1 178 ? 32.474 14.205 3.840 1.00 92.00 178 VAL A CA 1
ATOM 1376 C C . VAL A 1 178 ? 33.603 13.834 2.888 1.00 92.00 178 VAL A C 1
ATOM 1378 O O . VAL A 1 178 ? 33.465 12.923 2.077 1.00 92.00 178 VAL A O 1
ATOM 1381 N N . GLU A 1 179 ? 34.742 14.512 2.988 1.00 92.00 179 GLU A N 1
ATOM 1382 C CA . GLU A 1 179 ? 35.910 14.228 2.148 1.00 92.00 179 GLU A CA 1
ATOM 1383 C C . GLU A 1 179 ? 36.771 13.099 2.721 1.00 92.00 179 GLU A C 1
ATOM 1385 O O . GLU A 1 179 ? 37.051 13.059 3.917 1.00 92.00 179 GLU A O 1
ATOM 1390 N N . PHE A 1 180 ? 37.237 12.206 1.855 1.00 93.81 180 PHE A N 1
ATOM 1391 C CA . PHE A 1 180 ? 38.084 11.063 2.180 1.00 93.81 180 PHE A CA 1
ATOM 1392 C C . PHE A 1 180 ? 39.360 11.075 1.333 1.00 93.81 180 PHE A C 1
ATOM 1394 O O . PHE A 1 180 ? 39.385 11.597 0.217 1.00 93.81 180 PHE A O 1
ATOM 1401 N N . ALA A 1 181 ? 40.413 10.444 1.843 1.00 92.12 181 ALA A N 1
ATOM 1402 C CA . ALA A 1 181 ? 41.647 10.192 1.111 1.00 92.12 181 ALA A CA 1
ATOM 1403 C C . ALA A 1 181 ? 41.966 8.694 1.110 1.00 92.12 181 ALA A C 1
ATOM 1405 O O . ALA A 1 181 ? 41.763 8.005 2.111 1.00 92.12 181 ALA A O 1
ATOM 1406 N N . ALA A 1 182 ? 42.451 8.184 -0.019 1.00 91.19 182 ALA A N 1
ATOM 1407 C CA . ALA A 1 182 ? 42.981 6.833 -0.109 1.00 91.19 182 ALA A CA 1
ATOM 1408 C C . ALA A 1 182 ? 44.205 6.717 0.804 1.00 91.19 182 ALA A C 1
ATOM 1410 O O . ALA A 1 182 ? 45.070 7.597 0.815 1.00 91.19 182 ALA A O 1
ATOM 1411 N N . SER A 1 183 ? 44.274 5.639 1.580 1.00 89.50 183 SER A N 1
ATOM 1412 C CA . SER A 1 183 ? 45.419 5.411 2.458 1.00 89.50 183 SER A CA 1
ATOM 1413 C C . SER A 1 183 ? 46.663 5.009 1.673 1.00 89.50 183 SER A C 1
ATOM 1415 O O . SER A 1 183 ? 46.588 4.454 0.576 1.00 89.50 183 SER A O 1
ATOM 1417 N N . ASP A 1 184 ? 47.827 5.273 2.256 1.00 87.88 184 ASP A N 1
ATOM 1418 C CA . ASP A 1 184 ? 49.111 4.906 1.681 1.00 87.88 184 ASP A CA 1
ATOM 1419 C C . ASP A 1 184 ? 49.306 3.381 1.638 1.00 87.88 184 ASP A C 1
ATOM 1421 O O . ASP A 1 184 ? 48.720 2.613 2.407 1.00 87.88 184 ASP A O 1
ATOM 1425 N N . GLU A 1 185 ? 50.181 2.930 0.739 1.00 84.50 185 GLU A N 1
ATOM 1426 C CA . GLU A 1 185 ? 50.408 1.505 0.488 1.00 84.50 185 GLU A CA 1
ATOM 1427 C C . GLU A 1 185 ? 50.878 0.742 1.743 1.00 84.50 185 GLU A C 1
ATOM 1429 O O . GLU A 1 185 ? 50.582 -0.446 1.905 1.00 84.50 185 GLU A O 1
ATOM 1434 N N . GLU A 1 186 ? 51.603 1.399 2.658 1.00 85.88 186 GLU A N 1
ATOM 1435 C CA . GLU A 1 186 ? 52.054 0.772 3.900 1.00 85.88 186 GLU A CA 1
ATOM 1436 C C . GLU A 1 186 ? 50.898 0.518 4.866 1.00 85.88 186 GLU A C 1
ATOM 1438 O O . GLU A 1 186 ? 50.782 -0.592 5.399 1.00 85.88 186 GLU A O 1
ATOM 1443 N N . THR A 1 187 ? 50.013 1.497 5.038 1.00 83.75 187 THR A N 1
ATOM 1444 C CA . THR A 1 187 ? 48.794 1.351 5.841 1.00 83.75 187 THR A CA 1
ATOM 1445 C C . THR A 1 187 ? 47.861 0.293 5.265 1.00 83.75 187 THR A C 1
ATOM 1447 O O . THR A 1 187 ? 47.428 -0.596 6.002 1.00 83.75 187 THR A O 1
ATOM 1450 N N . VAL A 1 188 ? 47.625 0.297 3.947 1.00 86.00 188 VAL A N 1
ATOM 1451 C CA . VAL A 1 188 ? 46.808 -0.728 3.271 1.00 86.00 188 VAL A CA 1
ATOM 1452 C C . VAL A 1 188 ? 47.374 -2.127 3.528 1.00 86.00 188 VAL A C 1
ATOM 1454 O O . VAL A 1 188 ? 46.643 -3.042 3.907 1.00 86.00 188 VAL A O 1
ATOM 1457 N N . ARG A 1 189 ? 48.695 -2.309 3.416 1.00 85.25 189 ARG A N 1
ATOM 1458 C CA . ARG A 1 189 ? 49.358 -3.600 3.666 1.00 85.25 189 ARG A CA 1
ATOM 1459 C C . ARG A 1 189 ? 49.209 -4.070 5.115 1.00 85.25 189 ARG A C 1
ATOM 1461 O O . ARG A 1 189 ? 48.962 -5.259 5.351 1.00 85.25 189 ARG A O 1
ATOM 1468 N N . LYS A 1 190 ? 49.347 -3.160 6.087 1.00 84.75 190 LYS A N 1
ATOM 1469 C CA . LYS A 1 190 ? 49.128 -3.453 7.515 1.00 84.75 190 LYS A CA 1
ATOM 1470 C C . LYS A 1 190 ? 47.678 -3.870 7.770 1.00 84.75 190 LYS A C 1
ATOM 1472 O O . LYS A 1 190 ? 47.456 -4.901 8.402 1.00 84.75 190 LYS A O 1
ATOM 1477 N N . GLN A 1 191 ? 46.714 -3.151 7.195 1.00 84.06 191 GLN A N 1
ATOM 1478 C CA . GLN A 1 191 ? 45.285 -3.458 7.306 1.00 84.06 191 GLN A CA 1
ATOM 1479 C C . GLN A 1 191 ? 44.919 -4.804 6.670 1.00 84.06 191 GLN A C 1
ATOM 1481 O O . GLN A 1 191 ? 44.237 -5.615 7.294 1.00 84.06 191 GLN A O 1
ATOM 1486 N N . ILE A 1 192 ? 45.423 -5.109 5.470 1.00 85.06 192 ILE A N 1
ATOM 1487 C CA . ILE A 1 192 ? 45.225 -6.419 4.827 1.00 85.06 192 ILE A CA 1
ATOM 1488 C C . ILE A 1 192 ? 45.772 -7.543 5.717 1.00 85.06 192 ILE A C 1
ATOM 1490 O O . ILE A 1 192 ? 45.097 -8.552 5.930 1.00 85.06 192 ILE A O 1
ATOM 1494 N N . THR A 1 193 ? 46.972 -7.361 6.275 1.00 85.06 193 THR A N 1
ATOM 1495 C CA . THR A 1 193 ? 47.606 -8.350 7.162 1.00 85.06 193 THR A CA 1
ATOM 1496 C C . THR A 1 193 ? 46.777 -8.576 8.427 1.00 85.06 193 THR A C 1
ATOM 1498 O O . THR A 1 193 ? 46.523 -9.724 8.803 1.00 85.06 193 THR A O 1
ATOM 1501 N N . TYR A 1 194 ? 46.306 -7.497 9.055 1.00 83.81 194 TYR A N 1
ATOM 1502 C CA . TYR A 1 194 ? 45.424 -7.554 10.219 1.00 83.81 194 TYR A CA 1
ATOM 1503 C C . TYR A 1 194 ? 44.117 -8.296 9.902 1.00 83.81 194 TYR A C 1
ATOM 1505 O O . TYR A 1 194 ? 43.774 -9.266 10.581 1.00 83.81 194 TYR A O 1
ATOM 1513 N N . ARG A 1 195 ? 43.424 -7.915 8.821 1.00 81.69 195 ARG A N 1
ATOM 1514 C CA . ARG A 1 195 ? 42.160 -8.533 8.388 1.00 81.69 195 ARG A CA 1
ATOM 1515 C C . ARG A 1 195 ? 42.325 -10.022 8.095 1.00 81.69 195 ARG A C 1
ATOM 1517 O O . ARG A 1 195 ? 41.518 -10.828 8.557 1.00 81.69 195 ARG A O 1
ATOM 1524 N N . TYR A 1 196 ? 43.394 -10.400 7.395 1.00 82.88 196 TYR A N 1
ATOM 1525 C CA . TYR A 1 196 ? 43.719 -11.799 7.123 1.00 82.88 196 TYR A CA 1
ATOM 1526 C C . TYR A 1 196 ? 43.928 -12.599 8.415 1.00 82.88 196 TYR A C 1
ATOM 1528 O O . TYR A 1 196 ? 43.335 -13.666 8.587 1.00 82.88 196 TYR A O 1
ATOM 1536 N N . ASN A 1 197 ? 44.720 -12.075 9.354 1.00 81.75 197 ASN A N 1
ATOM 1537 C CA . ASN A 1 197 ? 44.972 -12.738 10.633 1.00 81.75 197 ASN A CA 1
ATOM 1538 C C . ASN A 1 197 ? 43.698 -12.851 11.488 1.00 81.75 197 ASN A C 1
ATOM 1540 O O . ASN A 1 197 ? 43.464 -13.900 12.090 1.00 81.75 197 ASN A O 1
ATOM 1544 N N . ASN A 1 198 ? 42.840 -11.825 11.484 1.00 80.88 198 ASN A N 1
ATOM 1545 C CA . ASN A 1 198 ? 41.554 -11.827 12.183 1.00 80.88 198 ASN A CA 1
ATOM 1546 C C . ASN A 1 198 ? 40.611 -12.912 11.631 1.00 80.88 198 ASN A C 1
ATOM 1548 O O . ASN A 1 198 ? 40.087 -13.731 12.390 1.00 80.88 198 ASN A O 1
ATOM 1552 N N . VAL A 1 199 ? 40.448 -12.982 10.303 1.00 80.56 199 VAL A N 1
ATOM 1553 C CA . VAL A 1 199 ? 39.625 -14.009 9.641 1.00 80.56 199 VAL A CA 1
ATOM 1554 C C . VAL A 1 199 ? 40.194 -15.406 9.885 1.00 80.56 199 VAL A C 1
ATOM 1556 O O . VAL A 1 199 ? 39.448 -16.319 10.239 1.00 80.56 199 VAL A O 1
ATOM 1559 N N . LYS A 1 200 ? 41.516 -15.579 9.774 1.00 80.06 200 LYS A N 1
ATOM 1560 C CA . LYS A 1 200 ? 42.199 -16.849 10.053 1.00 80.06 200 LYS A CA 1
ATOM 1561 C C . LYS A 1 200 ? 41.945 -17.328 11.486 1.00 80.06 200 LYS A C 1
ATOM 1563 O O . LYS A 1 200 ? 41.660 -18.508 11.690 1.00 80.06 200 LYS A O 1
ATOM 1568 N N . ALA A 1 201 ? 42.004 -16.429 12.469 1.00 78.94 201 ALA A N 1
ATOM 1569 C CA . ALA A 1 201 ? 41.723 -16.751 13.866 1.00 78.94 201 ALA A CA 1
ATOM 1570 C C . ALA A 1 201 ? 40.246 -17.119 14.098 1.00 78.94 201 ALA A C 1
ATOM 1572 O O . ALA A 1 201 ? 39.957 -18.133 14.739 1.00 78.94 201 ALA A O 1
ATOM 1573 N N . LYS A 1 202 ? 39.303 -16.358 13.521 1.00 79.06 202 LYS A N 1
ATOM 1574 C CA . LYS A 1 202 ? 37.862 -16.669 13.576 1.00 79.06 202 LYS A CA 1
ATOM 1575 C C . LYS A 1 202 ? 37.543 -18.024 12.943 1.00 79.06 202 LYS A C 1
ATOM 1577 O O . LYS A 1 202 ? 36.786 -18.808 13.514 1.00 79.06 202 LYS A O 1
ATOM 1582 N N . LEU A 1 203 ? 38.150 -18.333 11.798 1.00 79.50 203 LEU A N 1
ATOM 1583 C CA . LEU A 1 203 ? 37.968 -19.611 11.112 1.00 79.50 203 LEU A CA 1
ATOM 1584 C C . LEU A 1 203 ? 38.517 -20.784 11.936 1.00 79.50 203 LEU A C 1
ATOM 1586 O O . LEU A 1 203 ? 37.874 -21.833 12.011 1.00 79.50 203 LEU A O 1
ATOM 1590 N N . ALA A 1 204 ? 39.671 -20.605 12.586 1.00 79.31 204 ALA A N 1
ATOM 1591 C CA . ALA A 1 204 ? 40.234 -21.606 13.490 1.00 79.31 204 ALA A CA 1
ATOM 1592 C C . ALA A 1 204 ? 39.290 -21.893 14.673 1.00 79.31 204 ALA A C 1
ATOM 1594 O O . ALA A 1 204 ? 39.043 -23.058 14.988 1.00 79.31 204 ALA A O 1
ATOM 1595 N N . LEU A 1 205 ? 38.689 -20.852 15.263 1.00 78.31 205 LEU A N 1
ATOM 1596 C CA . LEU A 1 205 ? 37.699 -20.990 16.335 1.00 78.31 205 LEU A CA 1
ATOM 1597 C C . LEU A 1 205 ? 36.441 -21.736 15.870 1.00 78.31 205 LEU A C 1
ATOM 1599 O O . LEU A 1 205 ? 35.994 -22.670 16.536 1.00 78.31 205 LEU A O 1
ATOM 1603 N N . LEU A 1 206 ? 35.863 -21.338 14.733 1.00 78.31 206 LEU A N 1
ATOM 1604 C CA . LEU A 1 206 ? 34.670 -21.989 14.183 1.00 78.31 206 LEU A CA 1
ATOM 1605 C C . LEU A 1 206 ? 34.939 -23.462 13.858 1.00 78.31 206 LEU A C 1
ATOM 1607 O O . LEU A 1 206 ? 34.102 -24.316 14.141 1.00 78.31 206 LEU A O 1
ATOM 1611 N N . SER A 1 207 ? 36.126 -23.769 13.333 1.00 78.06 207 SER A N 1
ATOM 1612 C CA . SER A 1 207 ? 36.552 -25.142 13.047 1.00 78.06 207 SER A CA 1
ATOM 1613 C C . SER A 1 207 ? 36.699 -25.975 14.324 1.00 78.06 207 SER A C 1
ATOM 1615 O O . SER A 1 207 ? 36.239 -27.117 14.362 1.00 78.06 207 SER A O 1
ATOM 1617 N N . ALA A 1 208 ? 37.269 -25.402 15.391 1.00 78.44 208 ALA A N 1
ATOM 1618 C CA . ALA A 1 208 ? 37.363 -26.055 16.697 1.00 78.44 208 ALA A CA 1
ATOM 1619 C C . ALA A 1 208 ? 35.970 -26.319 17.299 1.00 78.44 208 ALA A C 1
ATOM 1621 O O . ALA A 1 208 ? 35.661 -27.446 17.680 1.00 78.44 208 ALA A O 1
ATOM 1622 N N . ARG A 1 209 ? 35.074 -25.323 17.270 1.00 77.69 209 ARG A N 1
ATOM 1623 C CA . ARG A 1 209 ? 33.682 -25.475 17.729 1.00 77.69 209 ARG A CA 1
ATOM 1624 C C . ARG A 1 209 ? 32.915 -26.525 16.934 1.00 77.69 209 ARG A C 1
ATOM 1626 O O . ARG A 1 209 ? 32.165 -27.307 17.511 1.00 77.69 209 ARG A O 1
ATOM 1633 N N . LEU A 1 210 ? 33.108 -26.571 15.618 1.00 78.62 210 LEU A N 1
ATOM 1634 C CA . LEU A 1 210 ? 32.500 -27.586 14.764 1.00 78.62 210 LEU A CA 1
ATOM 1635 C C . LEU A 1 210 ? 33.001 -28.993 15.119 1.00 78.62 210 LEU A C 1
ATOM 1637 O O . LEU A 1 210 ? 32.217 -29.944 15.111 1.00 78.62 210 LEU A O 1
ATOM 1641 N N . ALA A 1 211 ? 34.287 -29.136 15.450 1.00 78.12 211 ALA A N 1
ATOM 1642 C CA . ALA A 1 211 ? 34.856 -30.396 15.915 1.00 78.12 211 ALA A CA 1
ATOM 1643 C C . ALA A 1 211 ? 34.249 -30.834 17.261 1.00 78.12 211 ALA A C 1
ATOM 1645 O O . ALA A 1 211 ? 33.846 -31.993 17.383 1.00 78.12 211 ALA A O 1
ATOM 1646 N N . ASP A 1 212 ? 34.087 -29.912 18.214 1.00 76.19 212 ASP A N 1
ATOM 1647 C CA . ASP A 1 212 ? 33.444 -30.178 19.510 1.00 76.19 212 ASP A CA 1
ATOM 1648 C C . ASP A 1 212 ? 31.978 -30.605 19.345 1.00 76.19 212 ASP A C 1
ATOM 1650 O O . ASP A 1 212 ? 31.537 -31.599 19.926 1.00 76.19 212 ASP A O 1
ATOM 1654 N N . VAL A 1 213 ? 31.214 -29.892 18.509 1.00 76.50 213 VAL A N 1
ATOM 1655 C CA . VAL A 1 213 ? 29.817 -30.238 18.202 1.00 76.50 213 VAL A CA 1
ATOM 1656 C C . VAL A 1 213 ? 29.741 -31.616 17.548 1.00 76.50 213 VAL A C 1
ATOM 1658 O O . VAL A 1 213 ? 28.912 -32.439 17.936 1.00 76.50 213 VAL A O 1
ATOM 1661 N N . ASN A 1 214 ? 30.633 -31.918 16.602 1.00 73.75 214 ASN A N 1
ATOM 1662 C CA . ASN A 1 214 ? 30.705 -33.241 15.987 1.00 73.75 214 ASN A CA 1
ATOM 1663 C C . ASN A 1 214 ? 31.043 -34.341 17.006 1.00 73.75 214 ASN A C 1
ATOM 1665 O O . ASN A 1 214 ? 30.478 -35.433 16.925 1.00 73.75 214 ASN A O 1
ATOM 1669 N N . ALA A 1 215 ? 31.928 -34.078 17.970 1.00 75.75 215 ALA A N 1
ATOM 1670 C CA . ALA A 1 215 ? 32.244 -35.015 19.046 1.00 75.75 215 ALA A CA 1
ATOM 1671 C C . ALA A 1 215 ? 31.042 -35.238 19.983 1.00 75.75 215 ALA A C 1
ATOM 1673 O O . ALA A 1 215 ? 30.721 -36.382 20.305 1.00 75.75 215 ALA A O 1
ATOM 1674 N N . LEU A 1 216 ? 30.315 -34.176 20.343 1.00 73.25 216 LEU A N 1
ATOM 1675 C CA . LEU A 1 216 ? 29.082 -34.241 21.136 1.00 73.25 216 LEU A CA 1
ATOM 1676 C C . LEU A 1 216 ? 27.971 -35.035 20.439 1.00 73.25 216 LEU A C 1
ATOM 1678 O O . LEU A 1 216 ? 27.310 -35.858 21.073 1.00 73.25 216 LEU A O 1
ATOM 1682 N N . VAL A 1 217 ? 27.782 -34.828 19.133 1.00 70.44 217 VAL A N 1
ATOM 1683 C CA . VAL A 1 217 ? 26.801 -35.572 18.327 1.00 70.44 217 VAL A CA 1
ATOM 1684 C C . VAL A 1 217 ? 27.178 -37.054 18.245 1.00 70.44 217 VAL A C 1
ATOM 1686 O O . VAL A 1 217 ? 26.311 -37.907 18.434 1.00 70.44 217 VAL A O 1
ATOM 1689 N N . LYS A 1 218 ? 28.469 -37.374 18.059 1.00 70.25 218 LYS A N 1
ATOM 1690 C CA . LYS A 1 218 ? 28.985 -38.757 18.100 1.00 70.25 218 LYS A CA 1
ATOM 1691 C C . LYS A 1 218 ? 28.701 -39.456 19.433 1.00 70.25 218 LYS A C 1
ATOM 1693 O O . LYS A 1 218 ? 28.431 -40.652 19.431 1.00 70.25 218 LYS A O 1
ATOM 1698 N N . LEU A 1 219 ? 28.745 -38.720 20.543 1.00 69.75 219 LEU A N 1
ATOM 1699 C CA . LEU A 1 219 ? 28.547 -39.245 21.897 1.00 69.75 219 LEU A CA 1
ATOM 1700 C C . LEU A 1 219 ? 27.068 -39.408 22.275 1.00 69.75 219 LEU A C 1
ATOM 1702 O O . LEU A 1 219 ? 26.716 -40.378 22.939 1.00 69.75 219 LEU A O 1
ATOM 1706 N N . LYS A 1 220 ? 26.199 -38.470 21.868 1.00 69.94 220 LYS A N 1
ATOM 1707 C CA . LYS A 1 220 ? 24.785 -38.448 22.283 1.00 69.94 220 LYS A CA 1
ATOM 1708 C C . LYS A 1 220 ? 23.815 -39.144 21.328 1.00 69.94 220 LYS A C 1
ATOM 1710 O O . LYS A 1 220 ? 22.749 -39.541 21.781 1.00 69.94 220 LYS A O 1
ATOM 1715 N N . ASN A 1 221 ? 24.133 -39.281 20.039 1.00 60.81 221 ASN A N 1
ATOM 1716 C CA . ASN A 1 221 ? 23.251 -39.943 19.068 1.00 60.81 221 ASN A CA 1
ATOM 1717 C C . ASN A 1 221 ? 24.042 -40.508 17.867 1.00 60.81 221 ASN A C 1
ATOM 1719 O O . ASN A 1 221 ? 24.106 -39.878 16.806 1.00 60.81 221 ASN A O 1
ATOM 1723 N N . PRO A 1 222 ? 24.627 -41.716 17.980 1.00 60.06 222 PRO A N 1
ATOM 1724 C CA . PRO A 1 222 ? 25.409 -42.322 16.896 1.00 60.06 222 PRO A CA 1
ATOM 1725 C C . PRO A 1 222 ? 24.574 -42.634 15.636 1.00 60.06 222 PRO A C 1
ATOM 1727 O O . PRO A 1 222 ? 25.108 -42.681 14.529 1.00 60.06 222 PRO A O 1
ATOM 1730 N N . SER A 1 223 ? 23.254 -42.782 15.776 1.00 58.75 223 SER A N 1
ATOM 1731 C CA . SER A 1 223 ? 22.286 -43.016 14.694 1.00 58.75 223 SER A CA 1
ATOM 1732 C C . SER A 1 223 ? 22.115 -41.822 13.737 1.00 58.75 223 SER A C 1
ATOM 1734 O O . SER A 1 223 ? 21.869 -42.026 12.549 1.00 58.75 223 SER A O 1
ATOM 1736 N N . LEU A 1 224 ? 22.324 -40.586 14.204 1.00 55.66 224 LEU A N 1
ATOM 1737 C CA . LEU A 1 224 ? 22.212 -39.359 13.392 1.00 55.66 224 LEU A CA 1
ATOM 1738 C C . LEU A 1 224 ? 23.367 -39.201 12.386 1.00 55.66 224 LEU A C 1
ATOM 1740 O O . LEU A 1 224 ? 23.201 -38.628 11.308 1.00 55.66 224 LEU A O 1
ATOM 1744 N N . LEU A 1 225 ? 24.543 -39.752 12.702 1.00 56.28 225 LEU A N 1
ATOM 1745 C CA . LEU A 1 225 ? 25.699 -39.754 11.798 1.00 56.28 225 LEU A CA 1
ATOM 1746 C C . LEU A 1 225 ? 25.532 -40.732 10.634 1.00 56.28 225 LEU A C 1
ATOM 1748 O O . LEU A 1 225 ? 25.959 -40.429 9.521 1.00 56.28 225 LEU A O 1
ATOM 1752 N N . LEU A 1 226 ? 24.864 -41.866 10.863 1.00 54.91 226 LEU A N 1
ATOM 1753 C CA . LEU A 1 226 ? 24.570 -42.850 9.818 1.00 54.91 226 LEU A CA 1
ATOM 1754 C C . LEU A 1 226 ? 23.607 -42.292 8.758 1.00 54.91 226 LEU A C 1
ATOM 1756 O O . LEU A 1 226 ? 23.787 -42.566 7.573 1.00 54.91 226 LEU A O 1
ATOM 1760 N N . GLN A 1 227 ? 22.654 -41.438 9.150 1.00 52.62 227 GLN A N 1
ATOM 1761 C CA . GLN A 1 227 ? 21.758 -40.764 8.202 1.00 52.62 227 GLN A CA 1
ATOM 1762 C C . GLN A 1 227 ? 22.474 -39.707 7.345 1.00 52.62 227 GLN A C 1
ATOM 1764 O O . GLN A 1 227 ? 22.181 -39.596 6.157 1.00 52.62 227 GLN A O 1
ATOM 1769 N N . LYS A 1 228 ? 23.461 -38.973 7.882 1.00 47.62 228 LYS A N 1
ATOM 1770 C CA . LYS A 1 228 ? 24.214 -37.974 7.094 1.00 47.62 228 LYS A CA 1
ATOM 1771 C C . LYS A 1 228 ? 25.181 -38.587 6.076 1.00 47.62 228 LYS A C 1
ATOM 1773 O O . LYS A 1 228 ? 25.361 -38.021 4.999 1.00 47.62 228 LYS A O 1
ATOM 1778 N N . VAL A 1 229 ? 25.772 -39.750 6.365 1.00 49.12 229 VAL A N 1
ATOM 1779 C CA . VAL A 1 229 ? 26.675 -40.433 5.414 1.00 49.12 229 VAL A CA 1
ATOM 1780 C C . VAL A 1 229 ? 25.921 -40.938 4.174 1.00 49.12 229 VAL A C 1
ATOM 1782 O O . VAL A 1 229 ? 26.496 -40.976 3.087 1.00 49.12 229 VAL A O 1
ATOM 1785 N N . ALA A 1 230 ? 24.624 -41.243 4.295 1.00 40.19 230 ALA A N 1
ATOM 1786 C CA . ALA A 1 230 ? 23.785 -41.605 3.152 1.00 40.19 230 ALA A CA 1
ATOM 1787 C C . ALA A 1 230 ? 23.505 -40.414 2.210 1.00 40.19 230 ALA A C 1
ATOM 1789 O O . ALA A 1 230 ? 23.452 -40.600 0.999 1.00 40.19 230 ALA A O 1
ATOM 1790 N N . VAL A 1 231 ? 23.408 -39.190 2.746 1.00 43.97 231 VAL A N 1
ATOM 1791 C CA . VAL A 1 231 ? 23.104 -37.968 1.972 1.00 43.97 231 VAL A CA 1
ATOM 1792 C C . VAL A 1 231 ? 24.342 -37.403 1.252 1.00 43.97 231 VAL A C 1
ATOM 1794 O O . VAL A 1 231 ? 24.227 -36.764 0.212 1.00 43.97 231 VAL A O 1
ATOM 1797 N N . SER A 1 232 ? 25.554 -37.676 1.747 1.00 36.41 232 SER A N 1
ATOM 1798 C CA . SER A 1 232 ? 26.799 -37.161 1.150 1.00 36.41 232 SER A CA 1
ATOM 1799 C C . SER A 1 232 ? 27.235 -37.878 -0.138 1.00 36.41 232 SER A C 1
ATOM 1801 O O . SER A 1 232 ? 28.010 -37.303 -0.902 1.00 36.41 232 SER A O 1
ATOM 1803 N N . LYS A 1 233 ? 26.779 -39.112 -0.404 1.00 33.84 233 LYS A N 1
ATOM 1804 C CA . LYS A 1 233 ? 27.216 -39.882 -1.588 1.00 33.84 233 LYS A CA 1
ATOM 1805 C C . LYS A 1 233 ? 26.535 -39.469 -2.898 1.00 33.84 233 LYS A C 1
ATOM 1807 O O . LYS A 1 233 ? 27.007 -39.863 -3.957 1.00 33.84 233 LYS A O 1
ATOM 1812 N N . THR A 1 234 ? 25.478 -38.661 -2.850 1.00 34.25 234 THR A N 1
ATOM 1813 C CA . THR A 1 234 ? 24.748 -38.201 -4.044 1.00 34.25 234 THR A CA 1
ATOM 1814 C C . THR A 1 234 ? 25.205 -36.837 -4.571 1.00 34.25 234 THR A C 1
ATOM 1816 O O . THR A 1 234 ? 24.791 -36.454 -5.658 1.00 34.25 234 THR A O 1
ATOM 1819 N N . ALA A 1 235 ? 26.078 -36.111 -3.858 1.00 34.06 235 ALA A N 1
ATOM 1820 C CA . ALA A 1 235 ? 26.406 -34.714 -4.181 1.00 34.06 235 ALA A CA 1
ATOM 1821 C C . ALA A 1 235 ? 27.802 -34.472 -4.803 1.00 34.06 235 ALA A C 1
ATOM 1823 O O . ALA A 1 235 ? 28.099 -33.346 -5.183 1.00 34.06 235 ALA A O 1
ATOM 1824 N N . SER A 1 236 ? 28.676 -35.479 -4.941 1.00 29.17 236 SER A N 1
ATOM 1825 C CA . SER A 1 236 ? 30.089 -35.246 -5.314 1.00 29.17 236 SER A CA 1
ATOM 1826 C C . SER A 1 236 ? 30.434 -35.396 -6.806 1.00 29.17 236 SER A C 1
ATOM 1828 O O . SER A 1 236 ? 31.596 -35.651 -7.118 1.00 29.17 236 SER A O 1
ATOM 1830 N N . CYS A 1 237 ? 29.479 -35.292 -7.739 1.00 28.75 237 CYS A N 1
ATOM 1831 C CA . CYS A 1 237 ? 29.767 -35.570 -9.157 1.00 28.75 237 CYS A CA 1
ATOM 1832 C C . CYS A 1 237 ? 29.695 -34.373 -10.119 1.00 28.75 237 CYS A C 1
ATOM 1834 O O . CYS A 1 237 ? 29.985 -34.565 -11.292 1.00 28.75 237 CYS A O 1
ATOM 1836 N N . HIS A 1 238 ? 29.359 -33.151 -9.698 1.00 31.91 238 HIS A N 1
ATOM 1837 C CA . HIS A 1 238 ? 29.298 -32.000 -10.617 1.00 31.91 238 HIS A CA 1
ATOM 1838 C C . HIS A 1 238 ? 29.868 -30.733 -9.969 1.00 31.91 238 HIS A C 1
ATOM 1840 O O . HIS A 1 238 ? 29.111 -30.011 -9.336 1.00 31.91 238 HIS A O 1
ATOM 1846 N N . SER A 1 239 ? 31.178 -30.478 -10.131 1.00 27.05 239 SER A N 1
ATOM 1847 C CA . SER A 1 239 ? 31.769 -29.123 -10.259 1.00 27.05 239 SER A CA 1
ATOM 1848 C C . SER A 1 239 ? 33.304 -29.133 -10.113 1.00 27.05 239 SER A C 1
ATOM 1850 O O . SER A 1 239 ? 33.820 -28.806 -9.047 1.00 27.05 239 SER A O 1
ATOM 1852 N N . VAL A 1 240 ? 34.054 -29.461 -11.173 1.00 27.69 240 VAL A N 1
ATOM 1853 C CA . VAL A 1 240 ? 35.443 -28.978 -11.357 1.00 27.69 240 VAL A CA 1
ATOM 1854 C C . VAL A 1 240 ? 35.726 -28.843 -12.859 1.00 27.69 240 VAL A C 1
ATOM 1856 O O . VAL A 1 240 ? 36.079 -29.830 -13.493 1.00 27.69 240 VAL A O 1
ATOM 1859 N N . ALA A 1 241 ? 35.523 -27.642 -13.412 1.00 25.38 241 ALA A N 1
ATOM 1860 C CA . ALA A 1 241 ? 36.001 -27.101 -14.703 1.00 25.38 241 ALA A CA 1
ATOM 1861 C C . ALA A 1 241 ? 35.261 -25.743 -14.849 1.00 25.38 241 ALA A C 1
ATOM 1863 O O . ALA A 1 241 ? 34.041 -25.749 -14.787 1.00 25.38 241 ALA A O 1
ATOM 1864 N N . LEU A 1 242 ? 35.822 -24.532 -14.924 1.00 24.98 242 LEU A N 1
ATOM 1865 C CA . LEU A 1 242 ? 37.003 -24.000 -15.601 1.00 24.98 242 LEU A CA 1
ATOM 1866 C C . LEU A 1 242 ? 37.363 -22.637 -14.964 1.00 24.98 242 LEU A C 1
ATOM 1868 O O . LEU A 1 242 ? 36.480 -21.812 -14.755 1.00 24.98 242 LEU A O 1
ATOM 1872 N N . TYR A 1 243 ? 38.651 -22.380 -14.731 1.00 24.83 243 TYR A N 1
ATOM 1873 C CA . TYR A 1 243 ? 39.224 -21.031 -14.658 1.00 24.83 243 TYR A CA 1
ATOM 1874 C C . TYR A 1 243 ? 40.440 -20.996 -15.587 1.00 24.83 243 TYR A C 1
ATOM 1876 O O . TYR A 1 243 ? 41.324 -21.847 -15.503 1.00 24.83 243 TYR A O 1
ATOM 1884 N N . GLY A 1 244 ? 40.455 -19.995 -16.458 1.00 23.95 244 GLY A N 1
ATOM 1885 C CA . GLY A 1 244 ? 41.523 -19.604 -17.376 1.00 23.95 244 GLY A CA 1
ATOM 1886 C C . GLY A 1 244 ? 40.882 -18.737 -18.463 1.00 23.95 244 GLY A C 1
ATOM 1887 O O . GLY A 1 244 ? 39.790 -19.058 -18.906 1.00 23.95 244 GLY A O 1
ATOM 1888 N N . SER A 1 245 ? 41.423 -17.635 -18.967 1.00 25.70 245 SER A N 1
ATOM 1889 C CA . SER A 1 245 ? 42.643 -16.860 -18.721 1.00 25.70 245 SER A CA 1
ATOM 1890 C C . SER A 1 245 ? 42.700 -15.824 -19.859 1.00 25.70 245 SER A C 1
ATOM 1892 O O . SER A 1 245 ? 42.394 -16.202 -20.988 1.00 25.70 245 SER A O 1
ATOM 1894 N N . GLY A 1 246 ? 43.189 -14.600 -19.611 1.00 23.86 246 GLY A N 1
ATOM 1895 C CA . GLY A 1 246 ? 43.737 -13.722 -20.663 1.00 23.86 246 GLY A CA 1
ATOM 1896 C C . GLY A 1 246 ? 42.771 -12.707 -21.288 1.00 23.86 246 GLY A C 1
ATOM 1897 O O . GLY A 1 246 ? 41.572 -12.929 -21.286 1.00 23.86 246 GLY A O 1
ATOM 1898 N N . VAL A 1 247 ? 43.182 -11.582 -21.880 1.00 26.03 247 VAL A N 1
ATOM 1899 C CA . VAL A 1 247 ? 44.464 -10.866 -22.056 1.00 26.03 247 VAL A CA 1
ATOM 1900 C C . VAL A 1 247 ? 44.070 -9.435 -22.496 1.00 26.03 247 VAL A C 1
ATOM 1902 O O . VAL A 1 247 ? 43.078 -9.260 -23.197 1.00 26.03 247 VAL A O 1
ATOM 1905 N N . ALA A 1 248 ? 44.847 -8.426 -22.095 1.00 25.95 248 ALA A N 1
ATOM 1906 C CA . ALA A 1 248 ? 44.717 -7.022 -22.503 1.00 25.95 248 ALA A CA 1
ATOM 1907 C C . ALA A 1 248 ? 45.139 -6.763 -23.966 1.00 25.95 248 ALA A C 1
ATOM 1909 O O . ALA A 1 248 ? 46.076 -7.399 -24.443 1.00 25.95 248 ALA A O 1
ATOM 1910 N N . CYS A 1 249 ? 44.555 -5.754 -24.629 1.00 24.19 249 CYS A N 1
ATOM 1911 C CA . CYS A 1 249 ? 45.148 -5.087 -25.801 1.00 24.19 249 CYS A CA 1
ATOM 1912 C C . CYS A 1 249 ? 44.779 -3.591 -25.869 1.00 24.19 249 CYS A C 1
ATOM 1914 O O . CYS A 1 249 ? 43.617 -3.218 -25.750 1.00 24.19 249 CYS A O 1
ATOM 1916 N N . ASN A 1 250 ? 45.816 -2.774 -26.074 1.00 24.28 250 ASN A N 1
ATOM 1917 C CA . ASN A 1 250 ? 45.847 -1.319 -26.261 1.00 24.28 250 ASN A CA 1
ATOM 1918 C C . ASN A 1 250 ? 45.679 -0.898 -27.736 1.00 24.28 250 ASN A C 1
ATOM 1920 O O . ASN A 1 250 ? 46.035 -1.657 -28.636 1.00 24.28 250 ASN A O 1
ATOM 1924 N N . GLY A 1 251 ? 45.343 0.385 -27.938 1.00 23.78 251 GLY A N 1
ATOM 1925 C CA . GLY A 1 251 ? 45.575 1.183 -29.160 1.00 23.78 251 GLY A CA 1
ATOM 1926 C C . GLY A 1 251 ? 44.275 1.784 -29.712 1.00 23.78 251 GLY A C 1
ATOM 1927 O O . GLY A 1 251 ? 43.286 1.078 -29.803 1.00 23.78 251 GLY A O 1
ATOM 1928 N N . GLY A 1 252 ? 44.140 3.051 -30.106 1.00 22.11 252 GLY A N 1
ATOM 1929 C CA . GLY A 1 252 ? 45.075 4.149 -30.342 1.00 22.11 252 GLY A CA 1
ATOM 1930 C C . GLY A 1 252 ? 44.467 5.085 -31.409 1.00 22.11 252 GLY A C 1
ATOM 1931 O O . GLY A 1 252 ? 44.185 4.632 -32.508 1.00 22.11 252 GLY A O 1
ATOM 1932 N N . SER A 1 253 ? 44.270 6.359 -31.049 1.00 23.02 253 SER A N 1
ATOM 1933 C CA . SER A 1 253 ? 44.316 7.614 -31.840 1.00 23.02 253 SER A CA 1
ATOM 1934 C C . SER A 1 253 ? 43.710 7.748 -33.259 1.00 23.02 253 SER A C 1
ATOM 1936 O O . SER A 1 253 ? 44.155 7.102 -34.201 1.00 23.02 253 SER A O 1
ATOM 1938 N N . SER A 1 254 ? 42.862 8.774 -33.459 1.00 23.72 254 SER A N 1
ATOM 1939 C CA . SER A 1 254 ? 43.014 9.921 -34.411 1.00 23.72 254 SER A CA 1
ATOM 1940 C C . SER A 1 254 ? 41.655 10.634 -34.611 1.00 23.72 254 SER A C 1
ATOM 1942 O O . SER A 1 254 ? 40.659 9.995 -34.913 1.00 23.72 254 SER A O 1
ATOM 1944 N N . LEU A 1 255 ? 41.483 11.894 -34.183 1.00 22.84 255 LEU A N 1
ATOM 1945 C CA . LEU A 1 255 ? 41.705 13.154 -34.924 1.00 22.84 255 LEU A CA 1
ATOM 1946 C C . LEU A 1 255 ? 41.031 13.226 -36.307 1.00 22.84 255 LEU A C 1
ATOM 1948 O O . LEU A 1 255 ? 41.542 12.641 -37.254 1.00 22.84 255 LEU A O 1
ATOM 1952 N N . LEU A 1 256 ? 40.001 14.076 -36.436 1.00 24.05 256 LEU A N 1
ATOM 1953 C CA . LEU A 1 256 ? 39.898 15.086 -37.502 1.00 24.05 256 LEU A CA 1
ATOM 1954 C C . LEU A 1 256 ? 38.811 16.129 -37.189 1.00 24.05 256 LEU A C 1
ATOM 1956 O O . LEU A 1 256 ? 37.723 15.820 -36.717 1.00 24.05 256 LEU A O 1
ATOM 1960 N N . ALA A 1 257 ? 39.179 17.381 -37.440 1.00 22.38 257 ALA A N 1
ATOM 1961 C CA . ALA A 1 257 ? 38.444 18.602 -37.164 1.00 22.38 257 ALA A CA 1
ATOM 1962 C C . ALA A 1 257 ? 37.402 18.935 -38.244 1.00 22.38 257 ALA A C 1
ATOM 1964 O O . ALA A 1 257 ? 37.609 18.632 -39.417 1.00 22.38 257 ALA A O 1
ATOM 1965 N N . ALA A 1 258 ? 36.373 19.700 -37.871 1.00 22.83 258 ALA A N 1
ATOM 1966 C CA . ALA A 1 258 ? 35.741 20.673 -38.759 1.00 22.83 258 ALA A CA 1
ATOM 1967 C C . ALA A 1 258 ? 35.160 21.835 -37.938 1.00 22.83 258 ALA A C 1
ATOM 1969 O O . ALA A 1 258 ? 34.502 21.644 -36.920 1.00 22.83 258 ALA A O 1
ATOM 1970 N N . GLN A 1 259 ? 35.487 23.038 -38.390 1.00 24.64 259 GLN A N 1
ATOM 1971 C CA . GLN A 1 259 ? 35.177 24.345 -37.816 1.00 24.64 259 GLN A CA 1
ATOM 1972 C C . GLN A 1 259 ? 33.938 24.955 -38.545 1.00 24.64 259 GLN A C 1
ATOM 1974 O O . GLN A 1 259 ? 33.328 24.255 -39.352 1.00 24.64 259 GLN A O 1
ATOM 1979 N N . PRO A 1 260 ? 33.502 26.201 -38.266 1.00 32.66 260 PRO A N 1
ATOM 1980 C CA . PRO A 1 260 ? 32.165 26.531 -37.766 1.00 32.66 260 PRO A CA 1
ATOM 1981 C C . PRO A 1 260 ? 31.273 27.253 -38.797 1.00 32.66 260 PRO A C 1
ATOM 1983 O O . PRO A 1 260 ? 31.748 27.666 -39.850 1.00 32.66 260 PRO A O 1
ATOM 1986 N N . CYS A 1 261 ? 30.008 27.519 -38.451 1.00 21.56 261 CYS A N 1
ATOM 1987 C CA . CYS A 1 261 ? 29.256 28.621 -39.058 1.00 21.56 261 CYS A CA 1
ATOM 1988 C C . CYS A 1 261 ? 28.270 29.260 -38.070 1.00 21.56 261 CYS A C 1
ATOM 1990 O O . CYS A 1 261 ? 27.524 28.589 -37.362 1.00 21.56 261 CYS A O 1
ATOM 1992 N N . GLU A 1 262 ? 28.328 30.586 -38.055 1.00 22.61 262 GLU A N 1
ATOM 1993 C CA . GLU A 1 262 ? 27.569 31.556 -37.274 1.00 22.61 262 GLU A CA 1
ATOM 1994 C C . GLU A 1 262 ? 26.069 31.558 -37.620 1.00 22.61 262 GLU A C 1
ATOM 1996 O O . GLU A 1 262 ? 25.703 31.362 -38.778 1.00 22.61 262 GLU A O 1
ATOM 2001 N N . ASN A 1 263 ? 25.203 31.914 -36.661 1.00 24.84 263 ASN A N 1
ATOM 2002 C CA . ASN A 1 263 ? 24.456 33.176 -36.753 1.00 24.84 263 ASN A CA 1
ATOM 2003 C C . ASN A 1 263 ? 23.569 33.473 -35.530 1.00 24.84 263 ASN A C 1
ATOM 2005 O O . ASN A 1 263 ? 22.646 32.741 -35.200 1.00 24.84 263 ASN A O 1
ATOM 2009 N N . GLN A 1 264 ? 23.858 34.649 -34.971 1.00 24.67 264 GLN A N 1
ATOM 2010 C CA . GLN A 1 264 ? 22.951 35.742 -34.608 1.00 24.67 264 GLN A CA 1
ATOM 2011 C C . GLN A 1 264 ? 21.927 35.591 -33.475 1.00 24.67 264 GLN A C 1
ATOM 2013 O O . GLN A 1 264 ? 20.997 34.794 -33.470 1.00 24.67 264 GLN A O 1
ATOM 2018 N N . ALA A 1 265 ? 22.108 36.532 -32.550 1.00 23.38 265 ALA A N 1
ATOM 2019 C CA . ALA A 1 265 ? 21.285 36.868 -31.413 1.00 23.38 265 ALA A CA 1
ATOM 2020 C C . ALA A 1 265 ? 19.900 37.414 -31.796 1.00 23.38 265 ALA A C 1
ATOM 2022 O O . ALA A 1 265 ? 19.760 38.237 -32.700 1.00 23.38 265 ALA A O 1
ATOM 2023 N N . GLY A 1 266 ? 18.910 37.048 -30.983 1.00 24.42 266 GLY A N 1
ATOM 2024 C CA . GLY A 1 266 ? 17.649 37.758 -30.805 1.00 24.42 266 GLY A CA 1
ATOM 2025 C C . GLY A 1 266 ? 17.284 37.720 -29.322 1.00 24.42 266 GLY A C 1
ATOM 2026 O O . GLY A 1 266 ? 17.122 36.653 -28.739 1.00 24.42 266 GLY A O 1
ATOM 2027 N N . THR A 1 267 ? 17.242 38.891 -28.699 1.00 24.39 267 THR A N 1
ATOM 2028 C CA . THR A 1 267 ? 16.932 39.135 -27.286 1.00 24.39 267 THR A CA 1
ATOM 2029 C C . THR A 1 267 ? 15.480 38.773 -26.925 1.00 24.39 267 THR A C 1
ATOM 2031 O O . THR A 1 267 ? 14.589 38.885 -27.769 1.00 24.39 267 THR A O 1
ATOM 2034 N N . PRO A 1 268 ? 15.207 38.365 -25.669 1.00 25.34 268 PRO A N 1
ATOM 2035 C CA . PRO A 1 268 ? 13.913 37.827 -25.265 1.00 25.34 268 PRO A CA 1
ATOM 2036 C C . PRO A 1 268 ? 12.920 38.929 -24.877 1.00 25.34 268 PRO A C 1
ATOM 2038 O O . PRO A 1 268 ? 13.261 39.897 -24.195 1.00 25.34 268 PRO A O 1
ATOM 2041 N N . THR A 1 269 ? 11.659 38.741 -25.268 1.00 24.05 269 THR A N 1
ATOM 2042 C CA . THR A 1 269 ? 10.528 39.547 -24.793 1.00 24.05 269 THR A CA 1
ATOM 2043 C C . THR A 1 269 ? 9.971 38.900 -23.528 1.00 24.05 269 THR A C 1
ATOM 2045 O O . THR A 1 269 ? 9.627 37.722 -23.525 1.00 24.05 269 THR A O 1
ATOM 2048 N N . GLN A 1 270 ? 9.920 39.670 -22.441 1.00 23.64 270 GLN A N 1
ATOM 2049 C CA . GLN A 1 270 ? 9.367 39.261 -21.154 1.00 23.64 270 GLN A CA 1
ATOM 2050 C C . GLN A 1 270 ? 7.849 39.048 -21.250 1.00 23.64 270 GLN A C 1
ATOM 2052 O O . GLN A 1 270 ? 7.107 39.986 -21.540 1.00 23.64 270 GLN A O 1
ATOM 2057 N N . THR A 1 271 ? 7.377 37.855 -20.892 1.00 23.81 271 THR A N 1
ATOM 2058 C CA . THR A 1 271 ? 5.987 37.627 -20.475 1.00 23.81 271 THR A CA 1
ATOM 2059 C C . THR A 1 271 ? 5.964 37.105 -19.044 1.00 23.81 271 THR A C 1
ATOM 2061 O O . THR A 1 271 ? 6.411 36.003 -18.748 1.00 23.81 271 THR A O 1
ATOM 2064 N N . ARG A 1 272 ? 5.453 37.980 -18.174 1.00 22.59 272 ARG A N 1
ATOM 2065 C CA . ARG A 1 272 ? 5.033 37.803 -16.779 1.00 22.59 272 ARG A CA 1
ATOM 2066 C C . ARG A 1 272 ? 4.479 36.400 -16.483 1.00 22.59 272 ARG A C 1
ATOM 2068 O O . ARG A 1 272 ? 3.374 36.072 -16.904 1.00 22.59 272 ARG A O 1
ATOM 2075 N N . THR A 1 273 ? 5.199 35.630 -15.676 1.00 23.47 273 THR A N 1
ATOM 2076 C CA . THR A 1 273 ? 4.647 34.527 -14.886 1.00 23.47 273 THR A CA 1
ATOM 2077 C C . THR A 1 273 ? 3.924 35.104 -13.670 1.00 23.47 273 THR A C 1
ATOM 2079 O O . THR A 1 273 ? 4.476 35.893 -12.904 1.00 23.47 273 THR A O 1
ATOM 2082 N N . VAL A 1 274 ? 2.651 34.739 -13.529 1.00 25.03 274 VAL A N 1
ATOM 2083 C CA . VAL A 1 274 ? 1.862 34.933 -12.313 1.00 25.03 274 VAL A CA 1
ATOM 2084 C C . VAL A 1 274 ? 2.417 33.959 -11.277 1.00 25.03 274 VAL A C 1
ATOM 2086 O O . VAL A 1 274 ? 2.398 32.752 -11.500 1.00 25.03 274 VAL A O 1
ATOM 2089 N N . ALA A 1 275 ? 2.964 34.490 -10.185 1.00 23.14 275 ALA A N 1
ATOM 2090 C CA . ALA A 1 275 ? 3.369 33.699 -9.035 1.00 23.14 275 ALA A CA 1
ATOM 2091 C C . ALA A 1 275 ? 2.123 33.026 -8.442 1.00 23.14 275 ALA A C 1
ATOM 2093 O O . ALA A 1 275 ? 1.203 33.707 -7.993 1.00 23.14 275 ALA A O 1
ATOM 2094 N N . GLN A 1 276 ? 2.076 31.698 -8.499 1.00 26.78 276 GLN A N 1
ATOM 2095 C CA . GLN A 1 276 ? 1.247 30.906 -7.603 1.00 26.78 276 GLN A CA 1
ATOM 2096 C C . GLN A 1 276 ? 2.043 30.755 -6.310 1.00 26.78 276 GLN A C 1
ATOM 2098 O O . GLN A 1 276 ? 3.155 30.223 -6.325 1.00 26.78 276 GLN A O 1
ATOM 2103 N N . ASP A 1 277 ? 1.502 31.290 -5.219 1.00 24.78 277 ASP A N 1
ATOM 2104 C CA . ASP A 1 277 ? 2.055 31.090 -3.887 1.00 24.78 277 ASP A CA 1
ATOM 2105 C C . ASP A 1 277 ? 2.070 29.586 -3.545 1.00 24.78 277 ASP A C 1
ATOM 2107 O O . ASP A 1 277 ? 1.128 28.864 -3.897 1.00 24.78 277 ASP A O 1
ATOM 2111 N N . PRO A 1 278 ? 3.125 29.086 -2.879 1.00 25.97 278 PRO A N 1
ATOM 2112 C CA . PRO A 1 278 ? 3.192 27.698 -2.441 1.00 25.97 278 PRO A CA 1
ATOM 2113 C C . PRO A 1 278 ? 2.098 27.401 -1.397 1.00 25.97 278 PRO A C 1
ATOM 2115 O O . PRO A 1 278 ? 1.738 28.287 -0.615 1.00 25.97 278 PRO A O 1
ATOM 2118 N N . PRO A 1 279 ? 1.563 26.166 -1.355 1.00 28.56 279 PRO A N 1
ATOM 2119 C CA . PRO A 1 279 ? 0.510 25.799 -0.417 1.00 28.56 279 PRO A CA 1
ATOM 2120 C C . PRO A 1 279 ? 1.009 25.945 1.025 1.00 28.56 279 PRO A C 1
ATOM 2122 O O . PRO A 1 279 ? 2.039 25.386 1.398 1.00 28.56 279 PRO A O 1
ATOM 2125 N N . GLN A 1 280 ? 0.273 26.722 1.823 1.00 27.09 280 GLN A N 1
ATOM 2126 C CA . GLN A 1 280 ? 0.520 26.892 3.251 1.00 27.09 280 GLN A CA 1
ATOM 2127 C C . GLN A 1 280 ? 0.432 25.536 3.964 1.00 27.09 280 GLN A C 1
ATOM 2129 O O . GLN A 1 280 ? -0.605 24.872 3.932 1.00 27.09 280 GLN A O 1
ATOM 2134 N N . GLU A 1 281 ? 1.518 25.141 4.627 1.00 29.81 281 GLU A N 1
ATOM 2135 C CA . GLU A 1 281 ? 1.529 24.039 5.585 1.00 29.81 281 GLU A CA 1
ATOM 2136 C C . GLU A 1 281 ? 0.558 24.351 6.736 1.00 29.81 281 GLU A C 1
ATOM 2138 O O . GLU A 1 281 ? 0.715 25.333 7.461 1.00 29.81 281 GLU A O 1
ATOM 2143 N N . LEU A 1 282 ? -0.455 23.501 6.917 1.00 34.88 282 LEU A N 1
ATOM 2144 C CA . LEU A 1 282 ? -1.291 23.467 8.118 1.00 34.88 282 LEU A CA 1
ATOM 2145 C C . LEU A 1 282 ? -0.466 22.890 9.280 1.00 34.88 282 LEU A C 1
ATOM 2147 O O . LEU A 1 282 ? -0.584 21.713 9.617 1.00 34.88 282 LEU A O 1
ATOM 2151 N N . SER A 1 283 ? 0.384 23.718 9.883 1.00 33.53 283 SER A N 1
ATOM 2152 C CA . SER A 1 283 ? 1.072 23.429 11.143 1.00 33.53 283 SER A CA 1
ATOM 2153 C C . SER A 1 283 ? 0.489 24.287 12.271 1.00 33.53 283 SER A C 1
ATOM 2155 O O . SER A 1 283 ? 1.133 25.202 12.779 1.00 33.53 283 SER A O 1
ATOM 2157 N N . GLU A 1 284 ? -0.747 24.000 12.670 1.00 41.81 284 GLU A N 1
ATOM 2158 C CA . GLU A 1 284 ? -1.211 24.335 14.018 1.00 41.81 284 GLU A CA 1
ATOM 2159 C C . GLU A 1 284 ? -1.126 23.051 14.849 1.00 41.81 284 GLU A C 1
ATOM 2161 O O . GLU A 1 284 ? -1.685 22.021 14.464 1.00 41.81 284 GLU A O 1
ATOM 2166 N N . GLU A 1 285 ? -0.399 23.078 15.972 1.00 44.78 285 GLU A N 1
ATOM 2167 C CA . GLU A 1 285 ? -0.433 22.000 16.966 1.00 44.78 285 GLU A CA 1
ATOM 2168 C C . GLU A 1 285 ? -1.866 21.884 17.503 1.00 44.78 285 GLU A C 1
ATOM 2170 O O . GLU A 1 285 ? -2.280 22.584 18.426 1.00 44.78 285 GLU A O 1
ATOM 2175 N N . ALA A 1 286 ? -2.666 21.037 16.858 1.00 58.69 286 ALA A N 1
ATOM 2176 C CA . ALA A 1 286 ? -4.076 20.895 17.167 1.00 58.69 286 ALA A CA 1
ATOM 2177 C C . ALA A 1 286 ? -4.257 20.372 18.601 1.00 58.69 286 ALA A C 1
ATOM 2179 O O . ALA A 1 286 ? -3.738 19.314 18.969 1.00 58.69 286 ALA A O 1
ATOM 2180 N N . ASN A 1 287 ? -5.019 21.115 19.407 1.00 78.56 287 ASN A N 1
ATOM 2181 C CA . ASN A 1 287 ? -5.316 20.769 20.793 1.00 78.56 287 ASN A CA 1
ATOM 2182 C C . ASN A 1 287 ? -5.988 19.376 20.863 1.00 78.56 287 ASN A C 1
ATOM 2184 O O . ASN A 1 287 ? -7.066 19.200 20.283 1.00 78.56 287 ASN A O 1
ATOM 2188 N N . PRO A 1 288 ? -5.419 18.398 21.599 1.00 76.19 288 PRO A N 1
ATOM 2189 C CA . PRO A 1 288 ? -5.965 17.043 21.686 1.00 76.19 288 PRO A CA 1
ATOM 2190 C C . PRO A 1 288 ? -7.429 16.980 22.133 1.00 76.19 288 PRO A C 1
ATOM 2192 O O . PRO A 1 288 ? -8.169 16.115 21.668 1.00 76.19 288 PRO A O 1
ATOM 2195 N N . GLN A 1 289 ? -7.873 17.904 22.993 1.00 78.19 289 GLN A N 1
ATOM 2196 C CA . GLN A 1 289 ? -9.262 17.941 23.450 1.00 78.19 289 GLN A CA 1
ATOM 2197 C C . GLN A 1 289 ? -10.214 18.395 22.337 1.00 78.19 289 GLN A C 1
ATOM 2199 O O . GLN A 1 289 ? -11.263 17.793 22.154 1.00 78.19 289 GLN A O 1
ATOM 2204 N N . GLN A 1 290 ? -9.827 19.394 21.539 1.00 78.62 290 GLN A N 1
ATOM 2205 C CA . GLN A 1 290 ? -10.634 19.849 20.400 1.00 78.62 290 GLN A CA 1
ATOM 2206 C C . GLN A 1 290 ? -10.716 18.782 19.303 1.00 78.62 290 GLN A C 1
ATOM 2208 O O . GLN A 1 290 ? -11.780 18.573 18.717 1.00 78.62 290 GLN A O 1
ATOM 2213 N N . LEU A 1 291 ? -9.608 18.075 19.048 1.00 75.50 291 LEU A N 1
ATOM 2214 C CA . LEU A 1 291 ? -9.589 16.927 18.140 1.00 75.50 291 LEU A CA 1
ATOM 2215 C C . LEU A 1 291 ? -10.511 15.812 18.633 1.00 75.50 291 LEU A C 1
ATOM 2217 O O . LEU A 1 291 ? -11.250 15.231 17.841 1.00 75.50 291 LEU A O 1
ATOM 2221 N N . LEU A 1 292 ? -10.488 15.532 19.938 1.00 76.00 292 LEU A N 1
ATOM 2222 C CA . LEU A 1 292 ? -11.374 14.552 20.545 1.00 76.00 292 LEU A CA 1
ATOM 2223 C C . LEU A 1 292 ? -12.838 14.972 20.393 1.00 76.00 292 LEU A C 1
ATOM 2225 O O . LEU A 1 292 ? -13.628 14.181 19.897 1.00 76.00 292 LEU A O 1
ATOM 2229 N N . ASP A 1 293 ? -13.196 16.203 20.751 1.00 76.62 293 ASP A N 1
ATOM 2230 C CA . ASP A 1 293 ? -14.576 16.695 20.674 1.00 76.62 293 ASP A CA 1
ATOM 2231 C C . ASP A 1 293 ? -15.112 16.647 19.230 1.00 76.62 293 ASP A C 1
ATOM 2233 O O . ASP A 1 293 ? -16.227 16.178 18.985 1.00 76.62 293 ASP A O 1
ATOM 2237 N N . THR A 1 294 ? -14.283 17.043 18.257 1.00 75.38 294 THR A N 1
ATOM 2238 C CA . THR A 1 294 ? -14.607 16.959 16.822 1.00 75.38 294 THR A CA 1
ATOM 2239 C C . THR A 1 294 ? -14.775 15.507 16.378 1.00 75.38 294 THR A C 1
ATOM 2241 O O . THR A 1 294 ? -15.747 15.171 15.698 1.00 75.38 294 THR A O 1
ATOM 2244 N N . GLY A 1 295 ? -13.874 14.624 16.813 1.00 67.81 295 GLY A N 1
ATOM 2245 C CA . GLY A 1 295 ? -13.939 13.200 16.509 1.00 67.81 295 GLY A CA 1
ATOM 2246 C C . GLY A 1 295 ? -15.147 12.500 17.112 1.00 67.81 295 GLY A C 1
ATOM 2247 O O . GLY A 1 295 ? -15.723 11.629 16.465 1.00 67.81 295 GLY A O 1
ATOM 2248 N N . LEU A 1 296 ? -15.584 12.907 18.303 1.00 71.12 296 LEU A N 1
ATOM 2249 C CA . LEU A 1 296 ? -16.791 12.387 18.945 1.00 71.12 296 LEU A CA 1
ATOM 2250 C C . LEU A 1 296 ? -18.056 12.836 18.218 1.00 71.12 296 LEU A C 1
ATOM 2252 O O . LEU A 1 296 ? -18.929 12.010 17.952 1.00 71.12 296 LEU A O 1
ATOM 2256 N N . ALA A 1 297 ? -18.140 14.119 17.857 1.00 67.31 297 ALA A N 1
ATOM 2257 C CA . ALA A 1 297 ? -19.257 14.643 17.080 1.00 67.31 297 ALA A CA 1
ATOM 2258 C C . ALA A 1 297 ? -19.367 13.936 15.721 1.00 67.31 297 ALA A C 1
ATOM 2260 O O . ALA A 1 297 ? -20.460 13.525 15.323 1.00 67.31 297 ALA A O 1
ATOM 2261 N N . PHE A 1 298 ? -18.231 13.741 15.046 1.00 77.25 298 PHE A N 1
ATOM 2262 C CA . PHE A 1 298 ? -18.172 13.027 13.778 1.00 77.25 298 PHE A CA 1
ATOM 2263 C C . PHE A 1 298 ? -18.570 11.557 13.934 1.00 77.25 298 PHE A C 1
ATOM 2265 O O . PHE A 1 298 ? -19.481 11.106 13.245 1.00 77.25 298 PHE A O 1
ATOM 2272 N N . ALA A 1 299 ? -17.946 10.829 14.868 1.00 61.78 299 ALA A N 1
ATOM 2273 C CA . ALA A 1 299 ? -18.221 9.414 15.108 1.00 61.78 299 ALA A CA 1
ATOM 2274 C C . ALA A 1 299 ? -19.698 9.163 15.453 1.00 61.78 299 ALA A C 1
ATOM 2276 O O . ALA A 1 299 ? -20.292 8.234 14.914 1.00 61.78 299 ALA A O 1
ATOM 2277 N N . GLY A 1 300 ? -20.310 10.029 16.267 1.00 53.59 300 GLY A N 1
ATOM 2278 C CA . GLY A 1 300 ? -21.731 9.935 16.607 1.00 53.59 300 GLY A CA 1
ATOM 2279 C C . GLY A 1 300 ? -22.676 10.228 15.435 1.00 53.59 300 GLY A C 1
ATOM 2280 O O . GLY A 1 300 ? -23.768 9.666 15.375 1.00 53.59 300 GLY A O 1
ATOM 2281 N N . CYS A 1 301 ? -22.267 11.074 14.483 1.00 67.31 301 CYS A N 1
ATOM 2282 C CA . CYS A 1 301 ? -23.084 11.468 13.327 1.00 67.31 301 CYS A CA 1
ATOM 2283 C C . CYS A 1 301 ? -22.794 10.659 12.053 1.00 67.31 301 CYS A C 1
ATOM 2285 O O . CYS A 1 301 ? -23.307 10.999 10.989 1.00 67.31 301 CYS A O 1
ATOM 2287 N N . LEU A 1 302 ? -22.002 9.585 12.140 1.00 68.50 302 LEU A N 1
ATOM 2288 C CA . LEU A 1 302 ? -21.628 8.758 10.988 1.00 68.50 302 LEU A CA 1
ATOM 2289 C C . LEU A 1 302 ? -22.827 8.148 10.242 1.00 68.50 302 LEU A C 1
ATOM 2291 O O . LEU A 1 302 ? -22.705 7.806 9.071 1.00 68.50 302 LEU A O 1
ATOM 2295 N N . THR A 1 303 ? -23.969 7.976 10.915 1.00 60.94 303 THR A N 1
ATOM 2296 C CA . THR A 1 303 ? -25.143 7.277 10.360 1.00 60.94 303 THR A CA 1
ATOM 2297 C C . THR A 1 303 ? -26.389 8.154 10.296 1.00 60.94 303 THR A C 1
ATOM 2299 O O . THR A 1 303 ? -27.108 8.125 9.300 1.00 60.94 303 THR A O 1
ATOM 2302 N N . THR A 1 304 ? -26.654 8.945 11.336 1.00 62.56 304 THR A N 1
ATOM 2303 C CA . THR A 1 304 ? -27.808 9.847 11.420 1.00 62.56 304 THR A CA 1
ATOM 2304 C C . THR A 1 304 ? -27.449 11.113 12.187 1.00 62.56 304 THR A C 1
ATOM 2306 O O . THR A 1 304 ? -26.587 11.098 13.064 1.00 62.56 304 THR A O 1
ATOM 2309 N N . SER A 1 305 ? -28.166 12.202 11.911 1.00 61.91 305 SER A N 1
ATOM 2310 C CA . SER A 1 305 ? -28.198 13.388 12.769 1.00 61.91 305 SER A CA 1
ATOM 2311 C C . SER A 1 305 ? -29.645 13.593 13.241 1.00 61.91 305 SER A C 1
ATOM 2313 O O . SER A 1 305 ? -30.518 13.754 12.383 1.00 61.91 305 SER A O 1
ATOM 2315 N N . PRO A 1 306 ? -29.950 13.536 14.556 1.00 61.81 306 PRO A N 1
ATOM 2316 C CA . PRO A 1 306 ? -29.032 13.424 15.699 1.00 61.81 306 PRO A CA 1
ATOM 2317 C C . PRO A 1 306 ? -28.392 12.023 15.876 1.00 61.81 306 PRO A C 1
ATOM 2319 O O . PRO A 1 306 ? -28.917 11.042 15.335 1.00 61.81 306 PRO A O 1
ATOM 2322 N N . PRO A 1 307 ? -27.286 11.916 16.647 1.00 70.44 307 PRO A N 1
ATOM 2323 C CA . PRO A 1 307 ? -26.630 10.646 16.964 1.00 70.44 307 PRO A CA 1
ATOM 2324 C C . PRO A 1 307 ? -27.579 9.680 17.671 1.00 70.44 307 PRO A C 1
ATOM 2326 O O . PRO A 1 307 ? -28.292 10.070 18.596 1.00 70.44 307 PRO A O 1
ATOM 2329 N N . GLN A 1 308 ? -27.559 8.412 17.271 1.00 76.81 308 GLN A N 1
ATOM 2330 C CA . GLN A 1 308 ? -28.248 7.326 17.968 1.00 76.81 308 GLN A CA 1
ATOM 2331 C C . GLN A 1 308 ? -27.238 6.216 18.277 1.00 76.81 308 GLN A C 1
ATOM 2333 O O . GLN A 1 308 ? -26.392 5.933 17.422 1.00 76.81 308 GLN A O 1
ATOM 2338 N N . PRO A 1 309 ? -27.307 5.563 19.453 1.00 86.19 309 PRO A N 1
ATOM 2339 C CA . PRO A 1 309 ? -26.502 4.381 19.730 1.00 86.19 309 PRO A CA 1
ATOM 2340 C C . PRO A 1 309 ? -26.729 3.315 18.654 1.00 86.19 309 PRO A C 1
ATOM 2342 O O . PRO A 1 309 ? -27.860 3.060 18.240 1.00 86.19 309 PRO A O 1
ATOM 2345 N N . LYS A 1 310 ? -25.632 2.716 18.189 1.00 91.75 310 LYS A N 1
ATOM 2346 C CA . LYS A 1 310 ? -25.615 1.673 17.156 1.00 91.75 310 LYS A CA 1
ATOM 2347 C C . LYS A 1 310 ? -24.781 0.508 17.642 1.00 91.75 310 LYS A C 1
ATOM 2349 O O . LYS A 1 310 ? -23.794 0.741 18.342 1.00 91.75 310 LYS A O 1
ATOM 2354 N N . ARG A 1 311 ? -25.142 -0.706 17.226 1.00 94.69 311 ARG A N 1
ATOM 2355 C CA . ARG A 1 311 ? -24.312 -1.897 17.441 1.00 94.69 311 ARG A CA 1
ATOM 2356 C C . ARG A 1 311 ? -23.271 -2.010 16.339 1.00 94.69 311 ARG A C 1
ATOM 2358 O O . ARG A 1 311 ? -23.621 -2.179 15.169 1.00 94.69 311 ARG A O 1
ATOM 2365 N N . VAL A 1 312 ? -21.999 -1.892 16.711 1.00 96.38 312 VAL A N 1
ATOM 2366 C CA . VAL A 1 312 ? -20.880 -1.794 15.769 1.00 96.38 312 VAL A CA 1
ATOM 2367 C C . VAL A 1 312 ? -19.829 -2.862 16.064 1.00 96.38 312 VAL A C 1
ATOM 2369 O O . VAL A 1 312 ? -19.222 -2.881 17.135 1.00 96.38 312 VAL A O 1
ATOM 2372 N N . ALA A 1 313 ? -19.571 -3.723 15.084 1.00 97.69 313 ALA A N 1
ATOM 2373 C CA . ALA A 1 313 ? -18.448 -4.652 15.109 1.00 97.69 313 ALA A CA 1
ATOM 2374 C C . ALA A 1 313 ? -17.180 -3.923 14.640 1.00 97.69 313 ALA A C 1
ATOM 2376 O O . ALA A 1 313 ? -17.092 -3.499 13.490 1.00 97.69 313 ALA A O 1
ATOM 2377 N N . VAL A 1 314 ? -16.195 -3.740 15.515 1.00 98.00 314 VAL A N 1
ATOM 2378 C CA . VAL A 1 314 ? -14.964 -3.000 15.209 1.00 98.00 314 VAL A CA 1
ATOM 2379 C C . VAL A 1 314 ? -13.837 -3.969 14.873 1.00 98.00 314 VAL A C 1
ATOM 2381 O O . VAL A 1 314 ? -13.429 -4.766 15.713 1.00 98.00 314 VAL A O 1
ATOM 2384 N N . LEU A 1 315 ? -13.288 -3.864 13.664 1.00 97.12 315 LEU A N 1
ATOM 2385 C CA . LEU A 1 315 ? -12.107 -4.608 13.234 1.00 97.12 315 LEU A CA 1
ATOM 2386 C C . LEU A 1 315 ? -10.838 -4.004 13.845 1.00 97.12 315 LEU A C 1
ATOM 2388 O O . LEU A 1 315 ? -10.412 -2.911 13.459 1.00 97.12 315 LEU A O 1
ATOM 2392 N N . LEU A 1 316 ? -10.223 -4.736 14.773 1.00 94.88 316 LEU A N 1
ATOM 2393 C CA . LEU A 1 316 ? -9.054 -4.317 15.538 1.00 94.88 316 LEU A CA 1
ATOM 2394 C C . LEU A 1 316 ? -7.824 -5.125 15.110 1.00 94.88 316 LEU A C 1
ATOM 2396 O O . LEU A 1 316 ? -7.778 -6.335 15.301 1.00 94.88 316 LEU A O 1
ATOM 2400 N N . SER A 1 317 ? -6.819 -4.462 14.533 1.00 90.75 317 SER A N 1
ATOM 2401 C CA . SER A 1 317 ? -5.623 -5.132 13.991 1.00 90.75 317 SER A CA 1
ATOM 2402 C C . SER A 1 317 ? -4.406 -5.090 14.920 1.00 90.75 317 SER A C 1
ATOM 2404 O O . SER A 1 317 ? -3.349 -5.581 14.547 1.00 90.75 317 SER A O 1
ATOM 2406 N N . GLY A 1 318 ? -4.510 -4.426 16.077 1.00 88.31 318 GLY A N 1
ATOM 2407 C CA . GLY A 1 318 ? -3.357 -4.111 16.937 1.00 88.31 318 GLY A CA 1
ATOM 2408 C C 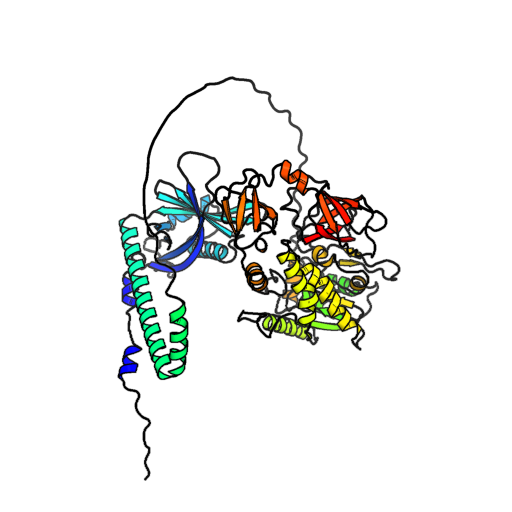. GLY A 1 318 ? -2.537 -2.900 16.469 1.00 88.31 318 GLY A C 1
ATOM 2409 O O . GLY A 1 318 ? -1.491 -2.587 17.039 1.00 88.31 318 GLY A O 1
ATOM 2410 N N . GLY A 1 319 ? -2.999 -2.206 15.423 1.00 91.06 319 GLY A N 1
ATOM 2411 C CA . GLY A 1 319 ? -2.426 -0.945 14.953 1.00 91.06 319 GLY A CA 1
ATOM 2412 C C . GLY A 1 319 ? -3.059 0.280 15.617 1.00 91.06 319 GLY A C 1
ATOM 2413 O O . GLY A 1 319 ? -4.181 0.221 16.137 1.00 91.06 319 GLY A O 1
ATOM 2414 N N . VAL A 1 320 ? -2.356 1.415 15.536 1.00 93.94 320 VAL A N 1
ATOM 2415 C CA . VAL A 1 320 ? -2.796 2.702 16.103 1.00 93.94 320 VAL A CA 1
ATOM 2416 C C . VAL A 1 320 ? -4.153 3.153 15.550 1.00 93.94 320 VAL A C 1
ATOM 2418 O O . VAL A 1 320 ? -5.033 3.531 16.318 1.00 93.94 320 VAL A O 1
ATOM 2421 N N . ASP A 1 321 ? -4.372 3.003 14.243 1.00 94.19 321 ASP A N 1
ATOM 2422 C CA . ASP A 1 321 ? -5.564 3.510 13.552 1.00 94.19 321 ASP A CA 1
ATOM 2423 C C . ASP A 1 321 ? -6.836 2.798 14.026 1.00 94.19 321 ASP A C 1
ATOM 2425 O O . ASP A 1 321 ? -7.785 3.422 14.501 1.00 94.19 321 ASP A O 1
ATOM 2429 N N . SER A 1 322 ? -6.832 1.462 13.990 1.00 95.00 322 SER A N 1
ATOM 2430 C CA . SER A 1 322 ? -7.958 0.658 14.482 1.00 95.00 322 SER A CA 1
ATOM 2431 C C . SER A 1 322 ? -8.235 0.872 15.977 1.00 95.00 322 SER A C 1
ATOM 2433 O O . SER A 1 322 ? -9.390 0.859 16.400 1.00 95.00 322 SER A O 1
ATOM 2435 N N . SER A 1 323 ? -7.190 1.147 16.765 1.00 96.06 323 SER A N 1
ATOM 2436 C CA . SER A 1 323 ? -7.314 1.420 18.198 1.00 96.06 323 SER A CA 1
ATOM 2437 C C . SER A 1 323 ? -7.987 2.767 18.457 1.00 96.06 323 SER A C 1
ATOM 2439 O O . SER A 1 323 ? -8.907 2.840 19.269 1.00 96.06 323 SER A O 1
ATOM 2441 N N . VAL A 1 324 ? -7.584 3.829 17.752 1.00 96.00 324 VAL A N 1
ATOM 2442 C CA . VAL A 1 324 ? -8.235 5.146 17.858 1.00 96.00 324 VAL A CA 1
ATOM 2443 C C . VAL A 1 324 ? -9.685 5.064 17.381 1.00 96.00 324 VAL A C 1
ATOM 2445 O O . VAL A 1 324 ? -10.575 5.567 18.064 1.00 96.00 324 VAL A O 1
ATOM 2448 N N . ALA A 1 325 ? -9.952 4.361 16.276 1.00 96.44 325 ALA A N 1
ATOM 2449 C CA . ALA A 1 325 ? -11.307 4.159 15.766 1.00 96.44 325 ALA A CA 1
ATOM 2450 C C . ALA A 1 325 ? -12.235 3.496 16.805 1.00 96.44 325 ALA A C 1
ATOM 2452 O O . ALA A 1 325 ? -13.352 3.973 17.017 1.00 96.44 325 ALA A O 1
ATOM 2453 N N . LEU A 1 326 ? -11.760 2.453 17.500 1.00 97.00 326 LEU A N 1
ATOM 2454 C CA . LEU A 1 326 ? -12.490 1.807 18.598 1.00 97.00 326 LEU A CA 1
ATOM 2455 C C . LEU A 1 326 ? -12.837 2.799 19.718 1.00 97.00 326 LEU A C 1
ATOM 2457 O O . LEU A 1 326 ? -13.985 2.862 20.159 1.00 97.00 326 LEU A O 1
ATOM 2461 N N . HIS A 1 327 ? -11.855 3.583 20.171 1.00 95.62 327 HIS A N 1
ATOM 2462 C CA . HIS A 1 327 ? -12.046 4.524 21.275 1.00 95.62 327 HIS A CA 1
ATOM 2463 C C . HIS A 1 327 ? -12.995 5.667 20.907 1.00 95.62 327 HIS A C 1
ATOM 2465 O O . HIS A 1 327 ? -13.817 6.054 21.739 1.00 95.62 327 HIS A O 1
ATOM 2471 N N . LEU A 1 328 ? -12.921 6.183 19.676 1.00 94.81 328 LEU A N 1
ATOM 2472 C CA . LEU A 1 328 ? -13.839 7.213 19.187 1.00 94.81 328 LEU A CA 1
ATOM 2473 C C . LEU A 1 328 ? -15.283 6.703 19.166 1.00 94.81 328 LEU A C 1
ATOM 2475 O O . LEU A 1 328 ? -16.161 7.358 19.721 1.00 94.81 328 LEU A O 1
ATOM 2479 N N . LEU A 1 329 ? -15.526 5.510 18.615 1.00 95.06 329 LEU A N 1
ATOM 2480 C CA . LEU A 1 329 ? -16.868 4.919 18.572 1.00 95.06 329 LEU A CA 1
ATOM 2481 C C . LEU A 1 329 ? -17.423 4.626 19.971 1.00 95.06 329 LEU A C 1
ATOM 2483 O O . LEU A 1 329 ? -18.580 4.938 20.253 1.00 95.06 329 LEU A O 1
ATOM 2487 N N . LYS A 1 330 ? -16.593 4.072 20.866 1.00 94.25 330 LYS A N 1
ATOM 2488 C CA . LYS A 1 330 ? -16.992 3.795 22.252 1.00 94.25 330 LYS A CA 1
ATOM 2489 C C . LYS A 1 330 ? -17.387 5.075 22.986 1.00 94.25 330 LYS A C 1
ATOM 2491 O O . LYS A 1 330 ? -18.427 5.116 23.638 1.00 94.25 330 LYS A O 1
ATOM 2496 N N . ARG A 1 331 ? -16.563 6.123 22.885 1.00 92.38 331 ARG A N 1
ATOM 2497 C CA . ARG A 1 331 ? -16.803 7.412 23.553 1.00 92.38 331 ARG A CA 1
ATOM 2498 C C . ARG A 1 331 ? -17.961 8.197 22.928 1.00 92.38 331 ARG A C 1
ATOM 2500 O O . ARG A 1 331 ? -18.605 8.956 23.641 1.00 92.38 331 ARG A O 1
ATOM 2507 N N . ALA A 1 332 ? -18.256 7.987 21.645 1.00 89.56 332 ALA A N 1
ATOM 2508 C CA . ALA A 1 332 ? -19.436 8.543 20.979 1.00 89.56 332 ALA A CA 1
ATOM 2509 C C . ALA A 1 332 ? -20.760 7.883 21.422 1.00 89.56 332 ALA A C 1
ATOM 2511 O O . ALA A 1 332 ? -21.831 8.354 21.049 1.00 89.56 332 ALA A O 1
ATOM 2512 N N . GLY A 1 333 ? -20.702 6.822 22.237 1.00 91.00 333 GLY A N 1
ATOM 2513 C CA . GLY A 1 333 ? -21.877 6.172 22.820 1.00 91.00 333 GLY A CA 1
ATOM 2514 C C . GLY A 1 333 ? -22.409 4.975 22.029 1.00 91.00 333 GLY A C 1
ATOM 2515 O O . GLY A 1 333 ? -23.520 4.525 22.301 1.00 91.00 333 GLY A O 1
ATOM 2516 N N . HIS A 1 334 ? -21.647 4.443 21.067 1.00 93.50 334 HIS A N 1
ATOM 2517 C CA . HIS A 1 334 ? -22.024 3.218 20.358 1.00 93.50 334 HIS A CA 1
ATOM 2518 C C . HIS A 1 334 ? -21.760 1.956 21.195 1.00 93.50 334 HIS A C 1
ATOM 2520 O O . HIS A 1 334 ? -20.828 1.887 22.005 1.00 93.50 334 HIS A O 1
ATOM 2526 N N . GLU A 1 335 ? -22.563 0.923 20.952 1.00 94.31 335 GLU A N 1
ATOM 2527 C CA . GLU A 1 335 ? -22.361 -0.418 21.492 1.00 94.31 335 GLU A CA 1
ATOM 2528 C C . GLU A 1 335 ? -21.346 -1.144 20.609 1.00 94.31 335 GLU A C 1
ATOM 2530 O O . GLU A 1 335 ? -21.669 -1.625 19.524 1.00 94.31 335 GLU A O 1
ATOM 2535 N N . VAL A 1 336 ? -20.088 -1.161 21.047 1.00 96.00 336 VAL A N 1
ATOM 2536 C CA . VAL A 1 336 ? -18.977 -1.710 20.262 1.00 96.00 336 VAL A CA 1
ATOM 2537 C C . VAL A 1 336 ? -18.545 -3.085 20.768 1.00 96.00 336 VAL A C 1
ATOM 2539 O O . VAL A 1 336 ? -18.359 -3.280 21.971 1.00 96.00 336 VAL A O 1
ATOM 2542 N N . THR A 1 337 ? -18.303 -4.002 19.836 1.00 96.94 337 THR A N 1
ATOM 2543 C CA . THR A 1 337 ? -17.596 -5.271 20.074 1.00 96.94 337 THR A CA 1
ATOM 2544 C C . THR A 1 337 ? -16.349 -5.285 19.203 1.00 96.94 337 THR A C 1
ATOM 2546 O O . THR A 1 337 ? -16.430 -4.973 18.015 1.00 96.94 337 THR A O 1
ATOM 2549 N N . ALA A 1 338 ? -15.190 -5.602 19.780 1.00 97.69 338 ALA A N 1
ATOM 2550 C CA . ALA A 1 338 ? -13.933 -5.631 19.044 1.00 97.69 338 ALA A CA 1
ATOM 2551 C C . ALA A 1 338 ? -13.654 -7.041 18.508 1.00 97.69 338 ALA A C 1
ATOM 2553 O O . ALA A 1 338 ? -13.740 -8.019 19.244 1.00 97.69 338 ALA A O 1
ATOM 2554 N N . PHE A 1 339 ? -13.265 -7.131 17.240 1.00 97.56 339 PHE A N 1
ATOM 2555 C CA . PHE A 1 339 ? -12.923 -8.383 16.575 1.00 97.56 339 PHE A CA 1
ATOM 2556 C C . PHE A 1 339 ? -11.512 -8.317 15.997 1.00 97.56 339 PHE A C 1
ATOM 2558 O O . PHE A 1 339 ? -11.161 -7.369 15.292 1.00 97.56 339 PHE A O 1
ATOM 2565 N N . TYR A 1 340 ? -10.718 -9.351 16.255 1.00 95.38 340 TYR A N 1
ATOM 2566 C CA . TYR A 1 340 ? -9.417 -9.577 15.638 1.00 95.38 340 TYR A CA 1
ATOM 2567 C C . TYR A 1 340 ? -9.538 -10.692 14.595 1.00 95.38 340 TYR A C 1
ATOM 2569 O O . TYR A 1 340 ? -9.938 -11.815 14.911 1.00 95.38 340 TYR A O 1
ATOM 2577 N N . LEU A 1 341 ? -9.188 -10.402 13.341 1.00 93.00 341 LEU A N 1
ATOM 2578 C CA . LEU A 1 341 ? -9.263 -11.383 12.256 1.00 93.00 341 LEU A CA 1
ATOM 2579 C C . LEU A 1 341 ? -7.961 -12.176 12.182 1.00 93.00 341 LEU A C 1
ATOM 2581 O O . LEU A 1 341 ? -6.931 -11.658 11.747 1.00 93.00 341 LEU A O 1
ATOM 2585 N N . LYS A 1 342 ? -8.005 -13.455 12.559 1.00 88.31 342 LYS A N 1
ATOM 2586 C CA . LYS A 1 342 ? -6.857 -14.351 12.418 1.00 88.31 342 LYS A CA 1
ATOM 2587 C C . LYS A 1 342 ? -6.837 -14.913 10.996 1.00 88.31 342 LYS A C 1
ATOM 2589 O O . LYS A 1 342 ? -7.613 -15.805 10.668 1.00 88.31 342 LYS A O 1
ATOM 2594 N N . ILE A 1 343 ? -5.945 -14.369 10.166 1.00 81.81 343 ILE A N 1
ATOM 2595 C CA . ILE A 1 343 ? -5.727 -14.771 8.760 1.00 81.81 343 ILE A CA 1
ATOM 2596 C C . ILE A 1 343 ? -4.360 -15.441 8.524 1.00 81.81 343 ILE A C 1
ATOM 2598 O O . ILE A 1 343 ? -4.000 -15.734 7.390 1.00 81.81 343 ILE A O 1
ATOM 2602 N N . TRP A 1 344 ? -3.584 -15.671 9.589 1.00 69.69 344 TRP A N 1
ATOM 2603 C CA . TRP A 1 344 ? -2.257 -16.293 9.527 1.00 69.69 344 TRP A CA 1
ATOM 2604 C C . TRP A 1 344 ? -2.345 -17.830 9.488 1.00 69.69 344 TRP A C 1
ATOM 2606 O O . TRP A 1 344 ? -3.203 -18.424 10.149 1.00 69.69 344 TRP A O 1
ATOM 2616 N N . PHE A 1 345 ? -1.435 -18.476 8.752 1.00 65.19 345 PHE A N 1
ATOM 2617 C CA . PHE A 1 345 ? -1.379 -19.935 8.574 1.00 65.19 345 PHE A CA 1
ATOM 2618 C C . PHE A 1 345 ? -0.466 -20.582 9.632 1.00 65.19 345 PHE A C 1
ATOM 2620 O O . PHE A 1 345 ? 0.698 -20.206 9.751 1.00 65.19 345 PHE A O 1
ATOM 2627 N N . GLN A 1 346 ? -0.969 -21.530 10.429 1.00 49.00 346 GLN A N 1
ATOM 2628 C CA . GLN A 1 346 ? -0.184 -22.194 11.488 1.00 49.00 346 GLN A CA 1
ATOM 2629 C C . GLN A 1 346 ? 0.237 -23.635 11.152 1.00 49.00 346 GLN A C 1
ATOM 2631 O O . GLN A 1 346 ? 1.166 -24.133 11.779 1.00 49.00 346 GLN A O 1
ATOM 2636 N N . GLU A 1 347 ? -0.385 -24.295 10.170 1.00 44.09 347 GLU A N 1
ATOM 2637 C CA . GLU A 1 347 ? -0.206 -25.738 9.940 1.00 44.09 347 GLU A CA 1
ATOM 2638 C C . GLU A 1 347 ? 0.263 -26.063 8.509 1.00 44.09 347 GLU A C 1
ATOM 2640 O O . GLU A 1 347 ? -0.215 -25.472 7.539 1.00 44.09 347 GLU A O 1
ATOM 2645 N N . ASP A 1 348 ? 1.225 -26.994 8.434 1.00 42.66 348 ASP A N 1
ATOM 2646 C CA . ASP A 1 348 ? 1.807 -27.687 7.272 1.00 42.66 348 ASP A CA 1
ATOM 2647 C C . ASP A 1 348 ? 2.244 -26.852 6.062 1.00 42.66 348 ASP A C 1
ATOM 2649 O O . ASP A 1 348 ? 1.424 -26.407 5.267 1.00 42.66 348 ASP A O 1
ATOM 2653 N N . PHE A 1 349 ? 3.568 -26.739 5.858 1.00 46.12 349 PHE A N 1
ATOM 2654 C CA . PHE A 1 349 ? 4.250 -26.210 4.654 1.00 46.12 349 PHE A CA 1
ATOM 2655 C C . PHE A 1 349 ? 3.852 -24.793 4.181 1.00 46.12 349 PHE A C 1
ATOM 2657 O O . PHE A 1 349 ? 4.498 -24.242 3.299 1.00 46.12 349 PHE A O 1
ATOM 2664 N N . ARG A 1 350 ? 2.834 -24.170 4.781 1.00 53.56 350 ARG A N 1
ATOM 2665 C CA . ARG A 1 350 ? 2.233 -22.892 4.370 1.00 53.56 350 ARG A CA 1
ATOM 2666 C C . ARG A 1 350 ? 2.898 -21.674 5.005 1.00 53.56 350 ARG A C 1
ATOM 2668 O O . ARG A 1 350 ? 2.568 -20.557 4.633 1.00 53.56 350 ARG A O 1
ATOM 2675 N N . ASN A 1 351 ? 3.833 -21.888 5.934 1.00 51.56 351 ASN A N 1
ATOM 2676 C CA . ASN A 1 351 ? 4.699 -20.866 6.516 1.00 51.56 351 ASN A CA 1
ATOM 2677 C C . ASN A 1 351 ? 6.028 -21.488 6.982 1.00 51.56 351 ASN A C 1
ATOM 2679 O O . ASN A 1 351 ? 6.102 -22.111 8.036 1.00 51.56 351 ASN A O 1
ATOM 2683 N N . THR A 1 352 ? 7.097 -21.282 6.216 1.00 46.03 352 THR A N 1
ATOM 2684 C CA . THR A 1 352 ? 8.465 -21.764 6.506 1.00 46.03 352 THR A CA 1
ATOM 2685 C C . THR A 1 352 ? 9.201 -20.899 7.549 1.00 46.03 352 THR A C 1
ATOM 2687 O O . THR A 1 352 ? 10.392 -21.082 7.795 1.00 46.03 352 THR A O 1
ATOM 2690 N N . TRP A 1 353 ? 8.525 -19.912 8.150 1.00 55.44 353 TRP A N 1
ATOM 2691 C CA . TRP A 1 353 ? 9.162 -18.793 8.850 1.00 55.44 353 TRP A CA 1
ATOM 2692 C C . TRP A 1 353 ? 8.913 -18.828 10.368 1.00 55.44 353 TRP A C 1
ATOM 2694 O O . TRP A 1 353 ? 7.777 -18.820 10.830 1.00 55.44 353 TRP A O 1
ATOM 2704 N N . ASN A 1 354 ? 10.002 -18.827 11.147 1.00 45.84 354 ASN A N 1
ATOM 2705 C CA . ASN A 1 354 ? 10.034 -19.124 12.592 1.00 45.84 354 ASN A CA 1
ATOM 2706 C C . ASN A 1 354 ? 9.509 -18.021 13.539 1.00 45.84 354 ASN A C 1
ATOM 2708 O O . ASN A 1 354 ? 9.616 -18.177 14.754 1.00 45.84 354 ASN A O 1
ATOM 2712 N N . ALA A 1 355 ? 8.974 -16.905 13.037 1.00 53.00 355 ALA A N 1
ATOM 2713 C CA . ALA A 1 355 ? 8.435 -15.830 13.875 1.00 53.00 355 ALA A CA 1
ATOM 2714 C C . ALA A 1 355 ? 6.981 -15.551 13.484 1.00 53.00 355 ALA A C 1
ATOM 2716 O O . ALA A 1 355 ? 6.730 -15.071 12.382 1.00 53.00 355 ALA A O 1
ATOM 2717 N N . CYS A 1 356 ? 6.038 -15.862 14.378 1.00 57.47 356 CYS A N 1
ATOM 2718 C CA . CYS A 1 356 ? 4.607 -15.623 14.178 1.00 57.47 356 CYS A CA 1
ATOM 2719 C C . CYS A 1 356 ? 4.259 -14.165 14.543 1.00 57.47 356 CYS A C 1
ATOM 2721 O O . CYS A 1 356 ? 4.284 -13.836 15.725 1.00 57.47 356 CYS A O 1
ATOM 2723 N N . PRO A 1 357 ? 3.916 -13.279 13.586 1.00 65.69 357 PRO A N 1
ATOM 2724 C CA . PRO A 1 357 ? 3.684 -11.857 13.877 1.00 65.69 357 PRO A CA 1
ATOM 2725 C C . PRO A 1 357 ? 2.347 -11.572 14.581 1.00 65.69 357 PRO A C 1
ATOM 2727 O O . PRO A 1 357 ? 2.186 -10.525 15.199 1.00 65.69 357 PRO A O 1
ATOM 2730 N N . TRP A 1 358 ? 1.383 -12.494 14.481 1.00 77.00 358 TRP A N 1
ATOM 2731 C CA . TRP A 1 358 ? -0.002 -12.254 14.896 1.00 77.00 358 TRP A CA 1
ATOM 2732 C C . TRP A 1 358 ? -0.201 -12.220 16.420 1.00 77.00 358 TRP A C 1
ATOM 2734 O O . TRP A 1 358 ? -1.155 -11.603 16.882 1.00 77.00 358 TRP A O 1
ATOM 2744 N N . GLU A 1 359 ? 0.671 -12.867 17.203 1.00 81.81 359 GLU A N 1
ATOM 2745 C CA . GLU A 1 359 ? 0.570 -12.879 18.672 1.00 81.81 359 GLU A CA 1
ATOM 2746 C C . GLU A 1 359 ? 0.813 -11.479 19.244 1.00 81.81 359 GLU A C 1
ATOM 2748 O O . GLU A 1 359 ? -0.005 -10.979 20.011 1.00 81.81 359 GLU A O 1
ATOM 2753 N N . GLU A 1 360 ? 1.866 -10.801 18.777 1.00 84.75 360 GLU A N 1
ATOM 2754 C CA . GLU A 1 360 ? 2.168 -9.412 19.146 1.00 84.75 360 GLU A CA 1
ATOM 2755 C C . GLU A 1 360 ? 1.019 -8.473 18.735 1.00 84.75 360 GLU A C 1
ATOM 2757 O O . GLU A 1 360 ? 0.561 -7.647 19.525 1.00 84.75 360 GLU A O 1
ATOM 2762 N N . ASP A 1 361 ? 0.494 -8.624 17.513 1.00 87.62 361 ASP A N 1
ATOM 2763 C CA . ASP A 1 361 ? -0.657 -7.843 17.042 1.00 87.62 361 ASP A CA 1
ATOM 2764 C C . ASP A 1 361 ? -1.899 -8.044 17.921 1.00 87.62 361 ASP A C 1
ATOM 2766 O O . ASP A 1 361 ? -2.600 -7.079 18.243 1.00 87.62 361 ASP A O 1
ATOM 2770 N N . LEU A 1 362 ? -2.168 -9.287 18.324 1.00 90.50 362 LEU A N 1
ATOM 2771 C CA . LEU A 1 362 ? -3.291 -9.619 19.189 1.00 90.50 362 LEU A CA 1
ATOM 2772 C C . LEU A 1 362 ? -3.106 -9.047 20.600 1.00 90.50 362 LEU A C 1
ATOM 2774 O O . LEU A 1 362 ? -4.068 -8.523 21.157 1.00 90.50 362 LEU A O 1
ATOM 2778 N N . GLU A 1 363 ? -1.896 -9.082 21.160 1.00 92.38 363 GLU A N 1
ATOM 2779 C CA . GLU A 1 363 ? -1.591 -8.466 22.458 1.00 92.38 363 GLU A CA 1
ATOM 2780 C C . GLU A 1 363 ? -1.875 -6.958 22.442 1.00 92.38 363 GLU A C 1
ATOM 2782 O O . GLU A 1 363 ? -2.552 -6.438 23.335 1.00 92.38 363 GLU A O 1
ATOM 2787 N N . PHE A 1 364 ? -1.441 -6.249 21.393 1.00 92.88 364 PHE A N 1
ATOM 2788 C CA . PHE A 1 364 ? -1.751 -4.826 21.228 1.00 92.88 364 PHE A CA 1
ATOM 2789 C C . PHE A 1 364 ? -3.253 -4.574 21.067 1.00 92.88 364 PHE A C 1
ATOM 2791 O O . PHE A 1 364 ? -3.783 -3.631 21.660 1.00 92.88 364 PHE A O 1
ATOM 2798 N N . ALA A 1 365 ? -3.949 -5.411 20.293 1.00 94.25 365 ALA A N 1
ATOM 2799 C CA . ALA A 1 365 ? -5.396 -5.318 20.124 1.00 94.25 365 ALA A CA 1
ATOM 2800 C C . ALA A 1 365 ? -6.123 -5.498 21.469 1.00 94.25 365 ALA A C 1
ATOM 2802 O O . ALA A 1 365 ? -6.954 -4.671 21.845 1.00 94.25 365 ALA A O 1
ATOM 2803 N N . GLN A 1 366 ? -5.764 -6.524 22.241 1.00 96.06 366 GLN A N 1
ATOM 2804 C CA . GLN A 1 366 ? -6.327 -6.780 23.567 1.00 96.06 366 GLN A CA 1
ATOM 2805 C C . GLN A 1 366 ? -6.043 -5.635 24.542 1.00 96.06 366 GLN A C 1
ATOM 2807 O O . GLN A 1 366 ? -6.940 -5.210 25.270 1.00 96.06 366 GLN A O 1
ATOM 2812 N N . ALA A 1 367 ? -4.824 -5.092 24.538 1.00 95.50 367 ALA A N 1
ATOM 2813 C CA . ALA A 1 367 ? -4.454 -3.979 25.403 1.00 95.50 367 ALA A CA 1
ATOM 2814 C C . ALA A 1 367 ? -5.239 -2.697 25.064 1.00 95.50 367 ALA A C 1
ATOM 2816 O O . ALA A 1 367 ? -5.740 -2.024 25.968 1.00 95.50 367 ALA A O 1
ATOM 2817 N N . ALA A 1 368 ? -5.410 -2.389 23.774 1.00 95.62 368 ALA A N 1
ATOM 2818 C CA . ALA A 1 368 ? -6.221 -1.261 23.324 1.00 95.62 368 ALA A CA 1
ATOM 2819 C C . ALA A 1 368 ? -7.712 -1.446 23.659 1.00 95.62 368 ALA A C 1
ATOM 2821 O O . ALA A 1 368 ? -8.359 -0.514 24.129 1.00 95.62 368 ALA A O 1
ATOM 2822 N N . ALA A 1 369 ? -8.269 -2.642 23.468 1.00 96.31 369 ALA A N 1
ATOM 2823 C CA . ALA A 1 369 ? -9.671 -2.907 23.784 1.00 96.31 369 ALA A CA 1
ATOM 2824 C C . ALA A 1 369 ? -9.950 -2.867 25.293 1.00 96.31 369 ALA A C 1
ATOM 2826 O O . ALA A 1 369 ? -10.943 -2.280 25.724 1.00 96.31 369 ALA A O 1
ATOM 2827 N N . LYS A 1 370 ? -9.024 -3.388 26.108 1.00 96.38 370 LYS A N 1
ATOM 2828 C CA . LYS A 1 370 ? -9.089 -3.310 27.571 1.00 96.38 370 LYS A CA 1
ATOM 2829 C C . LYS A 1 370 ? -9.166 -1.864 28.059 1.00 96.38 370 LYS A C 1
ATOM 2831 O O . LYS A 1 370 ? -9.945 -1.575 28.964 1.00 96.38 370 LYS A O 1
ATOM 2836 N N . LEU A 1 371 ? -8.405 -0.956 27.445 1.00 95.19 371 LEU A N 1
ATOM 2837 C CA . LEU A 1 371 ? -8.449 0.475 27.754 1.00 95.19 371 LEU A CA 1
ATOM 2838 C C . LEU A 1 371 ? -9.818 1.106 27.433 1.00 95.19 371 LEU A C 1
ATOM 2840 O O . LEU A 1 371 ? -10.284 1.974 28.168 1.00 95.19 371 LEU A O 1
ATOM 2844 N N . ALA A 1 372 ? -10.494 0.623 26.388 1.00 93.69 372 ALA A N 1
ATOM 2845 C CA . ALA A 1 372 ? -11.853 1.026 26.027 1.00 93.69 372 ALA A CA 1
ATOM 2846 C C . ALA A 1 372 ? -12.957 0.316 26.846 1.00 93.69 372 ALA A C 1
ATOM 2848 O O . ALA A 1 372 ? -14.139 0.636 26.686 1.00 93.69 372 ALA A O 1
ATOM 2849 N N . GLY A 1 373 ? -12.601 -0.648 27.705 1.00 95.19 373 GLY A N 1
ATOM 2850 C CA . GLY A 1 373 ? -13.552 -1.491 28.435 1.00 95.19 373 GLY A CA 1
ATOM 2851 C C . GLY A 1 373 ? -14.332 -2.445 27.522 1.00 95.19 373 GLY A C 1
ATOM 2852 O O . GLY A 1 373 ? -15.540 -2.601 27.695 1.00 95.19 373 GLY A O 1
ATOM 2853 N N . VAL A 1 374 ? -13.664 -3.016 26.515 1.00 95.00 374 VAL A N 1
ATOM 2854 C CA . VAL A 1 374 ? -14.238 -3.907 25.493 1.00 95.00 374 VAL A CA 1
ATOM 2855 C C . VAL A 1 374 ? -13.404 -5.190 25.415 1.00 95.00 374 VAL A C 1
ATOM 2857 O O . VAL A 1 374 ? -12.178 -5.140 25.512 1.00 95.00 374 VAL A O 1
ATOM 2860 N N . GLU A 1 375 ? -14.055 -6.339 25.235 1.00 92.25 375 GLU A N 1
ATOM 2861 C CA . GLU A 1 375 ? -13.376 -7.617 24.986 1.00 92.25 375 GLU A CA 1
ATOM 2862 C C . GLU A 1 375 ? -13.100 -7.817 23.489 1.00 92.25 375 GLU A C 1
ATOM 2864 O O . GLU A 1 375 ? -13.850 -7.331 22.640 1.00 92.25 375 GLU A O 1
ATOM 2869 N N . VAL A 1 376 ? -12.003 -8.514 23.170 1.00 96.81 376 VAL A N 1
ATOM 2870 C CA . VAL A 1 376 ? -11.616 -8.832 21.787 1.00 96.81 376 VAL A CA 1
ATOM 2871 C C . VAL A 1 376 ? -11.966 -10.274 21.472 1.00 96.81 376 VAL A C 1
ATOM 2873 O O . VAL A 1 376 ? -11.449 -11.192 22.108 1.00 96.81 376 VAL A O 1
ATOM 2876 N N . GLU A 1 377 ? -12.767 -10.471 20.433 1.00 96.25 377 GLU A N 1
ATOM 2877 C CA . GLU A 1 377 ? -13.080 -11.785 19.882 1.00 96.25 377 GLU A CA 1
ATOM 2878 C C . GLU A 1 377 ? -12.180 -12.108 18.695 1.00 96.25 377 GLU A C 1
ATOM 2880 O O . GLU A 1 377 ? -12.011 -11.305 17.778 1.00 96.25 377 GLU A O 1
ATOM 2885 N N . VAL A 1 378 ? -11.590 -13.301 18.700 1.00 95.00 378 VAL A N 1
ATOM 2886 C CA . VAL A 1 378 ? -10.725 -13.758 17.610 1.00 95.00 378 VAL A CA 1
ATOM 2887 C C . VAL A 1 378 ? -11.549 -14.579 16.629 1.00 95.00 378 VAL A C 1
ATOM 2889 O O . VAL A 1 378 ? -12.062 -15.637 16.987 1.00 95.00 378 VAL A O 1
ATOM 2892 N N . VAL A 1 379 ? -11.628 -14.124 15.379 1.00 94.31 379 VAL A N 1
ATOM 2893 C CA . VAL A 1 379 ? -12.352 -14.823 14.310 1.00 94.31 379 VAL A CA 1
ATOM 2894 C C . VAL A 1 379 ? -11.345 -15.480 13.365 1.00 94.31 379 VAL A C 1
ATOM 2896 O O . VAL A 1 379 ? -10.578 -14.765 12.708 1.00 94.31 379 VAL A O 1
ATOM 2899 N N . PRO A 1 380 ? -11.309 -16.821 13.274 1.00 91.81 380 PRO A N 1
ATOM 2900 C CA . PRO A 1 380 ? -10.455 -17.511 12.319 1.00 91.81 380 PRO A CA 1
ATOM 2901 C C . PRO A 1 380 ? -11.032 -17.363 10.907 1.00 91.81 380 PRO A C 1
ATOM 2903 O O . PRO A 1 380 ? -12.120 -17.850 10.615 1.00 91.81 380 PRO A O 1
ATOM 2906 N N . LEU A 1 381 ? -10.294 -16.694 10.022 1.00 91.38 381 LEU A N 1
ATOM 2907 C CA . LEU A 1 381 ? -10.652 -16.509 8.608 1.00 91.38 381 LEU A CA 1
ATOM 2908 C C . LEU A 1 381 ? -9.540 -16.981 7.665 1.00 91.38 381 LEU A C 1
ATOM 2910 O O . LEU A 1 381 ? -9.518 -16.602 6.498 1.00 91.38 381 LEU A O 1
ATOM 2914 N N . THR A 1 382 ? -8.619 -17.805 8.163 1.00 87.69 382 THR A N 1
ATOM 2915 C CA . THR A 1 382 ? -7.458 -18.314 7.425 1.00 87.69 382 THR A CA 1
ATOM 2916 C C . THR A 1 382 ? -7.847 -19.006 6.112 1.00 87.69 382 THR A C 1
ATOM 2918 O O . THR A 1 382 ? -7.301 -18.658 5.067 1.00 87.69 382 THR A O 1
ATOM 2921 N N . ASP A 1 383 ? -8.830 -19.912 6.129 1.00 88.56 383 ASP A N 1
ATOM 2922 C CA . ASP A 1 383 ? -9.262 -20.637 4.921 1.00 88.56 383 ASP A CA 1
ATOM 2923 C C . ASP A 1 383 ? -9.946 -19.705 3.915 1.00 88.56 383 ASP A C 1
ATOM 2925 O O . ASP A 1 383 ? -9.582 -19.659 2.742 1.00 88.56 383 ASP A O 1
ATOM 2929 N N . ALA A 1 384 ? -10.868 -18.862 4.394 1.00 90.75 384 ALA A N 1
ATOM 2930 C CA . ALA A 1 384 ? -11.524 -17.862 3.556 1.00 90.75 384 ALA A CA 1
ATOM 2931 C C . ALA A 1 384 ? -10.512 -16.890 2.928 1.00 90.75 384 ALA A C 1
ATOM 2933 O O . ALA A 1 384 ? -10.678 -16.478 1.781 1.00 90.75 384 ALA A O 1
ATOM 2934 N N . TYR A 1 385 ? -9.456 -16.529 3.659 1.00 89.38 385 TYR A N 1
ATOM 2935 C CA . TYR A 1 385 ? -8.379 -15.686 3.156 1.00 89.38 385 TYR A CA 1
ATOM 2936 C C . TYR A 1 385 ? -7.574 -16.387 2.057 1.00 89.38 385 TYR A C 1
ATOM 2938 O O . TYR A 1 385 ? -7.318 -15.795 1.003 1.00 89.38 385 TYR A O 1
ATOM 2946 N N . TRP A 1 386 ? -7.212 -17.655 2.269 1.00 88.56 386 TRP A N 1
ATOM 2947 C CA . TRP A 1 386 ? -6.505 -18.455 1.273 1.00 88.56 386 TRP A CA 1
ATOM 2948 C C . TRP A 1 386 ? -7.301 -18.568 -0.026 1.00 88.56 386 TRP A C 1
ATOM 2950 O O . TRP A 1 386 ? -6.815 -18.165 -1.085 1.00 88.56 386 TRP A O 1
ATOM 2960 N N . ASP A 1 387 ? -8.544 -19.034 0.075 1.00 90.00 387 ASP A N 1
ATOM 2961 C CA . ASP A 1 387 ? -9.391 -19.332 -1.077 1.00 90.00 387 ASP A CA 1
ATOM 2962 C C . ASP A 1 387 ? -9.771 -18.066 -1.848 1.00 90.00 387 ASP A C 1
ATOM 2964 O O . ASP A 1 387 ? -9.741 -18.036 -3.080 1.00 90.00 387 ASP A O 1
ATOM 2968 N N . ARG A 1 388 ? -10.123 -16.990 -1.129 1.00 90.31 388 ARG A N 1
ATOM 2969 C CA . ARG A 1 388 ? -10.674 -15.778 -1.749 1.00 90.31 388 ARG A CA 1
ATOM 2970 C C . ARG A 1 388 ? -9.600 -14.765 -2.165 1.00 90.31 388 ARG A C 1
ATOM 2972 O O . ARG A 1 388 ? -9.891 -13.931 -3.026 1.00 90.31 388 ARG A O 1
ATOM 2979 N N . VAL A 1 389 ? -8.393 -14.796 -1.586 1.00 91.25 389 VAL A N 1
ATOM 2980 C CA . VAL A 1 389 ? -7.342 -13.780 -1.820 1.00 91.25 389 VAL A CA 1
ATOM 2981 C C . VAL A 1 389 ? -6.034 -14.401 -2.299 1.00 91.25 389 VAL A C 1
ATOM 2983 O O . VAL A 1 389 ? -5.566 -14.061 -3.386 1.00 91.25 389 VAL A O 1
ATOM 2986 N N . VAL A 1 390 ? -5.440 -15.304 -1.515 1.00 89.19 390 VAL A N 1
ATOM 2987 C CA . VAL A 1 390 ? -4.079 -15.808 -1.777 1.00 89.19 390 VAL A CA 1
ATOM 2988 C C . VAL A 1 390 ? -4.027 -16.645 -3.051 1.00 89.19 390 VAL A C 1
ATOM 2990 O O . VAL A 1 390 ? -3.182 -16.396 -3.910 1.00 89.19 390 VAL A O 1
ATOM 2993 N N . ALA A 1 391 ? -4.961 -17.584 -3.218 1.00 89.50 391 ALA A N 1
ATOM 2994 C CA . ALA A 1 391 ? -5.043 -18.436 -4.401 1.00 89.50 391 ALA A CA 1
ATOM 2995 C C . ALA A 1 391 ? -5.197 -17.610 -5.689 1.00 89.50 391 ALA A C 1
ATOM 2997 O O . ALA A 1 391 ? -4.534 -17.878 -6.691 1.00 89.50 391 ALA A O 1
ATOM 2998 N N . HIS A 1 392 ? -6.011 -16.551 -5.642 1.00 90.38 392 HIS A N 1
ATOM 2999 C CA . HIS A 1 392 ? -6.163 -15.626 -6.762 1.00 90.38 392 HIS A CA 1
ATOM 3000 C C . HIS A 1 392 ? -4.871 -14.847 -7.043 1.00 90.38 392 HIS A C 1
ATOM 3002 O O . HIS A 1 392 ? -4.460 -14.751 -8.195 1.00 90.38 392 HIS A O 1
ATOM 3008 N N . ALA A 1 393 ? -4.197 -14.331 -6.011 1.00 90.19 393 ALA A N 1
ATOM 3009 C CA . ALA A 1 393 ? -2.932 -13.623 -6.187 1.00 90.19 393 ALA A CA 1
ATOM 3010 C C . ALA A 1 393 ? -1.860 -14.523 -6.829 1.00 90.19 393 ALA A C 1
ATOM 3012 O O . ALA A 1 393 ? -1.192 -14.099 -7.768 1.00 90.19 393 ALA A O 1
ATOM 3013 N N . ILE A 1 394 ? -1.740 -15.780 -6.388 1.00 89.88 394 ILE A N 1
ATOM 3014 C CA . ILE A 1 394 ? -0.831 -16.762 -7.000 1.00 89.88 394 ILE A CA 1
ATOM 3015 C C . ILE A 1 394 ? -1.208 -17.000 -8.467 1.00 89.88 394 ILE A C 1
ATOM 3017 O O . ILE A 1 394 ? -0.335 -16.970 -9.332 1.00 89.88 394 ILE A O 1
ATOM 3021 N N . HIS A 1 395 ? -2.496 -17.179 -8.767 1.00 91.31 395 HIS A N 1
ATOM 3022 C CA . HIS A 1 395 ? -2.970 -17.380 -10.136 1.00 91.31 395 HIS A CA 1
ATOM 3023 C C . HIS A 1 395 ? -2.644 -16.191 -11.058 1.00 91.31 395 HIS A C 1
ATOM 3025 O O . HIS A 1 395 ? -2.190 -16.383 -12.186 1.00 91.31 395 HIS A O 1
ATOM 3031 N N . GLU A 1 396 ? -2.835 -14.955 -10.596 1.00 90.69 396 GLU A N 1
ATOM 3032 C CA . GLU A 1 396 ? -2.485 -13.752 -11.362 1.00 90.69 396 GLU A CA 1
ATOM 3033 C C . GLU A 1 396 ? -0.978 -13.673 -11.631 1.00 90.69 396 GLU A C 1
ATOM 3035 O O . GLU A 1 396 ? -0.560 -13.423 -12.764 1.00 90.69 396 GLU A O 1
ATOM 3040 N N . VAL A 1 397 ? -0.163 -13.962 -10.614 1.00 90.56 397 VAL A N 1
ATOM 3041 C CA . VAL A 1 397 ? 1.301 -13.978 -10.713 1.00 90.56 397 VAL A CA 1
ATOM 3042 C C . VAL A 1 397 ? 1.792 -15.044 -11.696 1.00 90.56 397 VAL A C 1
ATOM 3044 O O . VAL A 1 397 ? 2.648 -14.757 -12.534 1.00 90.56 397 VAL A O 1
ATOM 3047 N N . GLN A 1 398 ? 1.225 -16.254 -11.654 1.00 89.25 398 GLN A N 1
ATOM 3048 C CA . GLN A 1 398 ? 1.531 -17.335 -12.602 1.00 89.25 398 GLN A CA 1
ATOM 3049 C C . GLN A 1 398 ? 1.215 -16.943 -14.048 1.00 89.25 398 GLN A C 1
ATOM 3051 O O . GLN A 1 398 ? 1.929 -17.329 -14.971 1.00 89.25 398 GLN A O 1
ATOM 3056 N N . ASN A 1 399 ? 0.188 -16.117 -14.240 1.00 88.81 399 ASN A N 1
ATOM 3057 C CA . ASN A 1 399 ? -0.155 -15.532 -15.528 1.00 88.81 399 ASN A CA 1
ATOM 3058 C C . ASN A 1 399 ? 0.574 -14.206 -15.806 1.00 88.81 399 ASN A C 1
ATOM 3060 O O . ASN A 1 399 ? 0.090 -13.397 -16.597 1.00 88.81 399 ASN A O 1
ATOM 3064 N N . GLY A 1 400 ? 1.713 -13.951 -15.155 1.00 86.94 400 GLY A N 1
ATOM 3065 C CA . GLY A 1 400 ? 2.569 -12.793 -15.412 1.00 86.94 400 GLY A CA 1
ATOM 3066 C C . GLY A 1 400 ? 1.909 -11.440 -15.141 1.00 86.94 400 GLY A C 1
ATOM 3067 O O . GLY A 1 400 ? 2.420 -10.421 -15.605 1.00 86.94 400 GLY A O 1
ATOM 3068 N N . ARG A 1 401 ? 0.805 -11.391 -14.395 1.00 89.50 401 ARG A N 1
ATOM 3069 C CA . ARG A 1 401 ? 0.146 -10.152 -13.961 1.00 89.50 401 ARG A CA 1
ATOM 3070 C C . ARG A 1 401 ? 0.615 -9.768 -12.560 1.00 89.50 401 ARG A C 1
ATOM 3072 O O . ARG A 1 401 ? 1.176 -10.589 -11.837 1.00 89.50 401 ARG A O 1
ATOM 3079 N N . THR A 1 402 ? 0.419 -8.508 -12.184 1.00 88.94 402 THR A N 1
ATOM 3080 C CA . THR A 1 402 ? 0.806 -8.006 -10.857 1.00 88.94 402 THR A CA 1
ATOM 3081 C C . THR A 1 402 ? -0.457 -7.751 -10.031 1.00 88.94 402 THR A C 1
ATOM 3083 O O . THR A 1 402 ? -1.050 -6.681 -10.178 1.00 88.94 402 THR A O 1
ATOM 3086 N N . PRO A 1 403 ? -0.897 -8.696 -9.176 1.00 89.38 403 PRO A N 1
ATOM 3087 C CA . PRO A 1 403 ? -2.140 -8.555 -8.420 1.00 89.38 403 PRO A CA 1
ATOM 3088 C C . PRO A 1 403 ? -2.036 -7.522 -7.296 1.00 89.38 403 PRO A C 1
ATOM 3090 O O . PRO A 1 403 ? -0.946 -7.185 -6.829 1.00 89.38 403 PRO A O 1
ATOM 3093 N N . ASN A 1 404 ? -3.192 -7.082 -6.796 1.00 90.19 404 ASN A N 1
ATOM 3094 C CA . ASN A 1 404 ? -3.297 -6.299 -5.566 1.00 90.19 404 ASN A CA 1
ATOM 3095 C C . ASN A 1 404 ? -4.116 -7.061 -4.500 1.00 90.19 404 ASN A C 1
ATOM 3097 O O . ASN A 1 404 ? -5.347 -6.966 -4.484 1.00 90.19 404 ASN A O 1
ATOM 3101 N N . PRO A 1 405 ? -3.468 -7.847 -3.619 1.00 89.62 405 PRO A N 1
ATOM 3102 C CA . PRO A 1 405 ? -4.174 -8.666 -2.633 1.00 89.62 405 PRO A CA 1
ATOM 3103 C C . PRO A 1 405 ? -4.899 -7.841 -1.559 1.00 89.62 405 PRO A C 1
ATOM 3105 O O . PRO A 1 405 ? -5.879 -8.324 -0.996 1.00 89.62 405 PRO A O 1
ATOM 3108 N N . ASP A 1 406 ? -4.479 -6.603 -1.284 1.00 89.31 406 ASP A N 1
ATOM 3109 C CA . ASP A 1 406 ? -5.096 -5.773 -0.241 1.00 89.31 406 ASP A CA 1
ATOM 3110 C C . ASP A 1 406 ? -6.482 -5.251 -0.659 1.00 89.31 406 ASP A C 1
ATOM 3112 O O . ASP A 1 406 ? -7.413 -5.262 0.151 1.00 89.31 406 ASP A O 1
ATOM 3116 N N . VAL A 1 407 ? -6.663 -4.902 -1.942 1.00 91.81 407 VAL A N 1
ATOM 3117 C CA . VAL A 1 407 ? -7.987 -4.584 -2.524 1.00 91.81 407 VAL A CA 1
ATOM 3118 C C . VAL A 1 407 ? -8.965 -5.755 -2.327 1.00 91.81 407 VAL A C 1
ATOM 3120 O O . VAL A 1 407 ? -10.125 -5.580 -1.936 1.00 91.81 407 VAL A O 1
ATOM 3123 N N . LEU A 1 408 ? -8.486 -6.980 -2.560 1.00 92.00 408 LEU A N 1
ATOM 3124 C CA . LEU A 1 408 ? -9.288 -8.198 -2.429 1.00 92.00 408 LEU A CA 1
ATOM 3125 C C . LEU A 1 408 ? -9.524 -8.591 -0.968 1.00 92.00 408 LEU A C 1
ATOM 3127 O O . LEU A 1 408 ? -10.611 -9.045 -0.626 1.00 92.00 408 LEU A O 1
ATOM 3131 N N . CYS A 1 409 ? -8.545 -8.384 -0.087 1.00 92.12 409 CYS A N 1
ATOM 3132 C CA . CYS A 1 409 ? -8.685 -8.594 1.353 1.00 92.12 409 CYS A CA 1
ATOM 3133 C C . CYS A 1 409 ? -9.841 -7.764 1.924 1.00 92.12 409 CYS A C 1
ATOM 3135 O O . CYS A 1 409 ? -10.675 -8.288 2.668 1.00 92.12 409 CYS A O 1
ATOM 3137 N N . ASN A 1 410 ? -9.940 -6.490 1.539 1.00 94.25 410 ASN A N 1
ATOM 3138 C CA . ASN A 1 410 ? -11.025 -5.630 1.999 1.00 94.25 410 ASN A CA 1
ATOM 3139 C C . ASN A 1 410 ? -12.391 -6.125 1.503 1.00 94.25 410 ASN A C 1
ATOM 3141 O O . ASN A 1 410 ? -13.279 -6.366 2.318 1.00 94.25 410 ASN A O 1
ATOM 3145 N N . SER A 1 411 ? -12.544 -6.335 0.194 1.00 94.19 411 SER A N 1
ATOM 3146 C CA . SER A 1 411 ? -13.831 -6.718 -0.410 1.00 94.19 411 SER A CA 1
ATOM 3147 C C . SER A 1 411 ? -14.273 -8.150 -0.096 1.00 94.19 411 SER A C 1
ATOM 3149 O O . SER A 1 411 ? -15.464 -8.395 0.074 1.00 94.19 411 SER A O 1
ATOM 3151 N N . ARG A 1 412 ? -13.349 -9.112 0.010 1.00 94.75 412 ARG A N 1
ATOM 3152 C CA . ARG A 1 412 ? -13.685 -10.542 0.139 1.00 94.75 412 ARG A CA 1
ATOM 3153 C C . ARG A 1 412 ? -13.556 -11.089 1.557 1.00 94.75 412 ARG A C 1
ATOM 3155 O O . ARG A 1 412 ? -14.207 -12.090 1.864 1.00 94.75 412 ARG A O 1
ATOM 3162 N N . VAL A 1 413 ? -12.752 -10.454 2.416 1.00 94.25 413 VAL A N 1
ATOM 3163 C CA . VAL A 1 413 ? -12.466 -10.943 3.776 1.00 94.25 413 VAL A CA 1
ATOM 3164 C C . VAL A 1 413 ? -12.972 -9.973 4.838 1.00 94.25 413 VAL A C 1
ATOM 3166 O O . VAL A 1 413 ? -13.920 -10.324 5.531 1.00 94.25 413 VAL A O 1
ATOM 3169 N N . LYS A 1 414 ? -12.425 -8.751 4.944 1.00 94.06 414 LYS A N 1
ATOM 3170 C CA . LYS A 1 414 ? -12.822 -7.792 6.002 1.00 94.06 414 LYS A CA 1
ATOM 3171 C C . LYS A 1 414 ? -14.292 -7.382 5.915 1.00 94.06 414 LYS A C 1
ATOM 3173 O O . LYS A 1 414 ? -14.970 -7.317 6.931 1.00 94.06 414 LYS A O 1
ATOM 3178 N N . PHE A 1 415 ? -14.775 -7.112 4.706 1.00 95.50 415 PHE A N 1
ATOM 3179 C CA . PHE A 1 415 ? -16.165 -6.729 4.447 1.00 95.50 415 PHE A CA 1
ATOM 3180 C C . PHE A 1 415 ? -16.921 -7.786 3.630 1.00 95.50 415 PHE A C 1
ATOM 3182 O O . PHE A 1 415 ? -18.057 -7.562 3.229 1.00 95.50 415 PHE A O 1
ATOM 3189 N N . GLY A 1 416 ? -16.298 -8.943 3.392 1.00 94.94 416 GLY A N 1
ATOM 3190 C CA . GLY A 1 416 ? -16.925 -10.130 2.808 1.00 94.94 416 GLY A CA 1
ATOM 3191 C C . GLY A 1 416 ? -17.155 -11.182 3.886 1.00 94.94 416 GLY A C 1
ATOM 3192 O O . GLY A 1 416 ? -18.106 -11.077 4.651 1.00 94.94 416 GLY A O 1
ATOM 3193 N N . ALA A 1 417 ? -16.235 -12.142 4.006 1.00 95.50 417 ALA A N 1
ATOM 3194 C CA . ALA A 1 417 ? -16.338 -13.263 4.945 1.00 95.50 417 ALA A CA 1
ATOM 3195 C C . ALA A 1 417 ? -16.629 -12.845 6.400 1.00 95.50 417 ALA A C 1
ATOM 3197 O O . ALA A 1 417 ? -17.435 -13.476 7.077 1.00 95.50 417 ALA A O 1
ATOM 3198 N N . PHE A 1 418 ? -16.015 -11.764 6.892 1.00 96.56 418 PHE A N 1
ATOM 3199 C CA . PHE A 1 418 ? -16.314 -11.259 8.233 1.00 96.56 418 PHE A CA 1
ATOM 3200 C C . PHE A 1 418 ? -17.696 -10.599 8.322 1.00 96.56 418 PHE A C 1
ATOM 3202 O O . PHE A 1 418 ? -18.384 -10.768 9.325 1.00 96.56 418 PHE A O 1
ATOM 3209 N N . LEU A 1 419 ? -18.133 -9.880 7.283 1.00 93.94 419 LEU A N 1
ATOM 3210 C CA . LEU A 1 419 ? -19.478 -9.302 7.253 1.00 93.94 419 LEU A CA 1
ATOM 3211 C C . LEU A 1 419 ? -20.545 -10.407 7.270 1.00 93.94 419 LEU A C 1
ATOM 3213 O O . LEU A 1 419 ? -21.515 -10.292 8.014 1.00 93.94 419 LEU A O 1
ATOM 3217 N N . GLU A 1 420 ? -20.330 -11.486 6.510 1.00 93.69 420 GLU A N 1
ATOM 3218 C CA . GLU A 1 420 ? -21.147 -12.709 6.539 1.00 93.69 420 GLU A CA 1
ATOM 3219 C C . GLU A 1 420 ? -21.157 -13.329 7.948 1.00 93.69 420 GLU A C 1
ATOM 3221 O O . GLU A 1 420 ? -22.210 -13.709 8.456 1.00 93.69 420 GLU A O 1
ATOM 3226 N N . HIS A 1 421 ? -20.000 -13.395 8.615 1.00 93.69 421 HIS A N 1
ATOM 3227 C CA . HIS A 1 421 ? -19.886 -13.911 9.981 1.00 93.69 421 HIS A CA 1
ATOM 3228 C C . HIS A 1 421 ? -20.740 -13.107 10.974 1.00 93.69 421 HIS A C 1
ATOM 3230 O O . HIS A 1 421 ? -21.576 -13.689 11.661 1.00 93.69 421 HIS A O 1
ATOM 3236 N N . VAL A 1 422 ? -20.613 -11.774 10.998 1.00 94.19 422 VAL A N 1
ATOM 3237 C CA . VAL A 1 422 ? -21.375 -10.923 11.936 1.00 94.19 422 VAL A CA 1
ATOM 3238 C C . VAL A 1 422 ? -22.855 -10.771 11.572 1.00 94.19 422 VAL A C 1
ATOM 3240 O O . VAL A 1 422 ? -23.646 -10.349 12.410 1.00 94.19 422 VAL A O 1
ATOM 3243 N N . GLN A 1 423 ? -23.258 -11.088 10.335 1.00 89.38 423 GLN A N 1
ATOM 3244 C CA . GLN A 1 423 ? -24.676 -11.166 9.946 1.00 89.38 423 GLN A CA 1
ATOM 3245 C C . GLN A 1 423 ? -25.398 -12.347 10.578 1.00 89.38 423 GLN A C 1
ATOM 3247 O O . GLN A 1 423 ? -26.602 -12.268 10.796 1.00 89.38 423 GLN A O 1
ATOM 3252 N N . ASN A 1 424 ? -24.670 -13.428 10.843 1.00 89.62 424 ASN A N 1
ATOM 3253 C CA . ASN A 1 424 ? -25.210 -14.636 11.452 1.00 89.62 424 ASN A CA 1
ATOM 3254 C C . ASN A 1 424 ? -25.061 -14.633 12.985 1.00 89.62 424 ASN A C 1
ATOM 3256 O O . ASN A 1 424 ? -25.349 -15.639 13.627 1.00 89.62 424 ASN A O 1
ATOM 3260 N N . ASP A 1 425 ? -24.595 -13.525 13.564 1.00 91.62 425 ASP A N 1
ATOM 3261 C CA . ASP A 1 425 ? -24.414 -13.360 15.003 1.00 91.62 425 ASP A CA 1
ATOM 3262 C C . ASP A 1 425 ? -25.718 -12.900 15.674 1.00 91.62 425 ASP A C 1
ATOM 3264 O O . ASP A 1 425 ? -26.382 -11.972 15.205 1.00 91.62 425 ASP A O 1
ATOM 3268 N N . GLU A 1 426 ? -26.065 -13.514 16.807 1.00 90.00 426 GLU A N 1
ATOM 3269 C CA . GLU A 1 426 ? -27.284 -13.217 17.574 1.00 90.00 426 GLU A CA 1
ATOM 3270 C C . GLU A 1 426 ? -27.337 -11.775 18.108 1.00 90.00 426 GLU A C 1
ATOM 3272 O O . GLU A 1 426 ? -28.413 -11.266 18.418 1.00 90.00 426 GLU A O 1
ATOM 3277 N N . ARG A 1 427 ? -26.190 -11.092 18.209 1.00 90.56 427 ARG A N 1
ATOM 3278 C CA . ARG A 1 427 ? -26.104 -9.691 18.652 1.00 90.56 427 ARG A CA 1
ATOM 3279 C C . ARG A 1 427 ? -26.562 -8.695 17.590 1.00 90.56 427 ARG A C 1
ATOM 3281 O O . ARG A 1 427 ? -26.690 -7.514 17.906 1.00 90.56 427 ARG A O 1
ATOM 3288 N N . GLU A 1 428 ? -26.802 -9.142 16.355 1.00 91.62 428 GLU A N 1
ATOM 3289 C CA . GLU A 1 428 ? -27.333 -8.338 15.248 1.00 91.62 428 GLU A CA 1
ATOM 3290 C C . GLU A 1 428 ? -26.605 -6.992 15.083 1.00 91.62 428 GLU A C 1
ATOM 3292 O O . GLU A 1 428 ? -27.157 -5.916 15.356 1.00 91.62 428 GLU A O 1
ATOM 3297 N N . PHE A 1 429 ? -25.343 -7.039 14.656 1.00 94.44 429 PHE A N 1
ATOM 3298 C CA . PHE A 1 429 ? -24.556 -5.833 14.393 1.00 94.44 429 PHE A CA 1
ATOM 3299 C C . PHE A 1 429 ? -25.143 -5.036 13.222 1.00 94.44 429 PHE A C 1
ATOM 3301 O O . PHE A 1 429 ? -25.365 -5.572 12.135 1.00 94.44 429 PHE A O 1
ATOM 3308 N N . GLU A 1 430 ? -25.355 -3.733 13.398 1.00 93.12 430 GLU A N 1
ATOM 3309 C CA . GLU A 1 430 ? -25.850 -2.868 12.320 1.00 93.12 430 GLU A CA 1
ATOM 3310 C C . GLU A 1 430 ? -24.723 -2.525 11.338 1.00 93.12 430 GLU A C 1
ATOM 3312 O O . GLU A 1 430 ? -24.919 -2.588 10.120 1.00 93.12 430 GLU A O 1
ATOM 3317 N N . TYR A 1 431 ? -23.535 -2.231 11.878 1.00 95.06 431 TYR A N 1
ATOM 3318 C CA . TYR A 1 431 ? -22.376 -1.764 11.123 1.00 95.06 431 TYR A CA 1
ATOM 3319 C C . TYR A 1 431 ? -21.085 -2.503 11.491 1.00 95.06 431 TYR A C 1
ATOM 3321 O O . TYR A 1 431 ? -20.909 -2.971 12.616 1.00 95.06 431 TYR A O 1
ATOM 3329 N N . VAL A 1 432 ? -20.147 -2.532 10.545 1.00 97.00 432 VAL A N 1
ATOM 3330 C CA . VAL A 1 432 ? -18.752 -2.931 10.738 1.00 97.00 432 VAL A CA 1
ATOM 3331 C C . VAL A 1 432 ? -17.866 -1.699 10.605 1.00 97.00 432 VAL A C 1
ATOM 3333 O O . VAL A 1 432 ? -17.908 -1.004 9.592 1.00 97.00 432 VAL A O 1
ATOM 3336 N N . ALA A 1 433 ? -17.035 -1.428 11.603 1.00 97.06 433 ALA A N 1
ATOM 3337 C CA . ALA A 1 433 ? -16.087 -0.326 11.574 1.00 97.06 433 ALA A CA 1
ATOM 3338 C C . ALA A 1 433 ? -14.648 -0.808 11.421 1.00 97.06 433 ALA A C 1
ATOM 3340 O O . ALA A 1 433 ? -14.274 -1.885 11.881 1.00 97.06 433 ALA A O 1
ATOM 3341 N N . SER A 1 434 ? -13.809 0.026 10.814 1.00 96.12 434 SER A N 1
ATOM 3342 C CA . SER A 1 434 ? -12.366 -0.213 10.741 1.00 96.12 434 SER A CA 1
ATOM 3343 C C . SER A 1 434 ? -11.588 1.100 10.750 1.00 96.12 434 SER A C 1
ATOM 3345 O O . SER A 1 434 ? -12.146 2.161 10.480 1.00 96.12 434 SER A O 1
ATOM 3347 N N . GLY A 1 435 ? -10.285 1.026 11.022 1.00 95.00 435 GLY A N 1
ATOM 3348 C CA . GLY A 1 435 ? -9.384 2.183 11.007 1.00 95.00 435 GLY A CA 1
ATOM 3349 C C . GLY A 1 435 ? -8.945 2.640 9.611 1.00 95.00 435 GLY A C 1
ATOM 3350 O O . GLY A 1 435 ? -7.829 3.130 9.489 1.00 95.00 435 GLY A O 1
ATOM 3351 N N . HIS A 1 436 ? -9.748 2.432 8.560 1.00 95.00 436 HIS A N 1
ATOM 3352 C CA . HIS A 1 436 ? -9.374 2.915 7.229 1.00 95.00 436 HIS A CA 1
ATOM 3353 C C . HIS A 1 436 ? -9.574 4.428 7.094 1.00 95.00 436 HIS A C 1
ATOM 3355 O O . HIS A 1 436 ? -10.517 5.009 7.635 1.00 95.00 436 HIS A O 1
ATOM 3361 N N . TYR A 1 437 ? -8.702 5.040 6.302 1.00 95.00 437 TYR A N 1
ATOM 3362 C CA . TYR A 1 437 ? -8.737 6.443 5.907 1.00 95.00 437 TYR A CA 1
ATOM 3363 C C . TYR A 1 437 ? -9.594 6.615 4.649 1.00 95.00 437 TYR A C 1
ATOM 3365 O O . TYR A 1 437 ? -9.096 6.721 3.533 1.00 95.00 437 TYR A O 1
ATOM 3373 N N . ALA A 1 438 ? -10.909 6.588 4.824 1.00 95.25 438 ALA A N 1
ATOM 3374 C CA . ALA A 1 438 ? -11.903 6.871 3.789 1.00 95.25 438 ALA A CA 1
ATOM 3375 C C . ALA A 1 438 ? -13.181 7.365 4.466 1.00 95.25 438 ALA A C 1
ATOM 3377 O O . ALA A 1 438 ? -13.348 7.145 5.660 1.00 95.25 438 ALA A O 1
ATOM 3378 N N . ARG A 1 439 ? -14.091 8.015 3.744 1.00 94.31 439 ARG A N 1
ATOM 3379 C CA . ARG A 1 439 ? -15.388 8.450 4.277 1.00 94.31 439 ARG A CA 1
ATOM 3380 C C . ARG A 1 439 ? -16.505 7.662 3.604 1.00 94.31 439 ARG A C 1
ATOM 3382 O O . ARG A 1 439 ? -16.494 7.504 2.390 1.00 94.31 439 ARG A O 1
ATOM 3389 N N . VAL A 1 440 ? -17.477 7.190 4.380 1.00 94.25 440 VAL A N 1
ATOM 3390 C CA . VAL A 1 440 ? -18.741 6.682 3.830 1.00 94.25 440 VAL A CA 1
ATOM 3391 C C . VAL A 1 440 ? -19.817 7.713 4.110 1.00 94.25 440 VAL A C 1
ATOM 3393 O O . VAL A 1 440 ? -19.971 8.163 5.242 1.00 94.25 440 VAL A O 1
ATOM 3396 N N . GLU A 1 441 ? -20.535 8.114 3.072 1.00 92.50 441 GLU A N 1
ATOM 3397 C CA . GLU A 1 441 ? -21.701 8.977 3.187 1.00 92.50 441 GLU A CA 1
ATOM 3398 C C . GLU A 1 441 ? -22.953 8.114 3.064 1.00 92.50 441 GLU A C 1
ATOM 3400 O O . GLU A 1 441 ? -23.258 7.597 1.989 1.00 92.50 441 GLU A O 1
ATOM 3405 N N . HIS A 1 442 ? -23.653 7.921 4.180 1.00 90.62 442 HIS A N 1
ATOM 3406 C CA . HIS A 1 442 ? -24.930 7.219 4.209 1.00 90.62 442 HIS A CA 1
ATOM 3407 C C . HIS A 1 442 ? -26.082 8.206 4.033 1.00 90.62 442 HIS A C 1
ATOM 3409 O O . HIS A 1 442 ? -26.106 9.265 4.659 1.00 90.62 442 HIS A O 1
ATOM 3415 N N . ASP A 1 443 ? -27.078 7.836 3.230 1.00 84.56 443 ASP A N 1
ATOM 3416 C CA . ASP A 1 443 ? -28.334 8.576 3.193 1.00 84.56 443 ASP A CA 1
ATOM 3417 C C . ASP A 1 443 ? -29.143 8.273 4.469 1.00 84.56 443 ASP A C 1
ATOM 3419 O O . ASP A 1 443 ? -29.478 7.106 4.697 1.00 84.56 443 ASP A O 1
ATOM 3423 N N . PRO A 1 444 ? -29.504 9.276 5.296 1.00 76.62 444 PRO A N 1
ATOM 3424 C CA . PRO A 1 444 ? -30.190 9.041 6.572 1.00 76.62 444 PRO A CA 1
ATOM 3425 C C . PRO A 1 444 ? -31.521 8.294 6.421 1.00 76.62 444 PRO A C 1
ATOM 3427 O O . PRO A 1 444 ? -31.919 7.535 7.302 1.00 76.62 444 PRO A O 1
ATOM 3430 N N . ASN A 1 445 ? -32.192 8.489 5.282 1.00 80.38 445 ASN A N 1
ATOM 3431 C CA . ASN A 1 445 ? -33.465 7.849 4.956 1.00 80.38 445 ASN A CA 1
ATOM 3432 C C . ASN A 1 445 ? -33.297 6.544 4.161 1.00 80.38 445 ASN A C 1
ATOM 3434 O O . ASN A 1 445 ? -34.297 5.912 3.828 1.00 80.38 445 ASN A O 1
ATOM 3438 N N . LYS A 1 446 ? -32.057 6.146 3.837 1.00 80.56 446 LYS A N 1
ATOM 3439 C CA . LYS A 1 446 ? -31.718 4.997 2.978 1.00 80.56 446 LYS A CA 1
ATOM 3440 C C . LYS A 1 446 ? -32.423 5.010 1.612 1.00 80.56 446 LYS A C 1
ATOM 3442 O O . LYS A 1 446 ? -32.645 3.957 1.021 1.00 80.56 446 LYS A O 1
ATOM 3447 N N . MET A 1 447 ? -32.777 6.194 1.115 1.00 84.19 447 MET A N 1
ATOM 3448 C CA . MET A 1 447 ? -33.421 6.385 -0.186 1.00 84.19 447 MET A CA 1
ATOM 3449 C C . MET A 1 447 ? -32.399 6.458 -1.316 1.00 84.19 447 MET A C 1
ATOM 3451 O O . MET A 1 447 ? -32.720 6.137 -2.457 1.00 84.19 447 MET A O 1
ATOM 3455 N N . ARG A 1 448 ? -31.177 6.896 -1.003 1.00 88.12 448 ARG A N 1
ATOM 3456 C CA . ARG A 1 448 ? -30.053 6.940 -1.939 1.00 88.12 448 ARG A CA 1
ATOM 3457 C C . ARG A 1 448 ? -28.973 5.932 -1.560 1.00 88.12 448 ARG A C 1
ATOM 3459 O O . ARG A 1 448 ? -28.823 5.612 -0.375 1.00 88.12 448 ARG A O 1
ATOM 3466 N N . PRO A 1 449 ? -28.211 5.443 -2.552 1.00 91.75 449 PRO A N 1
ATOM 3467 C CA . PRO A 1 449 ? -27.047 4.627 -2.280 1.00 91.75 449 PRO A CA 1
ATOM 3468 C C . PRO A 1 449 ? -26.056 5.359 -1.356 1.00 91.75 449 PRO A C 1
ATOM 3470 O O . PRO A 1 449 ? -25.867 6.568 -1.454 1.00 91.75 449 PRO A O 1
ATOM 3473 N N . SER A 1 450 ? -25.426 4.612 -0.445 1.00 94.38 450 SER A N 1
ATOM 3474 C CA . SER A 1 450 ? -24.213 5.059 0.242 1.00 94.38 450 SER A CA 1
ATOM 3475 C C . SER A 1 450 ? -23.091 5.320 -0.760 1.00 94.38 450 SER A C 1
ATOM 3477 O O . SER A 1 450 ? -22.960 4.574 -1.731 1.00 94.38 450 SER A O 1
ATOM 3479 N N . ARG A 1 451 ? -22.289 6.353 -0.497 1.00 95.50 451 ARG A N 1
ATOM 3480 C CA . ARG A 1 451 ? -21.190 6.799 -1.364 1.00 95.50 451 ARG A CA 1
ATOM 3481 C C . ARG A 1 451 ? -19.857 6.646 -0.645 1.00 95.50 451 ARG A C 1
ATOM 3483 O O . ARG A 1 451 ? -19.773 6.887 0.561 1.00 95.50 451 ARG A O 1
ATOM 3490 N N . LEU A 1 452 ? -18.816 6.259 -1.376 1.00 96.94 452 LEU A N 1
ATOM 3491 C CA . LEU A 1 452 ? -17.450 6.166 -0.862 1.00 96.94 452 LEU A CA 1
ATOM 3492 C C . LEU A 1 452 ? -16.684 7.425 -1.262 1.00 96.94 452 LEU A C 1
ATOM 3494 O O . LEU A 1 452 ? -16.543 7.714 -2.443 1.00 96.94 452 LEU A O 1
ATOM 3498 N N . LEU A 1 453 ? -16.178 8.169 -0.289 1.00 95.94 453 LEU A N 1
ATOM 3499 C CA . LEU A 1 453 ? -15.552 9.471 -0.489 1.00 95.94 453 LEU A CA 1
ATOM 3500 C C . LEU A 1 453 ? -14.104 9.465 0.027 1.00 95.94 453 LEU A C 1
ATOM 3502 O O . LEU A 1 453 ? -13.807 8.757 1.000 1.00 95.94 453 LEU A O 1
ATOM 3506 N N . PRO A 1 454 ? -13.201 10.252 -0.582 1.00 94.00 454 PRO A N 1
ATOM 3507 C CA . PRO A 1 454 ? -11.859 10.469 -0.054 1.00 94.00 454 PRO A CA 1
ATOM 3508 C C . PRO A 1 454 ? -11.882 10.986 1.390 1.00 94.00 454 PRO A C 1
ATOM 3510 O O . PRO A 1 454 ? -12.818 11.674 1.811 1.00 94.00 454 PRO A O 1
ATOM 3513 N N . CYS A 1 455 ? -10.855 10.650 2.172 1.00 91.88 455 CYS A N 1
ATOM 3514 C CA . CYS A 1 455 ? -10.669 11.247 3.497 1.00 91.88 455 CYS A CA 1
ATOM 3515 C C . CYS A 1 455 ? -9.962 12.607 3.422 1.00 91.88 455 CYS A C 1
ATOM 3517 O O . CYS A 1 455 ? -9.424 12.982 2.385 1.00 91.88 455 CYS A O 1
ATOM 3519 N N . ALA A 1 456 ? -9.909 13.317 4.552 1.00 87.94 456 ALA A N 1
ATOM 3520 C CA . ALA A 1 456 ? -9.221 14.606 4.658 1.00 87.94 456 ALA A CA 1
ATOM 3521 C C . ALA A 1 456 ? -7.705 14.522 4.367 1.00 87.94 456 ALA A C 1
ATOM 3523 O O . ALA A 1 456 ? -7.111 15.477 3.875 1.00 87.94 456 ALA A O 1
ATOM 3524 N N . ASP A 1 457 ? -7.074 13.381 4.658 1.00 88.25 457 ASP A N 1
ATOM 3525 C CA . ASP A 1 457 ? -5.659 13.127 4.373 1.00 88.25 457 ASP A CA 1
ATOM 3526 C C . ASP A 1 457 ? -5.473 12.516 2.974 1.00 88.25 457 ASP A C 1
ATOM 3528 O O . ASP A 1 457 ? -5.592 11.306 2.789 1.00 88.25 457 ASP A O 1
ATOM 3532 N N . ASN A 1 458 ? -5.168 13.345 1.973 1.00 85.56 458 ASN A N 1
ATOM 3533 C CA . ASN A 1 458 ? -4.992 12.882 0.589 1.00 85.56 458 ASN A CA 1
ATOM 3534 C C . ASN A 1 458 ? -3.851 11.866 0.418 1.00 85.56 458 ASN A C 1
ATOM 3536 O O . ASN A 1 458 ? -3.901 11.042 -0.494 1.00 85.56 458 ASN A O 1
ATOM 3540 N N . VAL A 1 459 ? -2.830 11.908 1.279 1.00 87.00 459 VAL A N 1
ATOM 3541 C CA . VAL A 1 459 ? -1.688 10.985 1.212 1.00 87.00 459 VAL A CA 1
ATOM 3542 C C . VAL A 1 459 ? -2.090 9.612 1.741 1.00 87.00 459 VAL A C 1
ATOM 3544 O O . VAL A 1 459 ? -1.706 8.590 1.175 1.00 87.00 459 VAL A O 1
ATOM 3547 N N . LYS A 1 460 ? -2.882 9.577 2.817 1.00 89.06 460 LYS A N 1
ATOM 3548 C CA . LYS A 1 460 ? -3.349 8.332 3.440 1.00 89.06 460 LYS A CA 1
ATOM 3549 C C . LYS A 1 460 ? -4.690 7.834 2.910 1.00 89.06 460 LYS A C 1
ATOM 3551 O O . LYS A 1 460 ? -5.110 6.767 3.341 1.00 89.06 460 LYS A O 1
ATOM 3556 N N . ASP A 1 461 ? -5.324 8.529 1.967 1.00 93.00 461 ASP A N 1
ATOM 3557 C CA . ASP A 1 461 ? -6.590 8.130 1.341 1.00 93.00 461 ASP A CA 1
ATOM 3558 C C . ASP A 1 461 ? -6.573 6.677 0.830 1.00 93.00 461 ASP A C 1
ATOM 3560 O O . ASP A 1 461 ? -5.886 6.308 -0.129 1.00 93.00 461 ASP A O 1
ATOM 3564 N N . GLN A 1 462 ? -7.385 5.843 1.476 1.00 94.38 462 GLN A N 1
ATOM 3565 C CA . GLN A 1 462 ? -7.489 4.405 1.250 1.00 94.38 462 GLN A CA 1
ATOM 3566 C C . GLN A 1 462 ? -8.700 4.012 0.398 1.00 94.38 462 GLN A C 1
ATOM 3568 O O . GLN A 1 462 ? -8.937 2.817 0.211 1.00 94.38 462 GLN A O 1
ATOM 3573 N N . THR A 1 463 ? -9.429 4.970 -0.187 1.00 96.38 463 THR A N 1
ATOM 3574 C CA . THR A 1 463 ? -10.538 4.671 -1.115 1.00 96.38 463 THR A CA 1
ATOM 3575 C C . THR A 1 463 ? -10.119 3.758 -2.272 1.00 96.38 463 THR A C 1
ATOM 3577 O O . THR A 1 463 ? -10.903 2.904 -2.677 1.00 96.38 463 THR A O 1
ATOM 3580 N N . TYR A 1 464 ? -8.862 3.839 -2.731 1.00 95.31 464 TYR A N 1
ATOM 3581 C CA . TYR A 1 464 ? -8.296 2.921 -3.732 1.00 95.31 464 TYR A CA 1
ATOM 3582 C C . TYR A 1 464 ? -8.444 1.444 -3.323 1.00 95.31 464 TYR A C 1
ATOM 3584 O O . TYR A 1 464 ? -8.923 0.622 -4.104 1.00 95.31 464 TYR A O 1
ATOM 3592 N N . PHE A 1 465 ? -8.108 1.107 -2.071 1.00 94.88 465 PHE A N 1
ATOM 3593 C CA . PHE A 1 465 ? -8.191 -0.263 -1.550 1.00 94.88 465 PHE A CA 1
ATOM 3594 C C . PHE A 1 465 ? -9.618 -0.715 -1.219 1.00 94.88 465 PHE A C 1
ATOM 3596 O O . PHE A 1 465 ? -9.844 -1.896 -0.958 1.00 94.88 465 PHE A O 1
ATOM 3603 N N . LEU A 1 466 ? -10.564 0.221 -1.190 1.00 96.12 466 LEU A N 1
ATOM 3604 C CA . LEU A 1 466 ? -11.973 0.003 -0.860 1.00 96.12 466 LEU A CA 1
ATOM 3605 C C . LEU A 1 466 ? -12.876 0.082 -2.101 1.00 96.12 466 LEU A C 1
ATOM 3607 O O . LEU A 1 466 ? -14.077 -0.143 -2.002 1.00 96.12 466 LEU A O 1
ATOM 3611 N N . SER A 1 467 ? -12.300 0.355 -3.272 1.00 95.62 467 SER A N 1
ATOM 3612 C CA . SER A 1 467 ? -13.002 0.542 -4.549 1.00 95.62 467 SER A CA 1
ATOM 3613 C C . SER A 1 467 ? -13.819 -0.664 -5.012 1.00 95.62 467 SER A C 1
ATOM 3615 O O . SER A 1 467 ? -14.735 -0.511 -5.807 1.00 95.62 467 SER A O 1
ATOM 3617 N N . GLN A 1 468 ? -13.493 -1.862 -4.521 1.00 95.62 468 GLN A N 1
ATOM 3618 C CA . GLN A 1 468 ? -14.187 -3.104 -4.864 1.00 95.62 468 GLN A CA 1
ATOM 3619 C C . GLN A 1 468 ? -15.330 -3.452 -3.900 1.00 95.62 468 GLN A C 1
ATOM 3621 O O . GLN A 1 468 ? -15.902 -4.537 -4.015 1.00 95.62 468 GLN A O 1
ATOM 3626 N N . LEU A 1 469 ? -15.652 -2.582 -2.937 1.00 95.75 469 LEU A N 1
ATOM 3627 C CA . LEU A 1 469 ? -16.801 -2.790 -2.060 1.00 95.75 469 LEU A CA 1
ATOM 3628 C C . LEU A 1 469 ? -18.104 -2.658 -2.840 1.00 95.75 469 LEU A C 1
ATOM 3630 O O . LEU A 1 469 ? -18.372 -1.640 -3.472 1.00 95.75 469 LEU A O 1
ATOM 3634 N N . THR A 1 470 ? -18.934 -3.690 -2.738 1.00 94.50 470 THR A N 1
ATOM 3635 C CA . THR A 1 470 ? -20.298 -3.658 -3.263 1.00 94.50 470 THR A CA 1
ATOM 3636 C C . THR A 1 470 ? -21.184 -2.794 -2.383 1.00 94.50 470 THR A C 1
ATOM 3638 O O . THR A 1 470 ? -20.904 -2.582 -1.199 1.00 94.50 470 THR A O 1
ATOM 3641 N N . GLN A 1 471 ? -22.330 -2.383 -2.915 1.00 94.12 471 GLN A N 1
ATOM 3642 C CA . GLN A 1 471 ? -23.233 -1.541 -2.150 1.00 94.12 471 GLN A CA 1
ATOM 3643 C C . GLN A 1 471 ? -23.816 -2.215 -0.895 1.00 94.12 471 GLN A C 1
ATOM 3645 O O . GLN A 1 471 ? -24.002 -1.589 0.154 1.00 94.12 471 GLN A O 1
ATOM 3650 N N . ALA A 1 472 ? -24.072 -3.522 -0.977 1.00 92.69 472 ALA A N 1
ATOM 3651 C CA . ALA A 1 472 ? -24.522 -4.319 0.162 1.00 92.69 472 ALA A CA 1
ATOM 3652 C C . ALA A 1 472 ? -23.491 -4.320 1.303 1.00 92.69 472 ALA A C 1
ATOM 3654 O O . ALA A 1 472 ? -23.861 -4.349 2.475 1.00 92.69 472 ALA A O 1
ATOM 3655 N N . GLN A 1 473 ? -22.204 -4.247 0.958 1.00 95.19 473 GLN A N 1
ATOM 3656 C CA . GLN A 1 473 ? -21.119 -4.139 1.925 1.00 95.19 473 GLN A CA 1
ATOM 3657 C C . GLN A 1 473 ? -20.994 -2.703 2.424 1.00 95.19 473 GLN A C 1
ATOM 3659 O O . GLN A 1 473 ? -21.095 -2.473 3.625 1.00 95.19 473 GLN A O 1
ATOM 3664 N N . LEU A 1 474 ? -20.837 -1.733 1.516 1.00 95.38 474 LEU A N 1
ATOM 3665 C CA . LEU A 1 474 ? -20.572 -0.338 1.866 1.00 95.38 474 LEU A CA 1
ATOM 3666 C C . LEU A 1 474 ? -21.667 0.265 2.753 1.00 95.38 474 LEU A C 1
ATOM 3668 O O . LEU A 1 474 ? -21.351 0.970 3.707 1.00 95.38 474 LEU A O 1
ATOM 3672 N N . SER A 1 475 ? -22.938 -0.066 2.506 1.00 93.50 475 SER A N 1
ATOM 3673 C CA . SER A 1 475 ? -24.079 0.400 3.314 1.00 93.50 475 SER A CA 1
ATOM 3674 C C . SER A 1 475 ? -24.028 -0.001 4.797 1.00 93.50 475 SER A C 1
ATOM 3676 O O . SER A 1 475 ? -24.815 0.510 5.596 1.00 93.50 475 SER A O 1
ATOM 3678 N N . ARG A 1 476 ? -23.102 -0.890 5.178 1.00 93.94 476 ARG A N 1
ATOM 3679 C CA . ARG A 1 476 ? -22.886 -1.369 6.548 1.00 93.94 476 ARG A CA 1
ATOM 3680 C C . ARG A 1 476 ? -21.486 -1.072 7.078 1.00 93.94 476 ARG A C 1
ATOM 3682 O O . ARG A 1 476 ? -21.101 -1.646 8.091 1.00 93.94 476 ARG A O 1
ATOM 3689 N N . VAL A 1 477 ? -20.718 -0.195 6.434 1.00 95.12 477 VAL A N 1
ATOM 3690 C CA . VAL A 1 477 ? -19.332 0.099 6.825 1.00 95.12 477 VAL A CA 1
ATOM 3691 C C . VAL A 1 477 ? -19.188 1.494 7.414 1.00 95.12 477 VAL A C 1
ATOM 3693 O O . VAL A 1 477 ? -19.707 2.457 6.867 1.00 95.12 477 VAL A O 1
ATOM 3696 N N . LEU A 1 478 ? -18.417 1.603 8.498 1.00 95.56 478 LEU A N 1
ATOM 3697 C CA . LEU A 1 478 ? -18.052 2.865 9.137 1.00 95.56 478 LEU A CA 1
ATOM 3698 C C . LEU A 1 478 ? -16.534 3.079 9.140 1.00 95.56 478 LEU A C 1
ATOM 3700 O O . LEU A 1 478 ? -15.755 2.175 9.460 1.00 95.56 478 LEU A O 1
ATOM 3704 N N . PHE A 1 479 ? -16.115 4.315 8.869 1.00 96.12 479 PHE A N 1
ATOM 3705 C CA . PHE A 1 479 ? -14.715 4.741 8.923 1.00 96.12 479 PHE A CA 1
ATOM 3706 C C . PHE A 1 479 ? -14.561 5.956 9.851 1.00 96.12 479 PHE A C 1
ATOM 3708 O O . PHE A 1 479 ? -14.696 7.100 9.415 1.00 96.12 479 PHE A O 1
ATOM 3715 N N . PRO A 1 480 ? -14.283 5.737 11.150 1.00 94.94 480 PRO A N 1
ATOM 3716 C CA . PRO A 1 480 ? -14.284 6.816 12.142 1.00 94.94 480 PRO A CA 1
ATOM 3717 C C . PRO A 1 480 ? -13.164 7.852 11.970 1.00 94.94 480 PRO A C 1
ATOM 3719 O O . PRO A 1 480 ? -13.242 8.933 12.547 1.00 94.94 480 PRO A O 1
ATOM 3722 N N . LEU A 1 481 ? -12.123 7.537 11.194 1.00 94.38 481 LEU A N 1
ATOM 3723 C CA . LEU A 1 481 ? -10.921 8.368 11.055 1.00 94.38 481 LEU A CA 1
ATOM 3724 C C . LEU A 1 481 ? -10.966 9.334 9.867 1.00 94.38 481 LEU A C 1
ATOM 3726 O O . LEU A 1 481 ? -10.007 10.060 9.636 1.00 94.38 481 LEU A O 1
ATOM 3730 N N . SER A 1 482 ? -12.053 9.355 9.094 1.00 90.88 482 SER A N 1
ATOM 3731 C CA . SER A 1 482 ? -12.076 9.997 7.774 1.00 90.88 482 SER A CA 1
ATOM 3732 C C . SER A 1 482 ? -11.825 11.512 7.766 1.00 90.88 482 SER A C 1
ATOM 3734 O O . SER A 1 482 ? -11.528 12.080 6.717 1.00 90.88 482 SER A O 1
ATOM 3736 N N . HIS A 1 483 ? -12.004 12.174 8.908 1.00 89.00 483 HIS A N 1
ATOM 3737 C CA . HIS A 1 483 ? -11.836 13.616 9.093 1.00 89.00 483 HIS A CA 1
ATOM 3738 C C . HIS A 1 483 ? -10.483 13.985 9.727 1.00 89.00 483 HIS A C 1
ATOM 3740 O O . HIS A 1 483 ? -10.221 15.167 9.930 1.00 89.00 483 HIS A O 1
ATOM 3746 N N . LEU A 1 484 ? -9.645 12.996 10.060 1.00 91.31 484 LEU A N 1
ATOM 3747 C CA . LEU A 1 484 ? -8.373 13.189 10.754 1.00 91.31 484 LEU A CA 1
ATOM 3748 C C . LEU A 1 484 ? -7.194 12.900 9.828 1.00 91.31 484 LEU A C 1
ATOM 3750 O O . LEU A 1 484 ? -7.196 11.916 9.086 1.00 91.31 484 LEU A O 1
ATOM 3754 N N . SER A 1 485 ? -6.144 13.708 9.943 1.00 92.38 485 SER A N 1
ATOM 3755 C CA . SER A 1 485 ? -4.837 13.377 9.379 1.00 92.38 485 SER A CA 1
ATOM 3756 C C . SER A 1 485 ? -4.137 12.293 10.191 1.00 92.38 485 SER A C 1
ATOM 3758 O O . SER A 1 485 ? -4.417 12.087 11.379 1.00 92.38 485 SER A O 1
ATOM 3760 N N . LYS A 1 486 ? -3.162 11.607 9.587 1.00 90.75 486 LYS A N 1
ATOM 3761 C CA . LYS A 1 486 ? -2.366 10.608 10.319 1.00 90.75 486 LYS A CA 1
ATOM 3762 C C . LYS A 1 486 ? -1.663 11.187 11.547 1.00 90.75 486 LYS A C 1
ATOM 3764 O O . LYS A 1 486 ? -1.583 10.518 12.579 1.00 90.75 486 LYS A O 1
ATOM 3769 N N . ALA A 1 487 ? -1.174 12.421 11.443 1.00 91.56 487 ALA A N 1
ATOM 3770 C CA . ALA A 1 487 ? -0.547 13.121 12.557 1.00 91.56 487 ALA A CA 1
ATOM 3771 C C . ALA A 1 487 ? -1.544 13.335 13.707 1.00 91.56 487 ALA A C 1
ATOM 3773 O O . ALA A 1 487 ? -1.243 12.989 14.846 1.00 91.56 487 ALA A O 1
ATOM 3774 N N . GLN A 1 488 ? -2.763 13.793 13.403 1.00 92.06 488 GLN A N 1
ATOM 3775 C CA . GLN A 1 488 ? -3.822 13.972 14.401 1.00 92.06 488 GLN A CA 1
ATOM 3776 C C . GLN A 1 488 ? -4.232 12.647 15.058 1.00 92.06 488 GLN A C 1
ATOM 3778 O O . GLN A 1 488 ? -4.423 12.602 16.272 1.00 92.06 488 GLN A O 1
ATOM 3783 N N . VAL A 1 489 ? -4.310 11.551 14.291 1.00 93.38 489 VAL A N 1
ATOM 3784 C CA . VAL A 1 489 ? -4.577 10.209 14.842 1.00 93.38 489 VAL A CA 1
ATOM 3785 C C . VAL A 1 489 ? -3.485 9.785 15.827 1.00 93.38 489 VAL A C 1
ATOM 3787 O O . VAL A 1 489 ? -3.808 9.273 16.898 1.00 93.38 489 VAL A O 1
ATOM 3790 N N . ARG A 1 490 ? -2.203 10.035 15.522 1.00 92.94 490 ARG A N 1
ATOM 3791 C CA . ARG A 1 490 ? -1.096 9.762 16.457 1.00 92.94 490 ARG A CA 1
ATOM 3792 C C . ARG A 1 490 ? -1.186 10.629 17.715 1.00 92.94 490 ARG A C 1
ATOM 3794 O O . ARG A 1 490 ? -1.084 10.090 18.812 1.00 92.94 490 ARG A O 1
ATOM 3801 N N . THR A 1 491 ? -1.472 11.924 17.579 1.00 93.31 491 THR A N 1
ATOM 3802 C CA . THR A 1 491 ? -1.690 12.825 18.725 1.00 93.31 491 THR A CA 1
ATOM 3803 C C . THR A 1 491 ? -2.820 12.327 19.628 1.00 93.31 491 THR A C 1
ATOM 3805 O O . THR A 1 491 ? -2.659 12.258 20.849 1.00 93.31 491 THR A O 1
ATOM 3808 N N . LEU A 1 492 ? -3.948 11.911 19.041 1.00 92.56 492 LEU A N 1
ATOM 3809 C CA . LEU A 1 492 ? -5.056 11.317 19.786 1.00 92.56 492 LEU A CA 1
ATOM 3810 C C . LEU A 1 492 ? -4.633 10.024 20.481 1.00 92.56 492 LEU A C 1
ATOM 3812 O O . LEU A 1 492 ? -4.905 9.875 21.671 1.00 92.56 492 LEU A O 1
ATOM 3816 N N . ALA A 1 493 ? -3.927 9.128 19.790 1.00 94.69 493 ALA A N 1
ATOM 3817 C CA . ALA A 1 493 ? -3.452 7.876 20.367 1.00 94.69 493 ALA A CA 1
ATOM 3818 C C . ALA A 1 493 ? -2.562 8.099 21.597 1.00 94.69 493 ALA A C 1
ATOM 3820 O O . ALA A 1 493 ? -2.791 7.468 22.630 1.00 94.69 493 ALA A O 1
ATOM 3821 N N . THR A 1 494 ? -1.616 9.038 21.523 1.00 94.62 494 THR A N 1
ATOM 3822 C CA . THR A 1 494 ? -0.760 9.416 22.655 1.00 94.62 494 THR A CA 1
ATOM 3823 C C . THR A 1 494 ? -1.578 10.020 23.795 1.00 94.62 494 THR A C 1
ATOM 3825 O O . THR A 1 494 ? -1.423 9.610 24.944 1.00 94.62 494 THR A O 1
ATOM 3828 N N . SER A 1 495 ? -2.511 10.934 23.497 1.00 92.69 495 SER A N 1
ATOM 3829 C CA . SER A 1 495 ? -3.369 11.560 24.518 1.00 92.69 495 SER A CA 1
ATOM 3830 C C . SER A 1 495 ? -4.286 10.559 25.232 1.00 92.69 495 SER A C 1
ATOM 3832 O O . SER A 1 495 ? -4.556 10.689 26.425 1.00 92.69 495 SER A O 1
ATOM 3834 N N . MET A 1 496 ? -4.740 9.532 24.511 1.00 92.38 496 MET A N 1
ATOM 3835 C CA . MET A 1 496 ? -5.562 8.449 25.038 1.00 92.38 496 MET A CA 1
ATOM 3836 C C . MET A 1 496 ? -4.736 7.365 25.729 1.00 92.38 496 MET A C 1
ATOM 3838 O O . MET A 1 496 ? -5.339 6.481 26.320 1.00 92.38 496 MET A O 1
ATOM 3842 N N . GLN A 1 497 ? -3.400 7.431 25.675 1.00 94.00 497 GLN A N 1
ATOM 3843 C CA . GLN A 1 497 ? -2.483 6.412 26.199 1.00 94.00 497 GLN A CA 1
ATOM 3844 C C . GLN A 1 497 ? -2.678 5.037 25.537 1.00 94.00 497 GLN A C 1
ATOM 3846 O O . GLN A 1 497 ? -2.590 3.993 26.184 1.00 94.00 497 GLN A O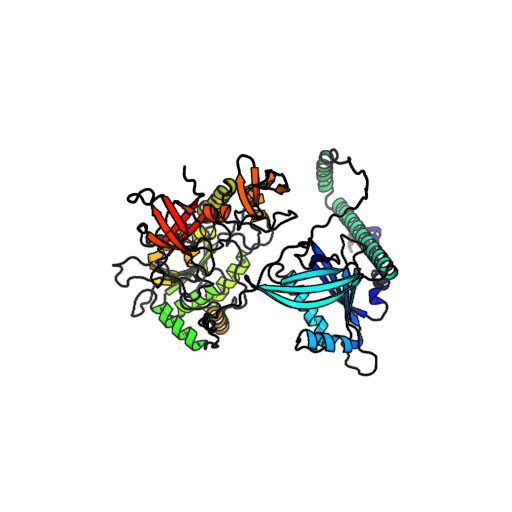 1
ATOM 3851 N N . ILE A 1 498 ? -2.953 5.026 24.230 1.00 93.94 498 ILE A N 1
ATOM 3852 C CA . ILE A 1 498 ? -3.082 3.787 23.460 1.00 93.94 498 ILE A CA 1
ATOM 3853 C C . ILE A 1 498 ? -1.703 3.106 23.375 1.00 93.94 498 ILE A C 1
ATOM 3855 O O . ILE A 1 498 ? -0.760 3.731 22.890 1.00 93.94 498 ILE A O 1
ATOM 3859 N N . PRO A 1 499 ? -1.566 1.818 23.751 1.00 91.69 499 PRO A N 1
ATOM 3860 C CA . PRO A 1 499 ? -0.272 1.123 23.767 1.00 91.69 499 PRO A CA 1
ATOM 3861 C C . PRO A 1 499 ? 0.472 1.122 22.423 1.00 91.69 499 PRO A C 1
ATOM 3863 O O . PRO A 1 499 ? 1.696 1.148 22.384 1.00 91.69 499 PRO A O 1
ATOM 3866 N N . ALA A 1 500 ? -0.268 1.115 21.312 1.00 87.00 500 ALA A N 1
ATOM 3867 C CA . ALA A 1 500 ? 0.282 1.122 19.959 1.00 87.00 500 ALA A CA 1
ATOM 3868 C C . ALA A 1 500 ? 0.605 2.532 19.408 1.00 87.00 500 ALA A C 1
ATOM 3870 O O . ALA A 1 500 ? 0.869 2.646 18.213 1.00 87.00 500 ALA A O 1
ATOM 3871 N N . ALA A 1 501 ? 0.567 3.601 20.217 1.00 89.31 501 ALA A N 1
ATOM 3872 C CA . ALA A 1 501 ? 0.736 4.986 19.748 1.00 89.31 501 ALA A CA 1
ATOM 3873 C C . ALA A 1 501 ? 2.052 5.222 18.976 1.00 89.31 501 ALA A C 1
ATOM 3875 O O . ALA A 1 501 ? 2.046 5.844 17.911 1.00 89.31 501 ALA A O 1
ATOM 3876 N N . ASP A 1 502 ? 3.157 4.649 19.460 1.00 85.50 502 ASP A N 1
ATOM 3877 C CA . ASP A 1 502 ? 4.485 4.797 18.848 1.00 85.50 502 ASP A CA 1
ATOM 3878 C C . ASP A 1 502 ? 4.783 3.740 17.776 1.00 85.50 502 ASP A C 1
ATOM 3880 O O . ASP A 1 502 ? 5.835 3.762 17.128 1.00 85.50 502 ASP A O 1
ATOM 3884 N N . ARG A 1 503 ? 3.855 2.804 17.547 1.00 83.69 503 ARG A N 1
ATOM 3885 C CA . ARG A 1 503 ? 4.059 1.716 16.594 1.00 83.69 503 ARG A CA 1
ATOM 3886 C C . ARG A 1 503 ? 4.153 2.276 15.174 1.00 83.69 503 ARG A C 1
ATOM 3888 O O . ARG A 1 503 ? 3.426 3.193 14.774 1.00 83.69 503 ARG A O 1
ATOM 3895 N N . LYS A 1 504 ? 5.084 1.734 14.387 1.00 81.06 504 LYS A N 1
ATOM 3896 C CA . LYS A 1 504 ? 5.159 2.041 12.954 1.00 81.06 504 LYS A CA 1
ATOM 3897 C C . LYS A 1 504 ? 3.938 1.460 12.244 1.00 81.06 504 LYS A C 1
ATOM 3899 O O . LYS A 1 504 ? 3.428 0.415 12.643 1.00 81.06 504 LYS A O 1
ATOM 3904 N N . ASP A 1 505 ? 3.490 2.143 11.195 1.00 73.62 505 ASP A N 1
ATOM 3905 C CA . ASP A 1 505 ? 2.431 1.627 10.331 1.00 73.62 505 ASP A CA 1
ATOM 3906 C C . ASP A 1 505 ? 2.896 0.303 9.709 1.00 73.62 505 ASP A C 1
ATOM 3908 O O . ASP A 1 505 ? 4.063 0.174 9.324 1.00 73.62 505 ASP A O 1
ATOM 3912 N N . SER A 1 506 ? 1.992 -0.669 9.598 1.00 65.69 506 SER A N 1
ATOM 3913 C CA . SER A 1 506 ? 2.272 -1.911 8.882 1.00 65.69 506 SER A CA 1
ATOM 3914 C C . SER A 1 506 ? 2.565 -1.582 7.417 1.00 65.69 506 SER A C 1
ATOM 3916 O O . SER A 1 506 ? 1.708 -1.057 6.710 1.00 65.69 506 SER A O 1
ATOM 3918 N N . GLN A 1 507 ? 3.795 -1.848 6.983 1.00 59.59 507 GLN A N 1
ATOM 3919 C CA . GLN A 1 507 ? 4.238 -1.701 5.598 1.00 59.59 507 GLN A CA 1
ATOM 3920 C C . GLN A 1 507 ? 4.286 -3.084 4.947 1.00 59.59 507 GLN A C 1
ATOM 3922 O O . GLN A 1 507 ? 4.781 -4.031 5.557 1.00 59.59 507 GLN A O 1
ATOM 3927 N N . GLY A 1 508 ? 3.804 -3.188 3.710 1.00 61.00 508 GLY A N 1
ATOM 3928 C CA . GLY A 1 508 ? 3.727 -4.449 2.971 1.00 61.00 508 GLY A CA 1
ATOM 3929 C C . GLY A 1 508 ? 2.335 -5.083 2.984 1.00 61.00 508 GLY A C 1
ATOM 3930 O O . GLY A 1 508 ? 1.369 -4.512 3.482 1.00 61.00 508 GLY A O 1
ATOM 3931 N N . ILE A 1 509 ? 2.241 -6.267 2.385 1.00 67.62 509 ILE A N 1
ATOM 3932 C CA . ILE A 1 509 ? 0.973 -6.967 2.170 1.00 67.62 509 ILE A CA 1
ATOM 3933 C C . ILE A 1 509 ? 0.487 -7.573 3.491 1.00 67.62 509 ILE A C 1
ATOM 3935 O O . ILE A 1 509 ? 1.222 -8.315 4.147 1.00 67.62 509 ILE A O 1
ATOM 3939 N N . CYS A 1 510 ? -0.771 -7.296 3.850 1.00 64.50 510 CYS A N 1
ATOM 3940 C CA . CYS A 1 510 ? -1.341 -7.503 5.188 1.00 64.50 510 CYS A CA 1
ATOM 3941 C C . CYS A 1 510 ? -1.090 -8.891 5.820 1.00 64.50 510 CYS A C 1
ATOM 3943 O O . CYS A 1 510 ? -0.953 -8.987 7.035 1.00 64.50 510 CYS A O 1
ATOM 3945 N N . PHE A 1 511 ? -1.040 -9.968 5.030 1.00 64.44 511 PHE A N 1
ATOM 3946 C CA . PHE A 1 511 ? -0.893 -11.341 5.535 1.00 64.44 511 PHE A CA 1
ATOM 3947 C C . PHE A 1 511 ? 0.544 -11.862 5.560 1.00 64.44 511 PHE A C 1
ATOM 3949 O O . PHE A 1 511 ? 0.805 -12.881 6.189 1.00 64.44 511 PHE A O 1
ATOM 3956 N N . LEU A 1 512 ? 1.469 -11.205 4.859 1.00 61.72 512 LEU A N 1
ATOM 3957 C CA . LEU A 1 512 ? 2.864 -11.641 4.799 1.00 61.72 512 LEU A CA 1
ATOM 3958 C C . LEU A 1 512 ? 3.658 -11.170 6.017 1.00 61.72 512 LEU A C 1
ATOM 3960 O O . LEU A 1 512 ? 4.726 -11.708 6.308 1.00 61.72 512 LEU A O 1
ATOM 3964 N N . GLY A 1 513 ? 3.144 -10.182 6.755 1.00 67.19 513 GLY A N 1
ATOM 3965 C CA . GLY A 1 513 ? 3.850 -9.587 7.881 1.00 67.19 513 GLY A CA 1
ATOM 3966 C C . GLY A 1 513 ? 5.221 -9.079 7.433 1.00 67.19 513 GLY A C 1
ATOM 3967 O O . GLY A 1 513 ? 5.316 -8.164 6.622 1.00 67.19 513 GLY A O 1
ATOM 3968 N N . LYS A 1 514 ? 6.292 -9.695 7.944 1.00 64.19 514 LYS A N 1
ATOM 3969 C CA . LYS A 1 514 ? 7.685 -9.342 7.610 1.00 64.19 514 LYS A CA 1
ATOM 3970 C C . LYS A 1 514 ? 8.258 -10.128 6.418 1.00 64.19 514 LYS A C 1
ATOM 3972 O O . LYS A 1 514 ? 9.423 -9.933 6.080 1.00 64.19 514 LYS A O 1
ATOM 3977 N N . VAL A 1 515 ? 7.487 -11.030 5.806 1.00 66.00 515 VAL A N 1
ATOM 3978 C CA . VAL A 1 515 ? 7.949 -11.864 4.686 1.00 66.00 515 VAL A CA 1
ATOM 3979 C C . VAL A 1 515 ? 7.996 -11.036 3.393 1.00 66.00 515 VAL A C 1
ATOM 3981 O O . VAL A 1 515 ? 6.985 -10.444 3.011 1.00 66.00 515 VAL A O 1
ATOM 3984 N N . PRO A 1 516 ? 9.135 -11.002 2.675 1.00 74.75 516 PRO A N 1
ATOM 3985 C CA . PRO A 1 516 ? 9.220 -10.326 1.385 1.00 74.75 516 PRO A CA 1
ATOM 3986 C C . PRO A 1 516 ? 8.334 -10.986 0.319 1.00 74.75 516 PRO A C 1
ATOM 3988 O O . PRO A 1 516 ? 8.321 -12.210 0.181 1.00 74.75 516 PRO A O 1
ATOM 3991 N N . TRP A 1 517 ? 7.670 -10.174 -0.510 1.00 81.38 517 TRP A N 1
ATOM 3992 C CA . TRP A 1 517 ? 6.809 -10.650 -1.606 1.00 81.38 517 TRP A CA 1
ATOM 3993 C C . TRP A 1 517 ? 7.508 -11.639 -2.549 1.00 81.38 517 TRP A C 1
ATOM 3995 O O . TRP A 1 517 ? 6.941 -12.672 -2.893 1.00 81.38 517 TRP A O 1
ATOM 4005 N N . ASN A 1 518 ? 8.759 -11.366 -2.932 1.00 83.38 518 ASN A N 1
ATOM 4006 C CA . ASN A 1 518 ? 9.496 -12.233 -3.855 1.00 83.38 518 ASN A CA 1
ATOM 4007 C C . ASN A 1 518 ? 9.774 -13.623 -3.268 1.00 83.38 518 ASN A C 1
ATOM 4009 O O . ASN A 1 518 ? 9.735 -14.599 -4.010 1.00 83.38 518 ASN A O 1
ATOM 4013 N N . GLU A 1 519 ? 10.015 -13.732 -1.959 1.00 82.81 519 GLU A N 1
ATOM 4014 C CA . GLU A 1 519 ? 10.187 -15.038 -1.307 1.00 82.81 519 GLU A CA 1
ATOM 4015 C C . GLU A 1 519 ? 8.861 -15.803 -1.272 1.00 82.81 519 GLU A C 1
ATOM 4017 O O . GLU A 1 519 ? 8.823 -16.985 -1.602 1.00 82.81 519 GLU A O 1
ATOM 4022 N N . PHE A 1 520 ? 7.751 -15.115 -0.980 1.00 82.81 520 PHE A N 1
ATOM 4023 C CA . PHE A 1 520 ? 6.417 -15.712 -1.046 1.00 82.81 520 PHE A CA 1
ATOM 4024 C C . PHE A 1 520 ? 6.089 -16.249 -2.449 1.00 82.81 520 PHE A C 1
ATOM 4026 O O . PHE A 1 520 ? 5.650 -17.392 -2.594 1.00 82.81 520 PHE A O 1
ATOM 4033 N N . VAL A 1 521 ? 6.333 -15.448 -3.490 1.00 86.75 521 VAL A N 1
ATOM 4034 C CA . VAL A 1 521 ? 6.108 -15.857 -4.884 1.00 86.75 521 VAL A CA 1
ATOM 4035 C C . VAL A 1 521 ? 7.014 -17.023 -5.265 1.00 86.75 521 VAL A C 1
ATOM 4037 O O . VAL A 1 521 ? 6.552 -17.964 -5.903 1.00 86.75 521 VAL A O 1
ATOM 4040 N N . LYS A 1 522 ? 8.288 -16.993 -4.865 1.00 88.12 522 LYS A N 1
ATOM 4041 C CA . LYS A 1 522 ? 9.253 -18.060 -5.147 1.00 88.12 522 LYS A CA 1
ATOM 4042 C C . LYS A 1 522 ? 8.838 -19.392 -4.527 1.00 88.12 522 LYS A C 1
ATOM 4044 O O . LYS A 1 522 ? 8.997 -20.414 -5.182 1.00 88.12 522 LYS A O 1
ATOM 4049 N N . GLU A 1 523 ? 8.287 -19.389 -3.318 1.00 84.75 523 GLU A N 1
ATOM 4050 C CA . GLU A 1 523 ? 7.819 -20.616 -2.663 1.00 84.75 523 GLU A CA 1
ATOM 4051 C C . GLU A 1 523 ? 6.650 -21.266 -3.425 1.00 84.75 523 GLU A C 1
ATOM 4053 O O . GLU A 1 523 ? 6.614 -22.479 -3.600 1.00 84.75 523 GLU A O 1
ATOM 4058 N N . HIS A 1 524 ? 5.716 -20.460 -3.942 1.00 85.12 524 HIS A N 1
ATOM 4059 C CA . HIS A 1 524 ? 4.498 -20.967 -4.589 1.00 85.12 524 HIS A CA 1
ATOM 4060 C C . HIS A 1 524 ? 4.638 -21.193 -6.099 1.00 85.12 524 HIS A C 1
ATOM 4062 O O . HIS A 1 524 ? 3.998 -22.081 -6.659 1.00 85.12 524 HIS A O 1
ATOM 4068 N N . CYS A 1 525 ? 5.435 -20.368 -6.777 1.00 87.50 525 CYS A N 1
ATOM 4069 C CA . CYS A 1 525 ? 5.608 -20.399 -8.233 1.00 87.50 525 CYS A CA 1
ATOM 4070 C C . CYS A 1 525 ? 6.969 -20.970 -8.656 1.00 87.50 525 CYS A C 1
ATOM 4072 O O . CYS A 1 525 ? 7.168 -21.272 -9.831 1.00 87.50 525 CYS A O 1
ATOM 4074 N N . GLY A 1 526 ? 7.912 -21.127 -7.725 1.00 89.44 526 GLY A N 1
ATOM 4075 C CA . GLY A 1 526 ? 9.282 -21.523 -8.023 1.00 89.44 526 GLY A CA 1
ATOM 4076 C C . GLY A 1 526 ? 10.098 -20.421 -8.704 1.00 89.44 526 GLY A C 1
ATOM 4077 O O . GLY A 1 526 ? 9.732 -19.243 -8.761 1.00 89.44 526 GLY A O 1
ATOM 4078 N N . THR A 1 527 ? 11.241 -20.828 -9.250 1.00 91.94 527 THR A N 1
ATOM 4079 C CA . THR A 1 527 ? 12.069 -20.013 -10.145 1.00 91.94 527 THR A CA 1
ATOM 4080 C C . THR A 1 527 ? 12.039 -20.615 -11.541 1.00 91.94 527 THR A C 1
ATOM 4082 O O . THR A 1 527 ? 12.240 -21.820 -11.694 1.00 91.94 527 THR A O 1
ATOM 4085 N N . ALA A 1 528 ? 11.849 -19.781 -12.556 1.00 90.25 528 ALA A N 1
ATOM 4086 C CA . ALA A 1 528 ? 11.911 -20.173 -13.957 1.00 90.25 528 ALA A CA 1
ATOM 4087 C C . ALA A 1 528 ? 12.801 -19.178 -14.714 1.00 90.25 528 ALA A C 1
ATOM 4089 O O . ALA A 1 528 ? 12.293 -18.169 -15.214 1.00 90.25 528 ALA A O 1
ATOM 4090 N N . PRO A 1 529 ? 14.124 -19.421 -14.764 1.00 92.94 529 PRO A N 1
ATOM 4091 C CA . PRO A 1 529 ? 15.041 -18.489 -15.394 1.00 92.94 529 PRO A CA 1
ATOM 4092 C C . PRO A 1 529 ? 14.749 -18.269 -16.878 1.00 92.94 529 PRO A C 1
ATOM 4094 O O . PRO A 1 529 ? 14.259 -19.171 -17.566 1.00 92.94 529 PRO A O 1
ATOM 4097 N N . GLY A 1 530 ? 15.047 -17.066 -17.355 1.00 94.75 530 GLY A N 1
ATOM 4098 C CA . GLY A 1 530 ? 14.821 -16.648 -18.735 1.00 94.75 530 GLY A CA 1
ATOM 4099 C C . GLY A 1 530 ? 15.581 -15.363 -19.069 1.00 94.75 530 GLY A C 1
ATOM 4100 O O . GLY A 1 530 ? 16.091 -14.706 -18.156 1.00 94.75 530 GLY A O 1
ATOM 4101 N N . PRO A 1 531 ? 15.721 -15.017 -20.359 1.00 96.69 531 PRO A N 1
ATOM 4102 C CA . PRO A 1 531 ? 16.524 -13.876 -20.767 1.00 96.69 531 PRO A CA 1
ATOM 4103 C C . PRO A 1 531 ? 15.811 -12.545 -20.494 1.00 96.69 531 PRO A C 1
ATOM 4105 O O . PRO A 1 531 ? 14.590 -12.420 -20.623 1.00 96.69 531 PRO A O 1
ATOM 4108 N N . ILE A 1 532 ? 16.609 -11.530 -20.168 1.00 96.50 532 ILE A N 1
ATOM 4109 C CA . ILE A 1 532 ? 16.204 -10.127 -20.195 1.00 96.50 532 ILE A CA 1
ATOM 4110 C C . ILE A 1 532 ? 16.692 -9.528 -21.516 1.00 96.50 532 ILE A C 1
ATOM 4112 O O . ILE A 1 532 ? 17.884 -9.594 -21.816 1.00 96.50 532 ILE A O 1
ATOM 4116 N N . VAL A 1 533 ? 15.773 -8.974 -22.305 1.00 96.38 533 VAL A N 1
ATOM 4117 C CA . VAL A 1 533 ? 16.020 -8.557 -23.695 1.00 96.38 533 VAL A CA 1
ATOM 4118 C C . VAL A 1 533 ? 15.705 -7.073 -23.873 1.00 96.38 533 VAL A C 1
ATOM 4120 O O . VAL A 1 533 ? 14.649 -6.618 -23.433 1.00 96.38 533 VAL A O 1
ATOM 4123 N N . GLU A 1 534 ? 16.587 -6.315 -24.523 1.00 95.06 534 GLU A N 1
ATOM 4124 C CA . GLU A 1 534 ? 16.287 -4.939 -24.941 1.00 95.06 534 GLU A CA 1
ATOM 4125 C C . GLU A 1 534 ? 15.211 -4.959 -26.029 1.00 95.06 534 GLU A C 1
ATOM 4127 O O . GLU A 1 534 ? 15.333 -5.664 -27.033 1.00 95.06 534 GLU A O 1
ATOM 4132 N N . ARG A 1 535 ? 14.125 -4.208 -25.828 1.00 90.88 535 ARG A N 1
ATOM 4133 C CA . ARG A 1 535 ? 12.963 -4.281 -26.717 1.00 90.88 535 ARG A CA 1
ATOM 4134 C C . ARG A 1 535 ? 13.261 -3.751 -28.119 1.00 90.88 535 ARG A C 1
ATOM 4136 O O . ARG A 1 535 ? 12.724 -4.283 -29.086 1.00 90.88 535 ARG A O 1
ATOM 4143 N N . GLU A 1 536 ? 14.092 -2.722 -28.222 1.00 89.56 536 GLU A N 1
ATOM 4144 C CA . GLU A 1 536 ? 14.394 -2.020 -29.469 1.00 89.56 536 GLU A CA 1
ATOM 4145 C C . GLU A 1 536 ? 15.368 -2.799 -30.357 1.00 89.56 536 GLU A C 1
ATOM 4147 O O . GLU A 1 536 ? 15.173 -2.880 -31.568 1.00 89.56 536 GLU A O 1
ATOM 4152 N N . THR A 1 537 ? 16.422 -3.355 -29.761 1.00 90.31 537 THR A N 1
ATOM 4153 C CA . THR A 1 537 ? 17.520 -4.020 -30.483 1.00 90.31 537 THR A CA 1
ATOM 4154 C C . THR A 1 537 ? 17.313 -5.529 -30.585 1.00 90.31 537 THR A C 1
ATOM 4156 O O . THR A 1 537 ? 17.774 -6.153 -31.539 1.00 90.31 537 THR A O 1
ATOM 4159 N N . GLY A 1 538 ? 16.589 -6.122 -29.630 1.00 92.12 538 GLY A N 1
ATOM 4160 C CA . GLY A 1 538 ? 16.502 -7.570 -29.461 1.00 92.12 538 GLY A CA 1
ATOM 4161 C C . GLY A 1 538 ? 17.725 -8.178 -28.767 1.00 92.12 538 GLY A C 1
ATOM 4162 O O . GLY A 1 538 ? 17.811 -9.406 -28.675 1.00 92.12 538 GLY A O 1
ATOM 4163 N N . ASP A 1 539 ? 18.649 -7.354 -28.266 1.00 93.75 539 ASP A N 1
ATOM 4164 C CA . ASP A 1 539 ? 19.865 -7.820 -27.607 1.00 93.75 539 ASP A CA 1
ATOM 4165 C C . ASP A 1 539 ? 19.555 -8.450 -26.246 1.00 93.75 539 ASP A C 1
ATOM 4167 O O . ASP A 1 539 ? 18.782 -7.925 -25.441 1.00 93.75 539 ASP A O 1
ATOM 4171 N N . VAL A 1 540 ? 20.185 -9.592 -25.965 1.00 95.38 540 VAL A N 1
ATOM 4172 C CA . VAL A 1 540 ? 20.097 -10.245 -24.654 1.00 95.38 540 VAL A CA 1
ATOM 4173 C C . VAL A 1 540 ? 21.052 -9.538 -23.697 1.00 95.38 540 VAL A C 1
ATOM 4175 O O . VAL A 1 540 ? 22.268 -9.641 -23.835 1.00 95.38 540 VAL A O 1
ATOM 4178 N N . LEU A 1 541 ? 20.495 -8.840 -22.710 1.00 92.75 541 LEU A N 1
ATOM 4179 C CA . LEU A 1 541 ? 21.255 -8.040 -21.746 1.00 92.75 541 LEU A CA 1
ATOM 4180 C C . LEU A 1 541 ? 21.628 -8.821 -20.481 1.00 92.75 541 LEU A C 1
ATOM 4182 O O . LEU A 1 541 ? 22.561 -8.451 -19.770 1.00 92.75 541 LEU A O 1
ATOM 4186 N N . GLY A 1 542 ? 20.880 -9.877 -20.162 1.00 92.75 542 GLY A N 1
ATOM 4187 C CA . GLY A 1 542 ? 21.096 -10.671 -18.957 1.00 92.75 542 GLY A CA 1
ATOM 4188 C C . GLY A 1 542 ? 20.036 -11.747 -18.759 1.00 92.75 542 GLY A C 1
ATOM 4189 O O . GLY A 1 542 ? 19.313 -12.105 -19.688 1.00 92.75 542 GLY A O 1
ATOM 4190 N N . GLU A 1 543 ? 19.925 -12.247 -17.531 1.00 92.88 543 GLU A N 1
ATOM 4191 C CA . GLU A 1 543 ? 18.969 -13.287 -17.145 1.00 92.88 543 GLU A CA 1
ATOM 4192 C C . GLU A 1 543 ? 18.184 -12.879 -15.893 1.00 92.88 543 GLU A C 1
ATOM 4194 O O . GLU A 1 543 ? 18.712 -12.243 -14.977 1.00 92.88 543 GLU A O 1
ATOM 4199 N N . HIS A 1 544 ? 16.915 -13.276 -15.837 1.00 92.50 544 HIS A N 1
ATOM 4200 C CA . HIS A 1 544 ? 16.058 -13.146 -14.664 1.00 92.50 544 HIS A CA 1
ATOM 4201 C C . HIS A 1 544 ? 15.772 -14.510 -14.036 1.00 92.50 544 HIS A C 1
ATOM 4203 O O . HIS A 1 544 ? 15.846 -15.536 -14.701 1.00 92.50 544 HIS A O 1
ATOM 4209 N N . ASN A 1 545 ? 15.315 -14.533 -12.780 1.00 90.00 545 ASN A N 1
ATOM 4210 C CA . ASN A 1 545 ? 14.951 -15.777 -12.078 1.00 90.00 545 ASN A CA 1
ATOM 4211 C C . ASN A 1 545 ? 13.491 -16.224 -12.290 1.00 90.00 545 ASN A C 1
ATOM 4213 O O . ASN A 1 545 ? 13.096 -17.294 -11.827 1.00 90.00 545 ASN A O 1
ATOM 4217 N N . GLY A 1 546 ? 12.675 -15.411 -12.961 1.00 90.88 546 GLY A N 1
ATOM 4218 C CA . GLY A 1 546 ? 11.271 -15.705 -13.257 1.00 90.88 546 GLY A CA 1
ATOM 4219 C C . GLY A 1 546 ? 10.510 -14.450 -13.659 1.00 90.88 546 GLY A C 1
ATOM 4220 O O . GLY A 1 546 ? 10.683 -13.406 -13.036 1.00 90.88 546 GLY A O 1
ATOM 4221 N N . VAL A 1 547 ? 9.645 -14.555 -14.672 1.00 90.81 547 VAL A N 1
ATOM 4222 C CA . VAL A 1 547 ? 8.843 -13.423 -15.183 1.00 90.81 547 VAL A CA 1
ATOM 4223 C C . VAL A 1 547 ? 7.963 -12.810 -14.084 1.00 90.81 547 VAL A C 1
ATOM 4225 O O . VAL A 1 547 ? 7.757 -11.599 -14.039 1.00 90.81 547 VAL A O 1
ATOM 4228 N N . TRP A 1 548 ? 7.489 -13.639 -13.151 1.00 89.69 548 TRP A N 1
ATOM 4229 C CA . TRP A 1 548 ? 6.658 -13.241 -12.013 1.00 89.69 548 TRP A CA 1
ATOM 4230 C C . TRP A 1 548 ? 7.358 -12.379 -10.954 1.00 89.69 548 TRP A C 1
ATOM 4232 O O . TRP A 1 548 ? 6.680 -11.784 -10.120 1.00 89.69 548 TRP A O 1
ATOM 4242 N N . PHE A 1 549 ? 8.688 -12.265 -10.979 1.00 90.25 549 PHE A N 1
ATOM 4243 C CA . PHE A 1 549 ? 9.420 -11.347 -10.095 1.00 90.25 549 PHE A CA 1
ATOM 4244 C C . PHE A 1 549 ? 9.511 -9.922 -10.652 1.00 90.25 549 PHE A C 1
ATOM 4246 O O . PHE A 1 549 ? 10.115 -9.052 -10.021 1.00 90.25 549 PHE A O 1
ATOM 4253 N N . HIS A 1 550 ? 8.932 -9.687 -11.834 1.00 89.19 550 HIS A N 1
ATOM 4254 C CA . HIS A 1 550 ? 9.014 -8.423 -12.546 1.00 89.19 550 HIS A CA 1
ATOM 4255 C C . HIS A 1 550 ? 7.629 -7.818 -12.797 1.00 89.19 550 HIS A C 1
ATOM 4257 O O . HIS A 1 550 ? 6.679 -8.510 -13.170 1.00 89.19 550 HIS A O 1
ATOM 4263 N N . THR A 1 551 ? 7.515 -6.503 -12.625 1.00 87.94 551 THR A N 1
ATOM 4264 C CA . THR A 1 551 ? 6.302 -5.715 -12.903 1.00 87.94 551 THR A CA 1
ATOM 4265 C C . THR A 1 551 ? 6.578 -4.696 -14.005 1.00 87.94 551 THR A C 1
ATOM 4267 O O . THR A 1 551 ? 7.680 -4.165 -14.080 1.00 87.94 551 THR A O 1
ATOM 4270 N N . ILE A 1 552 ? 5.598 -4.417 -14.870 1.00 85.06 552 ILE A N 1
ATOM 4271 C CA . ILE A 1 552 ? 5.723 -3.369 -15.898 1.00 85.06 552 ILE A CA 1
ATOM 4272 C C . ILE A 1 552 ? 6.013 -2.017 -15.224 1.00 85.06 552 ILE A C 1
ATOM 4274 O O . ILE A 1 552 ? 5.409 -1.697 -14.203 1.00 85.06 552 ILE A O 1
ATOM 4278 N N . GLY A 1 553 ? 6.964 -1.255 -15.763 1.00 82.62 553 GLY A N 1
ATOM 4279 C CA . GLY A 1 553 ? 7.455 0.000 -15.184 1.00 82.62 553 GLY A CA 1
ATOM 4280 C C . GLY A 1 553 ? 8.489 -0.173 -14.066 1.00 82.62 553 GLY A C 1
ATOM 4281 O O . GLY A 1 553 ? 9.017 0.808 -13.543 1.00 82.62 553 GLY A O 1
ATOM 4282 N N . GLN A 1 554 ? 8.836 -1.409 -13.692 1.00 85.94 554 GLN A N 1
ATOM 4283 C CA . GLN A 1 554 ? 9.880 -1.662 -12.704 1.00 85.94 554 GLN A CA 1
ATOM 4284 C C . GLN A 1 554 ? 11.252 -1.235 -13.231 1.00 85.94 554 GLN A C 1
ATOM 4286 O O . GLN A 1 554 ? 11.727 -1.756 -14.237 1.00 85.94 554 GLN A O 1
ATOM 4291 N N . ARG A 1 555 ? 11.919 -0.354 -12.479 1.00 84.38 555 ARG A N 1
ATOM 4292 C CA . ARG A 1 555 ? 13.315 0.056 -12.708 1.00 84.38 555 ARG A CA 1
ATOM 4293 C C . ARG A 1 555 ? 14.324 -0.725 -11.864 1.00 84.38 555 ARG A C 1
ATOM 4295 O O . ARG A 1 555 ? 15.410 -1.081 -12.310 1.00 84.38 555 ARG A O 1
ATOM 4302 N N . ARG A 1 556 ? 13.996 -0.950 -10.589 1.00 79.12 556 ARG A N 1
ATOM 4303 C CA . ARG A 1 556 ? 14.918 -1.545 -9.605 1.00 79.12 556 ARG A CA 1
ATOM 4304 C C . ARG A 1 556 ? 14.911 -3.071 -9.686 1.00 79.12 556 ARG A C 1
ATOM 4306 O O . ARG A 1 556 ? 13.907 -3.681 -10.034 1.00 79.12 556 ARG A O 1
ATOM 4313 N N . GLY A 1 557 ? 16.028 -3.699 -9.317 1.00 78.19 557 GLY A N 1
ATOM 4314 C CA . GLY A 1 557 ? 16.132 -5.161 -9.225 1.00 78.19 557 GLY A CA 1
ATOM 4315 C C . GLY A 1 557 ? 16.367 -5.894 -10.551 1.00 78.19 557 GLY A C 1
ATOM 4316 O O . GLY A 1 557 ? 16.366 -7.119 -10.547 1.00 78.19 557 GLY A O 1
ATOM 4317 N N . LEU A 1 558 ? 16.603 -5.171 -11.655 1.00 81.19 558 LEU A N 1
ATOM 4318 C CA . LEU A 1 558 ? 16.951 -5.755 -12.960 1.00 81.19 558 LEU A CA 1
ATOM 4319 C C . LEU A 1 558 ? 18.421 -6.184 -13.061 1.00 81.19 558 LEU A C 1
ATOM 4321 O O . LEU A 1 558 ? 18.729 -7.087 -13.824 1.00 81.19 558 LEU A O 1
ATOM 4325 N N . ARG A 1 559 ? 19.312 -5.573 -12.262 1.00 82.94 559 ARG A N 1
ATOM 4326 C CA . ARG A 1 559 ? 20.760 -5.874 -12.224 1.00 82.94 559 ARG A CA 1
ATOM 4327 C C . ARG A 1 559 ? 21.452 -5.756 -13.597 1.00 82.94 559 ARG A C 1
ATOM 4329 O O . ARG A 1 559 ? 22.375 -6.508 -13.884 1.00 82.94 559 ARG A O 1
ATOM 4336 N N . LEU A 1 560 ? 21.010 -4.803 -14.420 1.00 79.69 560 LEU A N 1
ATOM 4337 C CA . LEU A 1 560 ? 21.585 -4.496 -15.733 1.00 79.69 560 LEU A CA 1
ATOM 4338 C C . LEU A 1 560 ? 22.420 -3.208 -15.682 1.00 79.69 560 LEU A C 1
ATOM 4340 O O . LEU A 1 560 ? 22.025 -2.249 -15.013 1.00 79.69 560 LEU A O 1
ATOM 4344 N N . SER A 1 561 ? 23.537 -3.176 -16.411 1.00 79.75 561 SER A N 1
ATOM 4345 C CA . SER A 1 561 ? 24.371 -1.982 -16.621 1.00 79.75 561 SER A CA 1
ATOM 4346 C C . SER A 1 561 ? 23.866 -1.137 -17.801 1.00 79.75 561 SER A C 1
ATOM 4348 O O . SER A 1 561 ? 23.063 -1.603 -18.604 1.00 79.75 561 SER A O 1
ATOM 4350 N N . GLY A 1 562 ? 24.295 0.128 -17.905 1.00 75.88 562 GLY A N 1
ATOM 4351 C CA . GLY A 1 562 ? 23.931 1.013 -19.028 1.00 75.88 562 GLY A CA 1
ATOM 4352 C C . GLY A 1 562 ? 22.499 1.568 -18.997 1.00 75.88 562 GLY A C 1
ATOM 4353 O O . GLY A 1 562 ? 21.963 1.911 -20.045 1.00 75.88 562 GLY A O 1
ATOM 4354 N N . GLY A 1 563 ? 21.867 1.610 -17.816 1.00 78.06 563 GLY A N 1
ATOM 4355 C CA . GLY A 1 563 ? 20.487 2.078 -17.620 1.00 78.06 563 GLY A CA 1
ATOM 4356 C C . GLY A 1 563 ? 20.288 3.607 -17.703 1.00 78.06 563 GLY A C 1
ATOM 4357 O O . GLY A 1 563 ? 21.197 4.324 -18.110 1.00 78.06 563 GLY A O 1
ATOM 4358 N N . PRO A 1 564 ? 19.115 4.126 -17.281 1.00 84.56 564 PRO A N 1
ATOM 4359 C CA . PRO A 1 564 ? 18.061 3.418 -16.554 1.00 84.56 564 PRO A CA 1
ATOM 4360 C C . PRO A 1 564 ? 17.261 2.468 -17.453 1.00 84.56 564 PRO A C 1
ATOM 4362 O O . PRO A 1 564 ? 16.752 2.866 -18.491 1.00 84.56 564 PRO A O 1
ATOM 4365 N N . TRP A 1 565 ? 17.123 1.215 -17.018 1.00 87.31 565 TRP A N 1
ATOM 4366 C CA . TRP A 1 565 ? 16.271 0.218 -17.669 1.00 87.31 565 TRP A CA 1
ATOM 4367 C C . TRP A 1 565 ? 14.927 0.127 -16.962 1.00 87.31 565 TRP A C 1
ATOM 4369 O O . TRP A 1 565 ? 14.877 0.123 -15.730 1.00 87.31 565 TRP A O 1
ATOM 4379 N N . TYR A 1 566 ? 13.860 -0.018 -17.738 1.00 89.75 566 TYR A N 1
ATOM 4380 C CA . TYR A 1 566 ? 12.512 -0.261 -17.241 1.00 89.75 566 TYR A CA 1
ATOM 4381 C C . TYR A 1 566 ? 11.929 -1.494 -17.909 1.00 89.75 566 TYR A C 1
ATOM 4383 O O . TYR A 1 566 ? 12.118 -1.691 -19.106 1.00 89.75 566 TYR A O 1
ATOM 4391 N N . VAL A 1 567 ? 11.194 -2.308 -17.155 1.00 89.81 567 VAL A N 1
ATOM 4392 C CA . VAL A 1 567 ? 10.419 -3.416 -17.726 1.00 89.81 567 VAL A CA 1
ATOM 4393 C C . VAL A 1 567 ? 9.268 -2.853 -18.551 1.00 89.81 567 VAL A C 1
ATOM 4395 O O . VAL A 1 567 ? 8.406 -2.164 -18.006 1.00 89.81 567 VAL A O 1
ATOM 4398 N N . VAL A 1 568 ? 9.223 -3.183 -19.839 1.00 87.88 568 VAL A N 1
ATOM 4399 C CA . VAL A 1 568 ? 8.197 -2.677 -20.769 1.00 87.88 568 VAL A CA 1
ATOM 4400 C C . VAL A 1 568 ? 7.200 -3.741 -21.192 1.00 87.88 568 VAL A C 1
ATOM 4402 O O . VAL A 1 568 ? 6.038 -3.434 -21.425 1.00 87.88 568 VAL A O 1
ATOM 4405 N N . GLU A 1 569 ? 7.624 -5.002 -21.235 1.00 88.88 569 GLU A N 1
ATOM 4406 C CA . GLU A 1 569 ? 6.774 -6.116 -21.641 1.00 88.88 569 GLU A CA 1
ATOM 4407 C C . GLU A 1 569 ? 7.247 -7.415 -20.983 1.00 88.88 569 GLU A C 1
ATOM 4409 O O . GLU A 1 569 ? 8.415 -7.575 -20.621 1.00 88.88 569 GLU A O 1
ATOM 4414 N N . LYS A 1 570 ? 6.317 -8.355 -20.812 1.00 90.56 570 LYS A N 1
ATOM 4415 C CA . LYS A 1 570 ? 6.576 -9.685 -20.264 1.00 90.56 570 LYS A CA 1
ATOM 4416 C C . LYS A 1 570 ? 5.930 -10.730 -21.163 1.00 90.56 570 LYS A C 1
ATOM 4418 O O . LYS A 1 570 ? 4.718 -10.699 -21.354 1.00 90.56 570 LYS A O 1
ATOM 4423 N N . ASP A 1 571 ? 6.724 -11.675 -21.652 1.00 91.38 571 ASP A N 1
ATOM 4424 C CA . ASP A 1 571 ? 6.245 -12.831 -22.411 1.00 91.38 571 ASP A CA 1
ATOM 4425 C C . ASP A 1 571 ? 6.401 -14.088 -21.551 1.00 91.38 571 ASP A C 1
ATOM 4427 O O . ASP A 1 571 ? 7.504 -14.581 -21.312 1.00 91.38 571 ASP A O 1
ATOM 4431 N N . ILE A 1 572 ? 5.278 -14.608 -21.061 1.00 90.50 572 ILE A N 1
ATOM 4432 C CA . ILE A 1 572 ? 5.252 -15.779 -20.175 1.00 90.50 572 ILE A CA 1
ATOM 4433 C C . ILE A 1 572 ? 5.561 -17.057 -20.957 1.00 90.50 572 ILE A C 1
ATOM 4435 O O . ILE A 1 572 ? 6.255 -17.933 -20.445 1.00 90.50 572 ILE A O 1
ATOM 4439 N N . GLY A 1 573 ? 5.073 -17.159 -22.198 1.00 90.31 573 GLY A N 1
ATOM 4440 C CA . GLY A 1 573 ? 5.243 -18.348 -23.031 1.00 90.31 573 GLY A CA 1
ATOM 4441 C C . GLY A 1 573 ? 6.704 -18.560 -23.412 1.00 90.31 573 GLY A C 1
ATOM 4442 O O . GLY A 1 573 ? 7.223 -19.672 -23.309 1.00 90.31 573 GLY A O 1
ATOM 4443 N N . ARG A 1 574 ? 7.395 -17.477 -23.784 1.00 92.38 574 ARG A N 1
ATOM 4444 C CA . ARG A 1 574 ? 8.837 -17.500 -24.072 1.00 92.38 574 ARG A CA 1
ATOM 4445 C C . ARG A 1 574 ? 9.708 -17.328 -22.830 1.00 92.38 574 ARG A C 1
ATOM 4447 O O . ARG A 1 574 ? 10.902 -17.604 -22.907 1.00 92.38 574 ARG A O 1
ATOM 4454 N N . ARG A 1 575 ? 9.119 -16.937 -21.695 1.00 93.88 575 ARG A N 1
ATOM 4455 C CA . ARG A 1 575 ? 9.808 -16.604 -20.437 1.00 93.88 575 ARG A CA 1
ATOM 4456 C C . ARG A 1 575 ? 10.828 -15.482 -20.633 1.00 93.88 575 ARG A C 1
ATOM 4458 O O . ARG A 1 575 ? 11.976 -15.622 -20.233 1.00 93.88 575 ARG A O 1
ATOM 4465 N N . VAL A 1 576 ? 10.408 -14.407 -21.293 1.00 95.44 576 VAL A N 1
ATOM 4466 C CA . VAL A 1 576 ? 11.257 -13.252 -21.610 1.00 95.44 576 VAL A CA 1
ATOM 4467 C C . VAL A 1 576 ? 10.736 -12.029 -20.870 1.00 95.44 576 VAL A C 1
ATOM 4469 O O . VAL A 1 576 ? 9.533 -11.754 -20.874 1.00 95.44 576 VAL A O 1
ATOM 4472 N N . VAL A 1 577 ? 11.649 -11.274 -20.265 1.00 95.00 577 VAL A N 1
ATOM 4473 C CA . VAL A 1 577 ? 11.370 -9.926 -19.758 1.00 95.00 577 VAL A CA 1
ATOM 4474 C C . VAL A 1 577 ? 11.992 -8.927 -20.720 1.00 95.00 577 VAL A C 1
ATOM 4476 O O . VAL A 1 577 ? 13.206 -8.913 -20.903 1.00 95.00 577 VAL A O 1
ATOM 4479 N N . TYR A 1 578 ? 11.163 -8.087 -21.330 1.00 93.75 578 TYR A N 1
ATOM 4480 C CA . TYR A 1 578 ? 11.639 -7.019 -22.197 1.00 93.75 578 TYR A CA 1
ATOM 4481 C C . TYR A 1 578 ? 11.870 -5.749 -21.389 1.00 93.75 578 TYR A C 1
ATOM 4483 O O . TYR A 1 578 ? 11.019 -5.346 -20.586 1.00 93.75 578 TYR A O 1
ATOM 4491 N N . VAL A 1 579 ? 13.006 -5.104 -21.628 1.00 93.50 579 VAL A N 1
ATOM 4492 C CA . VAL A 1 579 ? 13.382 -3.841 -20.994 1.00 93.50 579 VAL A CA 1
ATOM 4493 C C . VAL A 1 579 ? 13.703 -2.776 -22.032 1.00 93.50 579 VAL A C 1
ATOM 4495 O O . VAL A 1 579 ? 14.071 -3.091 -23.159 1.00 93.50 579 VAL A O 1
ATOM 4498 N N . SER A 1 580 ? 13.571 -1.512 -21.644 1.00 90.69 580 SER A N 1
ATOM 4499 C CA . SER A 1 580 ? 13.915 -0.369 -22.491 1.00 90.69 580 SER A CA 1
ATOM 4500 C C . SER A 1 580 ? 14.493 0.780 -21.667 1.00 90.69 580 SER A C 1
ATOM 4502 O O . SER A 1 580 ? 14.131 0.966 -20.499 1.00 90.69 580 SER A O 1
ATOM 4504 N N . ARG A 1 581 ? 15.383 1.557 -22.293 1.00 88.88 581 ARG A N 1
ATOM 4505 C CA . ARG A 1 581 ? 15.857 2.870 -21.812 1.00 88.88 581 ARG A CA 1
ATOM 4506 C C . ARG A 1 581 ? 14.949 4.013 -22.257 1.00 88.88 581 ARG A C 1
ATOM 4508 O O . ARG A 1 581 ? 14.884 5.041 -21.595 1.00 88.88 581 ARG A O 1
ATOM 4515 N N . GLN A 1 582 ? 14.206 3.795 -23.336 1.00 85.00 582 GLN A N 1
ATOM 4516 C CA . GLN A 1 582 ? 13.286 4.741 -23.969 1.00 85.00 582 GLN A CA 1
ATOM 4517 C C . GLN A 1 582 ? 11.901 4.709 -23.314 1.00 85.00 582 GLN A C 1
ATOM 4519 O O . GLN A 1 582 ? 10.903 5.088 -23.917 1.00 85.00 582 GLN A O 1
ATOM 4524 N N . TYR A 1 583 ? 11.806 4.232 -22.070 1.00 77.19 583 TYR A N 1
ATOM 4525 C CA . TYR A 1 583 ? 10.526 4.039 -21.395 1.00 77.19 583 TYR A CA 1
ATOM 4526 C C . TYR A 1 583 ? 9.665 5.306 -21.394 1.00 77.19 583 TYR A C 1
ATOM 4528 O O . TYR A 1 583 ? 8.456 5.226 -21.595 1.00 77.19 583 TYR A O 1
ATOM 4536 N N . HIS A 1 584 ? 10.294 6.470 -21.223 1.00 75.75 584 HIS A N 1
ATOM 4537 C CA . HIS A 1 584 ? 9.650 7.783 -21.189 1.00 75.75 584 HIS A CA 1
ATOM 4538 C C . HIS A 1 584 ? 9.581 8.476 -22.562 1.00 75.75 584 HIS A C 1
ATOM 4540 O O . HIS A 1 584 ? 9.128 9.617 -22.647 1.00 75.75 584 HIS A O 1
ATOM 4546 N N . ASP A 1 585 ? 9.973 7.806 -23.643 1.00 78.94 585 ASP A N 1
ATOM 4547 C CA . ASP A 1 585 ? 9.880 8.362 -24.990 1.00 78.94 585 ASP A CA 1
ATOM 4548 C C . ASP A 1 585 ? 8.427 8.332 -25.482 1.00 78.94 585 ASP A C 1
ATOM 4550 O O . ASP A 1 585 ? 7.610 7.501 -25.067 1.00 78.94 585 ASP A O 1
ATOM 4554 N N . GLU A 1 586 ? 8.086 9.236 -26.402 1.00 68.94 586 GLU A N 1
ATOM 4555 C CA . GLU A 1 586 ? 6.711 9.442 -26.873 1.00 68.94 586 GLU A CA 1
ATOM 4556 C C . GLU A 1 586 ? 6.084 8.176 -27.486 1.00 68.94 586 GLU A C 1
ATOM 4558 O O . GLU A 1 586 ? 4.891 7.930 -27.308 1.00 68.94 586 GLU A O 1
ATOM 4563 N N . ALA A 1 587 ? 6.891 7.315 -28.116 1.00 67.44 587 ALA A N 1
ATOM 4564 C CA . ALA A 1 587 ? 6.444 6.041 -28.681 1.00 67.44 587 ALA A CA 1
ATOM 4565 C C . ALA A 1 587 ? 5.885 5.074 -27.615 1.00 67.44 587 ALA A C 1
ATOM 4567 O O . ALA A 1 587 ? 4.831 4.463 -27.811 1.00 67.44 587 ALA A O 1
ATOM 4568 N N . TYR A 1 588 ? 6.546 4.975 -26.456 1.00 69.00 588 TYR A N 1
ATOM 4569 C CA . TYR A 1 588 ? 6.055 4.183 -25.326 1.00 69.00 588 TYR A CA 1
ATOM 4570 C C . TYR A 1 588 ? 4.992 4.934 -24.525 1.00 69.00 588 TYR A C 1
ATOM 4572 O O . TYR A 1 588 ? 4.038 4.326 -24.049 1.00 69.00 588 TYR A O 1
ATOM 4580 N N . ARG A 1 589 ? 5.101 6.258 -24.379 1.00 65.88 589 ARG A N 1
ATOM 4581 C CA . ARG A 1 589 ? 4.089 7.057 -23.667 1.00 65.88 589 ARG A CA 1
ATOM 4582 C C . ARG A 1 589 ? 2.735 7.038 -24.378 1.00 65.88 589 ARG A C 1
ATOM 4584 O O . ARG A 1 589 ? 1.713 6.903 -23.715 1.00 65.88 589 ARG A O 1
ATOM 4591 N N . GLY A 1 590 ? 2.709 7.105 -25.710 1.00 63.00 590 GLY A N 1
ATOM 4592 C CA . GLY A 1 590 ? 1.474 7.090 -26.498 1.00 63.00 590 GLY A CA 1
ATOM 4593 C C . GLY A 1 590 ? 0.655 5.807 -26.322 1.00 63.00 590 GLY A C 1
ATOM 4594 O O . GLY A 1 590 ? -0.563 5.875 -26.154 1.00 63.00 590 GLY A O 1
ATOM 4595 N N . THR A 1 591 ? 1.320 4.650 -26.281 1.00 66.19 591 THR A N 1
ATOM 4596 C CA . THR A 1 591 ? 0.676 3.344 -26.045 1.00 66.19 591 THR A CA 1
ATOM 4597 C C . THR A 1 591 ? 0.291 3.141 -24.576 1.00 66.19 591 THR A C 1
ATOM 4599 O O . THR A 1 591 ? -0.767 2.581 -24.299 1.00 66.19 591 THR A O 1
ATOM 4602 N N . ARG A 1 592 ? 1.077 3.674 -23.626 1.00 72.56 592 ARG A N 1
ATOM 4603 C CA . ARG A 1 592 ? 0.791 3.603 -22.179 1.00 72.56 592 ARG A CA 1
ATOM 4604 C C . ARG A 1 592 ? -0.382 4.461 -21.720 1.00 72.56 592 ARG A C 1
ATOM 4606 O O . ARG A 1 592 ? -0.966 4.157 -20.693 1.00 72.56 592 ARG A O 1
ATOM 4613 N N . ARG A 1 593 ? -0.795 5.482 -22.474 1.00 78.88 593 ARG A N 1
ATOM 4614 C CA . ARG A 1 593 ? -1.955 6.312 -22.097 1.00 78.88 593 ARG A CA 1
ATOM 4615 C C . ARG A 1 593 ? -3.297 5.594 -22.204 1.00 78.88 593 ARG A C 1
ATOM 4617 O O . ARG A 1 593 ? -4.300 6.178 -21.809 1.00 78.88 593 ARG A O 1
ATOM 4624 N N . THR A 1 594 ? -3.345 4.381 -22.752 1.00 85.50 594 THR A N 1
ATOM 4625 C CA . THR A 1 594 ? -4.591 3.630 -22.926 1.00 85.50 594 THR A CA 1
ATOM 4626 C C . THR A 1 594 ? -4.518 2.292 -22.199 1.00 85.50 594 THR A C 1
ATOM 4628 O O . THR A 1 594 ? -3.567 1.535 -22.372 1.00 85.50 594 THR A O 1
ATOM 4631 N N . VAL A 1 595 ? -5.538 1.979 -21.402 1.00 87.75 595 VAL A N 1
ATOM 4632 C CA . VAL A 1 595 ? -5.635 0.714 -20.666 1.00 87.75 595 VAL A CA 1
ATOM 4633 C C . VAL A 1 595 ? -7.035 0.132 -20.769 1.00 87.75 595 VAL A C 1
ATOM 4635 O O . VAL A 1 595 ? -8.032 0.857 -20.736 1.00 87.75 595 VAL A O 1
ATOM 4638 N N . GLY A 1 596 ? -7.112 -1.189 -20.913 1.00 90.69 596 GLY A N 1
ATOM 4639 C CA . GLY A 1 596 ? -8.374 -1.906 -20.826 1.00 90.69 596 GLY A CA 1
ATOM 4640 C C . GLY A 1 596 ? -8.787 -2.048 -19.367 1.00 90.69 596 GLY A C 1
ATOM 4641 O O . GLY A 1 596 ? -7.949 -2.271 -18.495 1.00 90.69 596 GLY A O 1
ATOM 4642 N N . VAL A 1 597 ? -10.080 -1.943 -19.090 1.00 92.19 597 VAL A N 1
ATOM 4643 C CA . VAL A 1 597 ? -10.646 -2.246 -17.776 1.00 92.19 597 VAL A CA 1
ATOM 4644 C C . VAL A 1 597 ? -11.712 -3.321 -17.927 1.00 92.19 597 VAL A C 1
ATOM 4646 O O . VAL A 1 597 ? -12.586 -3.222 -18.789 1.00 92.19 597 VAL A O 1
ATOM 4649 N N . ARG A 1 598 ? -11.634 -4.354 -17.089 1.00 91.38 598 ARG A N 1
ATOM 4650 C CA . ARG A 1 598 ? -12.610 -5.449 -17.021 1.00 91.38 598 ARG A CA 1
ATOM 4651 C C . ARG A 1 598 ? -13.034 -5.709 -15.583 1.00 91.38 598 ARG A C 1
ATOM 4653 O O . ARG A 1 598 ? -12.379 -5.243 -14.654 1.00 91.38 598 ARG A O 1
ATOM 4660 N N . GLU A 1 599 ? -14.089 -6.503 -15.414 1.00 87.62 599 GLU A N 1
ATOM 4661 C CA . GLU A 1 599 ? -14.560 -6.953 -14.092 1.00 87.62 599 GLU A CA 1
ATOM 4662 C C . GLU A 1 599 ? -14.830 -5.769 -13.153 1.00 87.62 599 GLU A C 1
ATOM 4664 O O . GLU A 1 599 ? -14.329 -5.708 -12.032 1.00 87.62 599 GLU A O 1
ATOM 4669 N N . GLY A 1 600 ? -15.589 -4.789 -13.652 1.00 89.19 600 GLY A N 1
ATOM 4670 C CA . GLY A 1 600 ? -15.948 -3.604 -12.885 1.00 89.19 600 GLY A CA 1
ATOM 4671 C C . GLY A 1 600 ? -16.794 -3.946 -11.657 1.00 89.19 600 GLY A C 1
ATOM 4672 O O . GLY A 1 600 ? -17.812 -4.629 -11.769 1.00 89.19 600 GLY A O 1
ATOM 4673 N N . SER A 1 601 ? -16.387 -3.431 -10.501 1.00 92.75 601 SER A N 1
ATOM 4674 C CA . SER A 1 601 ? -17.187 -3.369 -9.280 1.00 92.75 601 SER A CA 1
ATOM 4675 C C . SER A 1 601 ? -17.509 -1.910 -8.995 1.00 92.75 601 SER A C 1
ATOM 4677 O O . SER A 1 601 ? -16.603 -1.074 -8.935 1.00 92.75 601 SER A O 1
ATOM 4679 N N . TRP A 1 602 ? -18.796 -1.604 -8.853 1.00 93.62 602 TRP A N 1
ATOM 4680 C CA . TRP A 1 602 ? -19.296 -0.235 -8.775 1.00 93.62 602 TRP A CA 1
ATOM 4681 C C . TRP A 1 602 ? -19.962 0.011 -7.437 1.00 93.62 602 TRP A C 1
ATOM 4683 O O . TRP A 1 602 ? -20.878 -0.715 -7.042 1.00 93.62 602 TRP A O 1
ATOM 4693 N N . VAL A 1 603 ? -19.501 1.054 -6.757 1.00 91.69 603 VAL A N 1
ATOM 4694 C CA . VAL A 1 603 ? -19.878 1.355 -5.376 1.00 91.69 603 VAL A CA 1
ATOM 4695 C C . VAL A 1 603 ? -21.381 1.605 -5.255 1.00 91.69 603 VAL A C 1
ATOM 4697 O O . VAL A 1 603 ? -22.040 1.034 -4.390 1.00 91.69 603 VAL A O 1
ATOM 4700 N N . GLU A 1 604 ? -21.940 2.403 -6.164 1.00 88.88 604 GLU A N 1
ATOM 4701 C CA . GLU A 1 604 ? -23.369 2.732 -6.174 1.00 88.88 604 GLU A CA 1
ATOM 4702 C C . GLU A 1 604 ? -24.229 1.674 -6.893 1.00 88.88 604 GLU A C 1
ATOM 4704 O O . GLU A 1 604 ? -25.447 1.810 -6.967 1.00 88.88 604 GLU A O 1
ATOM 4709 N N . GLY A 1 605 ? -23.615 0.582 -7.365 1.00 87.00 605 GLY A N 1
ATOM 4710 C CA . GLY A 1 605 ? -24.285 -0.559 -7.997 1.00 87.00 605 GLY A CA 1
ATOM 4711 C C . GLY A 1 605 ? -24.359 -0.509 -9.524 1.00 87.00 605 GLY A C 1
ATOM 4712 O O . GLY A 1 605 ? -24.642 -1.533 -10.140 1.00 87.00 605 GLY A O 1
ATOM 4713 N N . GLU A 1 606 ? -24.049 0.630 -10.145 1.00 88.62 606 GLU A N 1
ATOM 4714 C CA . GLU A 1 606 ? -24.069 0.796 -11.600 1.00 88.62 606 GLU A CA 1
ATOM 4715 C C . GLU A 1 606 ? -22.742 1.339 -12.130 1.00 88.62 606 GLU A C 1
ATOM 4717 O O . GLU A 1 606 ? -22.113 2.205 -11.520 1.00 88.62 606 GLU A O 1
ATOM 4722 N N . ALA A 1 607 ? -22.330 0.847 -13.299 1.00 91.31 607 ALA A N 1
ATOM 4723 C CA . ALA A 1 607 ? -21.154 1.360 -13.987 1.00 91.31 607 ALA A CA 1
ATOM 4724 C C . ALA A 1 607 ? -21.381 2.814 -14.426 1.00 91.31 607 ALA A C 1
ATOM 4726 O O . ALA A 1 607 ? -22.448 3.103 -14.982 1.00 91.31 607 ALA A O 1
ATOM 4727 N N . PRO A 1 608 ? -20.395 3.718 -14.276 1.00 92.44 608 PRO A N 1
ATOM 4728 C CA . PRO A 1 608 ? -20.540 5.091 -14.740 1.00 92.44 608 PRO A CA 1
ATOM 4729 C C . PRO A 1 608 ? -20.741 5.131 -16.262 1.00 92.44 608 PRO A C 1
ATOM 4731 O O . PRO A 1 608 ? -20.298 4.221 -16.968 1.00 92.44 608 PRO A O 1
ATOM 4734 N N . PRO A 1 609 ? -21.414 6.154 -16.812 1.00 92.44 609 PRO A N 1
ATOM 4735 C CA . PRO A 1 609 ? -21.489 6.331 -18.259 1.00 92.44 609 PRO A CA 1
ATOM 4736 C C . PRO A 1 609 ? -20.095 6.585 -18.855 1.00 92.44 609 PRO A C 1
ATOM 4738 O O . PRO A 1 609 ? -19.158 6.960 -18.152 1.00 92.44 609 PRO A O 1
ATOM 4741 N N . SER A 1 610 ? -19.955 6.400 -20.169 1.00 94.19 610 SER A N 1
ATOM 4742 C CA . SER A 1 610 ? -18.760 6.879 -20.870 1.00 94.19 610 SER A CA 1
ATOM 4743 C C . SER A 1 610 ? -18.652 8.398 -20.764 1.00 94.19 610 SER A C 1
ATOM 4745 O O . SER A 1 610 ? -19.659 9.104 -20.829 1.00 94.19 610 SER A O 1
ATOM 4747 N N . GLY A 1 611 ? -17.431 8.893 -20.610 1.00 94.88 611 GLY A N 1
ATOM 4748 C CA . GLY A 1 611 ? -17.175 10.300 -20.342 1.00 94.88 611 GLY A CA 1
ATOM 4749 C C . GLY A 1 611 ? -15.881 10.512 -19.573 1.00 94.88 611 GLY A C 1
ATOM 4750 O O . GLY A 1 611 ? -15.082 9.590 -19.393 1.00 94.88 611 GLY A O 1
ATOM 4751 N N . GLU A 1 612 ? -15.665 11.754 -19.160 1.00 96.44 612 GLU A N 1
ATOM 4752 C CA . GLU A 1 612 ? -14.512 12.109 -18.344 1.00 96.44 612 GLU A CA 1
ATOM 4753 C C . GLU A 1 612 ? -14.685 11.615 -16.909 1.00 96.44 612 GLU A C 1
ATOM 4755 O O . GLU A 1 612 ? -15.743 11.774 -16.302 1.00 96.44 612 GLU A O 1
ATOM 4760 N N . VAL A 1 613 ? -13.615 11.041 -16.372 1.00 95.75 613 VAL A N 1
ATOM 4761 C CA . VAL A 1 613 ? -13.514 10.551 -15.000 1.00 95.75 613 VAL A CA 1
ATOM 4762 C C . VAL A 1 613 ? -12.150 10.919 -14.432 1.00 95.75 613 VAL A C 1
ATOM 4764 O O . VAL A 1 613 ? -11.174 11.098 -15.168 1.00 95.75 613 VAL A O 1
ATOM 4767 N N . LEU A 1 614 ? -12.059 10.984 -13.108 1.00 95.25 614 LEU A N 1
ATOM 4768 C CA . LEU A 1 614 ? -10.773 10.927 -12.430 1.00 95.25 614 LEU A CA 1
ATOM 4769 C C . LEU A 1 614 ? -10.376 9.462 -12.241 1.00 95.25 614 LEU A C 1
ATOM 4771 O O . LEU A 1 614 ? -11.194 8.622 -11.877 1.00 95.25 614 LEU A O 1
ATOM 4775 N N . LEU A 1 615 ? -9.113 9.151 -12.492 1.00 93.12 615 LEU A N 1
ATOM 4776 C CA . LEU A 1 615 ? -8.566 7.804 -12.514 1.00 93.12 615 LEU A CA 1
ATOM 4777 C C . LEU A 1 615 ? -7.377 7.702 -11.564 1.00 93.12 615 LEU A C 1
ATOM 4779 O O . LEU A 1 615 ? -6.462 8.523 -11.579 1.00 93.12 615 LEU A O 1
ATOM 4783 N N . LYS A 1 616 ? -7.356 6.629 -10.783 1.00 91.56 616 LYS A N 1
ATOM 4784 C CA . LYS A 1 616 ? -6.234 6.237 -9.939 1.00 91.56 616 LYS A CA 1
ATOM 4785 C C . LYS A 1 616 ? -5.817 4.818 -10.302 1.00 91.56 616 LYS A C 1
ATOM 4787 O O . LYS A 1 616 ? -6.612 3.888 -10.207 1.00 91.56 616 LYS A O 1
ATOM 4792 N N . VAL A 1 617 ? -4.568 4.663 -10.733 1.00 88.00 617 VAL A N 1
ATOM 4793 C CA . VAL A 1 617 ? -4.008 3.384 -11.226 1.00 88.00 617 VAL A CA 1
ATOM 4794 C C . VAL A 1 617 ? -3.116 2.686 -10.194 1.00 88.00 617 VAL A C 1
ATOM 4796 O O . VAL A 1 617 ? -2.661 1.564 -10.404 1.00 88.00 617 VAL A O 1
ATOM 4799 N N . ARG A 1 618 ? -2.827 3.378 -9.086 1.00 86.56 618 ARG A N 1
ATOM 4800 C CA . ARG A 1 618 ? -2.054 2.905 -7.933 1.00 86.56 618 ARG A CA 1
ATOM 4801 C C . ARG A 1 618 ? -2.373 3.753 -6.703 1.00 86.56 618 ARG A C 1
ATOM 4803 O O . ARG A 1 618 ? -2.848 4.880 -6.825 1.00 86.56 618 ARG A O 1
ATOM 4810 N N . HIS A 1 619 ? -2.090 3.231 -5.514 1.00 85.44 619 HIS A N 1
ATOM 4811 C CA . HIS A 1 619 ? -2.214 4.014 -4.286 1.00 85.44 619 HIS A CA 1
ATOM 4812 C C . HIS A 1 619 ? -1.162 5.140 -4.239 1.00 85.44 619 HIS A C 1
ATOM 4814 O O . HIS A 1 619 ? -0.006 4.925 -4.593 1.00 85.44 619 HIS A O 1
ATOM 4820 N N . GLY A 1 620 ? -1.587 6.331 -3.819 1.00 85.00 620 GLY A N 1
ATOM 4821 C CA . GLY A 1 620 ? -0.818 7.580 -3.815 1.00 85.00 620 GLY A CA 1
ATOM 4822 C C . GLY A 1 620 ? -1.760 8.791 -3.735 1.00 85.00 620 GLY A C 1
ATOM 4823 O O . GLY A 1 620 ? -2.976 8.595 -3.755 1.00 85.00 620 GLY A O 1
ATOM 4824 N N . PRO A 1 621 ? -1.258 10.029 -3.638 1.00 83.12 621 PRO A N 1
ATOM 4825 C CA . PRO A 1 621 ? -2.110 11.220 -3.560 1.00 83.12 621 PRO A CA 1
ATOM 4826 C C . PRO A 1 621 ? -2.714 11.632 -4.914 1.00 83.12 621 PRO A C 1
ATOM 4828 O O . PRO A 1 621 ? -3.748 12.296 -4.952 1.00 83.12 621 PRO A O 1
ATOM 4831 N N . GLU A 1 622 ? -2.094 11.232 -6.024 1.00 86.44 622 GLU A N 1
ATOM 4832 C CA . GLU A 1 622 ? -2.466 11.692 -7.363 1.00 86.44 622 GLU A CA 1
ATOM 4833 C C . GLU A 1 622 ? -3.698 10.977 -7.938 1.00 86.44 622 GLU A C 1
ATOM 4835 O O . GLU A 1 622 ? -3.932 9.783 -7.715 1.00 86.44 622 GLU A O 1
ATOM 4840 N N . ARG A 1 623 ? -4.475 11.732 -8.722 1.00 89.88 623 ARG A N 1
ATOM 4841 C CA . ARG A 1 623 ? -5.565 11.260 -9.583 1.00 89.88 623 ARG A CA 1
ATOM 4842 C C . ARG A 1 623 ? -5.385 11.920 -10.950 1.00 89.88 623 ARG A C 1
ATOM 4844 O O . ARG A 1 623 ? -5.076 13.106 -11.013 1.00 89.88 623 ARG A O 1
ATOM 4851 N N . TYR A 1 624 ? -5.587 11.166 -12.019 1.00 90.62 624 TYR A N 1
ATOM 4852 C CA . TYR A 1 624 ? -5.391 11.618 -13.397 1.00 90.62 624 TYR A CA 1
ATOM 4853 C C . TYR A 1 624 ? -6.731 11.810 -14.091 1.00 90.62 624 TYR A C 1
ATOM 4855 O O . TYR A 1 624 ? -7.658 11.043 -13.837 1.00 90.62 624 TYR A O 1
ATOM 4863 N N . ARG A 1 625 ? -6.856 12.772 -15.005 1.00 93.19 625 ARG A N 1
ATOM 4864 C CA . ARG A 1 625 ? -8.048 12.841 -15.855 1.00 93.19 625 ARG A CA 1
ATOM 4865 C C . ARG A 1 625 ? -7.966 11.776 -16.937 1.00 93.19 625 ARG A C 1
ATOM 4867 O O . ARG A 1 625 ? -6.944 11.623 -17.609 1.00 93.19 625 ARG A O 1
ATOM 4874 N N . ALA A 1 626 ? -9.059 11.052 -17.127 1.00 93.19 626 ALA A N 1
ATOM 4875 C CA . ALA A 1 626 ? -9.170 10.023 -18.145 1.00 93.19 626 ALA A CA 1
ATOM 4876 C C . ALA A 1 626 ? -10.528 10.079 -18.846 1.00 93.19 626 ALA A C 1
ATOM 4878 O O . ALA A 1 626 ? -11.536 10.465 -18.259 1.00 93.19 626 ALA A O 1
ATOM 4879 N N . LEU A 1 627 ? -10.556 9.652 -20.104 1.00 94.44 627 LEU A N 1
ATOM 4880 C CA . LEU A 1 627 ? -11.775 9.393 -20.854 1.00 94.44 627 LEU A CA 1
ATOM 4881 C C . LEU A 1 627 ? -12.086 7.897 -20.796 1.00 94.44 627 LEU A C 1
ATOM 4883 O O . LEU A 1 627 ? -11.317 7.077 -21.302 1.00 94.44 627 LEU A O 1
ATOM 4887 N N . LEU A 1 628 ? -13.226 7.553 -20.203 1.00 94.94 628 LEU A N 1
ATOM 4888 C CA . LEU A 1 628 ? -13.773 6.203 -20.185 1.00 94.94 628 LEU A CA 1
ATOM 4889 C C . LEU A 1 628 ? -14.674 5.984 -21.401 1.00 94.94 628 LEU A C 1
ATOM 4891 O O . LEU A 1 628 ? -15.631 6.726 -21.613 1.00 94.94 628 LEU A O 1
ATOM 4895 N N . THR A 1 629 ? -14.4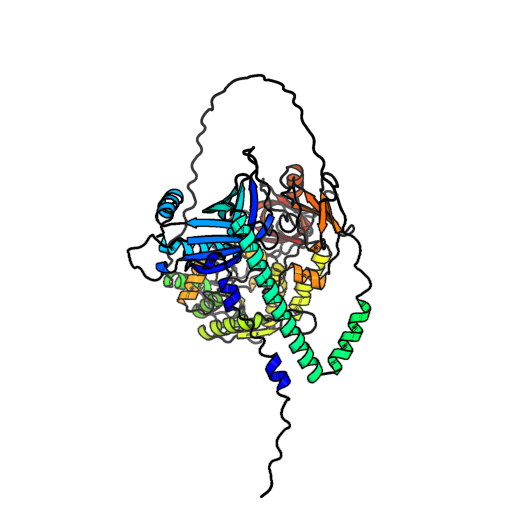13 4.918 -22.154 1.00 94.44 629 THR A N 1
ATOM 4896 C CA . THR A 1 629 ? -15.263 4.453 -23.258 1.00 94.44 629 THR A CA 1
ATOM 4897 C C . THR A 1 629 ? -15.628 2.988 -23.045 1.00 94.44 629 THR A C 1
ATOM 4899 O O . THR A 1 629 ? -14.745 2.137 -22.964 1.00 94.44 629 THR A O 1
ATOM 4902 N N . TRP A 1 630 ? -16.919 2.670 -22.960 1.00 92.69 630 TRP A N 1
ATOM 4903 C CA . TRP A 1 630 ? -17.382 1.280 -22.889 1.00 92.69 630 TRP A CA 1
ATOM 4904 C C . TRP A 1 630 ? -17.388 0.648 -24.279 1.00 92.69 630 TRP A C 1
ATOM 4906 O O . TRP A 1 630 ? -17.791 1.295 -25.244 1.00 92.69 630 TRP A O 1
ATOM 4916 N N . ARG A 1 631 ? -16.972 -0.623 -24.392 1.00 86.81 631 ARG A N 1
ATOM 4917 C CA . ARG A 1 631 ? -17.090 -1.368 -25.661 1.00 86.81 631 ARG A CA 1
ATOM 4918 C C . ARG A 1 631 ? -18.556 -1.632 -26.012 1.00 86.81 631 ARG A C 1
ATOM 4920 O O . ARG A 1 631 ? -18.949 -1.483 -27.164 1.00 86.81 631 ARG A O 1
ATOM 4927 N N . ASP A 1 632 ? -19.356 -1.973 -25.003 1.00 81.62 632 ASP A N 1
ATOM 4928 C CA . ASP A 1 632 ? -20.814 -2.054 -25.079 1.00 81.62 632 ASP A CA 1
ATOM 4929 C C . ASP A 1 632 ? -21.427 -1.203 -23.958 1.00 81.62 632 ASP A C 1
ATOM 4931 O O . ASP A 1 632 ? -21.233 -1.468 -22.770 1.00 81.62 632 ASP A O 1
ATOM 4935 N N . ASN A 1 633 ? -22.188 -0.176 -24.341 1.00 73.88 633 ASN A N 1
ATOM 4936 C CA . ASN A 1 633 ? -22.840 0.742 -23.407 1.00 73.88 633 ASN A CA 1
ATOM 4937 C C . ASN A 1 633 ? -23.950 0.098 -22.565 1.00 73.88 633 ASN A C 1
ATOM 4939 O O . ASN A 1 633 ? -24.317 0.678 -21.540 1.00 73.88 633 ASN A O 1
ATOM 4943 N N . ASN A 1 634 ? -24.485 -1.051 -22.986 1.00 70.44 634 ASN A N 1
ATOM 4944 C CA . ASN A 1 634 ? -25.526 -1.775 -22.262 1.00 70.44 634 ASN A CA 1
ATOM 4945 C C . ASN A 1 634 ? -24.924 -2.717 -21.217 1.00 70.44 634 ASN A C 1
ATOM 4947 O O . ASN A 1 634 ? -25.377 -2.726 -20.077 1.00 70.44 634 ASN A O 1
ATOM 4951 N N . ALA A 1 635 ? -23.904 -3.494 -21.596 1.00 73.31 635 ALA A N 1
ATOM 4952 C CA . ALA A 1 635 ? -23.270 -4.458 -20.698 1.00 73.31 635 ALA A CA 1
ATOM 4953 C C . ALA A 1 635 ? -22.268 -3.805 -19.732 1.00 73.31 635 ALA A C 1
ATOM 4955 O O . ALA A 1 635 ? -22.183 -4.226 -18.580 1.00 73.31 635 ALA A O 1
ATOM 4956 N N . ARG A 1 636 ? -21.527 -2.779 -20.191 1.00 82.44 636 ARG A N 1
ATOM 4957 C CA . ARG A 1 636 ? -20.485 -2.052 -19.432 1.00 82.44 636 ARG A CA 1
ATOM 4958 C C . ARG A 1 636 ? -19.538 -2.978 -18.651 1.00 82.44 636 ARG A C 1
ATOM 4960 O O . ARG A 1 636 ? -19.130 -2.685 -17.530 1.00 82.44 636 ARG A O 1
ATOM 4967 N N . ASP A 1 637 ? -19.201 -4.115 -19.253 1.00 80.88 637 ASP A N 1
ATOM 4968 C CA . ASP A 1 637 ? -18.369 -5.172 -18.675 1.00 80.88 637 ASP A CA 1
ATOM 4969 C C . ASP A 1 637 ? -16.877 -4.966 -18.979 1.00 80.88 637 ASP A C 1
ATOM 4971 O O . ASP A 1 637 ? -16.010 -5.279 -18.155 1.00 80.88 637 ASP A O 1
ATOM 4975 N N . ARG A 1 638 ? -16.589 -4.411 -20.162 1.00 90.62 638 ARG A N 1
ATOM 4976 C CA . ARG A 1 638 ? -15.259 -4.064 -20.654 1.00 90.62 638 ARG A CA 1
ATOM 4977 C C . ARG A 1 638 ? -15.228 -2.646 -21.200 1.00 90.62 638 ARG A C 1
ATOM 4979 O O . ARG A 1 638 ? -16.000 -2.274 -22.089 1.00 90.62 638 ARG A O 1
ATOM 4986 N N . GLY A 1 639 ? -14.290 -1.866 -20.685 1.00 92.12 639 GLY A N 1
ATOM 4987 C CA . GLY A 1 639 ? -14.069 -0.481 -21.069 1.00 92.12 639 GLY A CA 1
ATOM 4988 C C . GLY A 1 639 ? -12.623 -0.217 -21.452 1.00 92.12 639 GLY A C 1
ATOM 4989 O O . GLY A 1 639 ? -11.730 -1.037 -21.246 1.00 92.12 639 GLY A O 1
ATOM 4990 N N . VAL A 1 640 ? -12.406 0.963 -22.009 1.00 92.94 640 VAL A N 1
ATOM 4991 C CA . VAL A 1 640 ? -11.097 1.511 -22.340 1.00 92.94 640 VAL A CA 1
ATOM 4992 C C . VAL A 1 640 ? -10.978 2.852 -21.636 1.00 92.94 640 VAL A C 1
ATOM 4994 O O . VAL A 1 640 ? -11.868 3.697 -21.745 1.00 92.94 640 VAL A O 1
ATOM 4997 N N . LEU A 1 641 ? -9.888 3.036 -20.903 1.00 91.38 641 LEU A N 1
ATOM 4998 C CA . LEU A 1 641 ? -9.538 4.286 -20.245 1.00 91.38 641 LEU A CA 1
ATOM 4999 C C . LEU A 1 641 ? -8.367 4.907 -20.989 1.00 91.38 641 LEU A C 1
ATOM 5001 O O . LEU A 1 641 ? -7.324 4.270 -21.135 1.00 91.38 641 LEU A O 1
ATOM 5005 N N . ARG A 1 642 ? -8.536 6.150 -21.439 1.00 90.50 642 ARG A N 1
ATOM 5006 C CA . ARG A 1 642 ? -7.466 6.945 -22.043 1.00 90.50 642 ARG A CA 1
ATOM 5007 C C . ARG A 1 642 ? -7.121 8.124 -21.144 1.00 90.50 642 ARG A C 1
ATOM 5009 O O . ARG A 1 642 ? -7.974 8.976 -20.922 1.00 90.50 642 ARG A O 1
ATOM 5016 N N . LEU A 1 643 ? -5.885 8.194 -20.663 1.00 88.94 643 LEU A N 1
ATOM 5017 C CA . LEU A 1 643 ? -5.365 9.347 -19.930 1.00 88.94 643 LEU A CA 1
ATOM 5018 C C . LEU A 1 643 ? -5.395 10.592 -2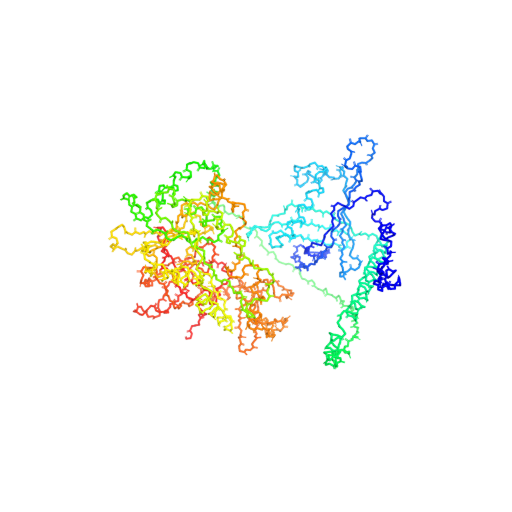0.827 1.00 88.94 643 LEU A C 1
ATOM 5020 O O . LEU A 1 643 ? -4.931 10.555 -21.969 1.00 88.94 643 LEU A O 1
ATOM 5024 N N . LEU A 1 644 ? -5.981 11.671 -20.311 1.00 86.75 644 LEU A N 1
ATOM 5025 C CA . LEU A 1 644 ? -6.085 12.961 -20.999 1.00 86.75 644 LEU A CA 1
ATOM 5026 C C . LEU A 1 644 ? -4.882 13.856 -20.706 1.00 86.75 644 LEU A C 1
ATOM 5028 O O . LEU A 1 644 ? -4.461 14.624 -21.568 1.00 86.75 644 LEU A O 1
ATOM 5032 N N . ASP A 1 645 ? -4.335 13.740 -19.501 1.00 73.88 645 ASP A N 1
ATOM 5033 C CA . ASP A 1 645 ? -3.198 14.532 -19.060 1.00 73.88 645 ASP A CA 1
ATOM 5034 C C . ASP A 1 645 ? -1.881 13.927 -19.584 1.00 73.88 645 ASP A C 1
ATOM 5036 O O . ASP A 1 645 ? -1.701 12.705 -19.624 1.00 73.88 645 ASP A O 1
ATOM 5040 N N . ASP A 1 646 ? -0.930 14.785 -19.970 1.00 66.19 646 ASP A N 1
ATOM 5041 C CA . ASP A 1 646 ? 0.423 14.377 -20.363 1.00 66.19 646 ASP A CA 1
ATOM 5042 C C . ASP A 1 646 ? 1.284 14.081 -19.126 1.00 66.19 646 ASP A C 1
ATOM 5044 O O . ASP A 1 646 ? 2.250 14.780 -18.824 1.00 66.19 646 ASP A O 1
ATOM 5048 N N . VAL A 1 647 ? 0.896 13.055 -18.372 1.00 61.59 647 VAL A N 1
ATOM 5049 C CA . VAL A 1 647 ? 1.577 12.687 -17.130 1.00 61.59 647 VAL A CA 1
ATOM 5050 C C . VAL A 1 647 ? 2.549 11.552 -17.387 1.00 61.59 647 VAL A C 1
ATOM 5052 O O . VAL A 1 647 ? 2.326 10.672 -18.224 1.00 61.59 647 VAL A O 1
ATOM 5055 N N . ASP A 1 648 ? 3.684 11.603 -16.705 1.00 61.19 648 ASP A N 1
ATOM 5056 C CA . ASP A 1 648 ? 4.621 10.497 -16.668 1.00 61.19 648 ASP A CA 1
ATOM 5057 C C . ASP A 1 648 ? 4.109 9.442 -15.683 1.00 61.19 648 ASP A C 1
ATOM 5059 O O . ASP A 1 648 ? 4.443 9.450 -14.498 1.00 61.19 648 ASP A O 1
ATOM 5063 N N . ASP A 1 649 ? 3.226 8.554 -16.150 1.00 64.38 649 ASP A N 1
ATOM 5064 C CA . ASP A 1 649 ? 2.865 7.409 -15.328 1.00 64.38 649 ASP A CA 1
ATOM 5065 C C . ASP A 1 649 ? 4.098 6.511 -15.134 1.00 64.38 649 ASP A C 1
ATOM 5067 O O . ASP A 1 649 ? 4.885 6.240 -16.044 1.00 64.38 649 ASP A O 1
ATOM 5071 N N . GLN A 1 650 ? 4.274 5.995 -13.920 1.00 63.38 650 GLN A N 1
ATOM 5072 C CA . GLN A 1 650 ? 5.287 4.978 -13.627 1.00 63.38 650 GLN A CA 1
ATOM 5073 C C . GLN A 1 650 ? 4.903 3.592 -14.207 1.00 63.38 650 GLN A C 1
ATOM 5075 O O . GLN A 1 650 ? 5.309 2.561 -13.670 1.00 63.38 650 GLN A O 1
ATOM 5080 N N . GLY A 1 651 ? 4.073 3.539 -15.255 1.00 66.62 651 GLY A N 1
ATOM 5081 C CA . GLY A 1 651 ? 3.540 2.334 -15.887 1.00 66.62 651 GLY A CA 1
ATOM 5082 C C . GLY A 1 651 ? 2.136 1.937 -15.452 1.00 66.62 651 GLY A C 1
ATOM 5083 O O . GLY A 1 651 ? 1.815 1.902 -14.260 1.00 66.62 651 GLY A O 1
ATOM 5084 N N . LEU A 1 652 ? 1.321 1.547 -16.432 1.00 78.25 652 LEU A N 1
ATOM 5085 C CA . LEU A 1 652 ? 0.049 0.860 -16.226 1.00 78.25 652 LEU A CA 1
ATOM 5086 C C . LEU A 1 652 ? 0.303 -0.650 -16.189 1.00 78.25 652 LEU A C 1
ATOM 5088 O O . LEU A 1 652 ? 0.614 -1.266 -17.206 1.00 78.25 652 LEU A O 1
ATOM 5092 N N . ALA A 1 653 ? 0.227 -1.248 -14.999 1.00 79.44 653 ALA A N 1
ATOM 5093 C CA . ALA A 1 653 ? 0.535 -2.661 -14.798 1.00 79.44 653 ALA A CA 1
ATOM 5094 C C . ALA A 1 653 ? -0.738 -3.529 -14.877 1.00 79.44 653 ALA A C 1
ATOM 5096 O O . ALA A 1 653 ? -1.613 -3.392 -14.016 1.00 79.44 653 ALA A O 1
ATOM 5097 N N . PRO A 1 654 ? -0.846 -4.468 -15.838 1.00 83.62 654 PRO A N 1
ATOM 5098 C CA . PRO A 1 654 ? -1.966 -5.405 -15.886 1.00 83.62 654 PRO A CA 1
ATOM 5099 C C . PRO A 1 654 ? -2.097 -6.229 -14.595 1.00 83.62 654 PRO A C 1
ATOM 5101 O O . PRO A 1 654 ? -1.101 -6.720 -14.052 1.00 83.62 654 PRO A O 1
ATOM 5104 N N . GLY A 1 655 ? -3.331 -6.401 -14.119 1.00 83.88 655 GLY A N 1
ATOM 5105 C CA . GLY A 1 655 ? -3.658 -7.051 -12.841 1.00 83.88 655 GLY A CA 1
ATOM 5106 C C . GLY A 1 655 ? -3.780 -6.101 -11.641 1.00 83.88 655 GLY A C 1
ATOM 5107 O O . GLY A 1 655 ? -4.337 -6.495 -10.617 1.00 83.88 655 GLY A O 1
ATOM 5108 N N . GLN A 1 656 ? -3.316 -4.850 -11.755 1.00 90.44 656 GLN A N 1
ATOM 5109 C CA . GLN A 1 656 ? -3.675 -3.786 -10.807 1.00 90.44 656 GLN A CA 1
ATOM 5110 C C . GLN A 1 656 ? -5.088 -3.257 -11.097 1.00 90.44 656 GLN A C 1
ATOM 5112 O O . GLN A 1 656 ? -5.721 -3.648 -12.076 1.00 90.44 656 GLN A O 1
ATOM 5117 N N . PHE A 1 657 ? -5.592 -2.364 -10.246 1.00 92.75 657 PHE A N 1
ATOM 5118 C CA . PHE A 1 657 ? -6.942 -1.819 -10.365 1.00 92.75 657 PHE A CA 1
ATOM 5119 C C . PHE A 1 657 ? -6.920 -0.400 -10.937 1.00 92.75 657 PHE A C 1
ATOM 5121 O O . PHE A 1 657 ? -6.131 0.440 -10.509 1.00 92.75 657 PHE A O 1
ATOM 5128 N N . ALA A 1 658 ? -7.822 -0.131 -11.878 1.00 94.06 658 ALA A N 1
ATOM 5129 C CA . ALA A 1 658 ? -8.183 1.211 -12.310 1.00 94.06 658 ALA A CA 1
ATOM 5130 C C . ALA A 1 658 ? -9.392 1.663 -11.489 1.00 94.06 658 ALA A C 1
ATOM 5132 O O . ALA A 1 658 ? -10.495 1.143 -11.671 1.00 94.06 658 ALA A O 1
ATOM 5133 N N . VAL A 1 659 ? -9.176 2.602 -10.568 1.00 95.75 659 VAL A N 1
ATOM 5134 C CA . VAL A 1 659 ? -10.215 3.131 -9.676 1.00 95.75 659 VAL A CA 1
ATOM 5135 C C . VAL A 1 659 ? -10.687 4.480 -10.187 1.00 95.75 659 VAL A C 1
ATOM 5137 O O . VAL A 1 659 ? -9.873 5.371 -10.435 1.00 95.75 659 VAL A O 1
ATOM 5140 N N . LEU A 1 660 ? -11.999 4.613 -10.348 1.00 96.50 660 LEU A N 1
ATOM 5141 C CA . LEU A 1 660 ? -12.651 5.768 -10.940 1.00 96.50 660 LEU A CA 1
ATOM 5142 C C . LEU A 1 660 ? -13.289 6.641 -9.866 1.00 96.50 660 LEU A C 1
ATOM 5144 O O . LEU A 1 660 ? -13.886 6.143 -8.910 1.00 96.50 660 LEU A O 1
ATOM 5148 N N . TYR A 1 661 ? -13.196 7.947 -10.066 1.00 96.75 661 TYR A N 1
ATOM 5149 C CA . TYR A 1 661 ? -13.776 8.963 -9.207 1.00 96.75 661 TYR A CA 1
ATOM 5150 C C . TYR A 1 661 ? -14.530 9.996 -10.046 1.00 96.75 661 TYR A C 1
ATOM 5152 O O . TYR A 1 661 ? -14.199 10.238 -11.211 1.00 96.75 661 TYR A O 1
ATOM 5160 N N . GLU A 1 662 ? -15.538 10.616 -9.443 1.00 95.62 662 GLU A N 1
ATOM 5161 C CA . GLU A 1 662 ? -16.238 11.756 -10.031 1.00 95.62 662 GLU A CA 1
ATOM 5162 C C . GLU A 1 662 ? -15.282 12.933 -10.265 1.00 95.62 662 GLU A C 1
ATOM 5164 O O . GLU A 1 662 ? -14.420 13.237 -9.437 1.00 95.62 662 GLU A O 1
ATOM 5169 N N . CYS A 1 663 ? -15.460 13.632 -11.386 1.00 94.12 663 CYS A N 1
ATOM 5170 C CA . CYS A 1 663 ? -14.711 14.856 -11.681 1.00 94.12 663 CYS A CA 1
ATOM 5171 C C . CYS A 1 663 ? -15.122 16.032 -10.789 1.00 94.12 663 CYS A C 1
ATOM 5173 O O . CYS A 1 663 ? -14.326 16.944 -10.587 1.00 94.12 663 CYS A O 1
ATOM 5175 N N . GLU A 1 664 ? -16.346 16.020 -10.267 1.00 93.06 664 GLU A N 1
ATOM 5176 C CA . GLU A 1 664 ? -16.842 17.051 -9.360 1.00 93.06 664 GLU A CA 1
ATOM 5177 C C . GLU A 1 664 ? -16.461 16.727 -7.914 1.00 93.06 664 GLU A C 1
ATOM 5179 O O . GLU A 1 664 ? -16.456 15.568 -7.495 1.00 93.06 664 GLU A O 1
ATOM 5184 N N . GLU A 1 665 ? -16.147 17.763 -7.139 1.00 90.06 665 GLU A N 1
ATOM 5185 C CA . GLU A 1 665 ? -15.951 17.641 -5.695 1.00 90.06 665 GLU A CA 1
ATOM 5186 C C . GLU A 1 665 ? -17.247 17.127 -5.038 1.00 90.06 665 GLU A C 1
ATOM 5188 O O . GLU A 1 665 ? -18.333 17.615 -5.369 1.00 90.06 665 GLU A O 1
ATOM 5193 N N . PRO A 1 666 ? -17.185 16.160 -4.102 1.00 92.25 666 PRO A N 1
ATOM 5194 C CA . PRO A 1 666 ? -16.017 15.732 -3.322 1.00 92.25 666 PRO A CA 1
ATOM 5195 C C . PRO A 1 666 ? -15.216 14.556 -3.920 1.00 92.25 666 PRO A C 1
ATOM 5197 O O . PRO A 1 666 ? -14.581 13.809 -3.174 1.00 92.25 666 PRO A O 1
ATOM 5200 N N . HIS A 1 667 ? -15.285 14.332 -5.236 1.00 94.31 667 HIS A N 1
ATOM 5201 C CA . HIS A 1 667 ? -14.610 13.241 -5.942 1.00 94.31 667 HIS A CA 1
ATOM 5202 C C . HIS A 1 667 ? -14.998 11.863 -5.410 1.00 94.31 667 HIS A C 1
ATOM 5204 O O . HIS A 1 667 ? -14.144 11.087 -4.977 1.00 94.31 667 HIS A O 1
ATOM 5210 N N . ALA A 1 668 ? -16.296 11.550 -5.409 1.00 95.31 668 ALA A N 1
ATOM 5211 C CA . ALA A 1 668 ? -16.758 10.251 -4.938 1.00 95.31 668 ALA A CA 1
ATOM 5212 C C . ALA A 1 668 ? -16.137 9.109 -5.748 1.00 95.31 668 ALA A C 1
ATOM 5214 O O . ALA A 1 668 ? -16.047 9.175 -6.971 1.00 95.31 668 ALA A O 1
ATOM 5215 N N . CYS A 1 669 ? -15.704 8.060 -5.054 1.00 97.19 669 CYS A N 1
ATOM 5216 C CA . CYS A 1 669 ? -15.225 6.827 -5.657 1.00 97.19 669 CYS A CA 1
ATOM 5217 C C . CYS A 1 669 ? -16.414 6.089 -6.274 1.00 97.19 669 CYS A C 1
ATOM 5219 O O . CYS A 1 669 ? -17.303 5.614 -5.567 1.00 97.19 669 CYS A O 1
ATOM 5221 N N . LEU A 1 670 ? -16.395 5.977 -7.597 1.00 96.06 670 LEU A N 1
ATOM 5222 C CA . LEU A 1 670 ? -17.410 5.284 -8.388 1.00 96.06 670 LEU A CA 1
ATOM 5223 C C . LEU A 1 670 ? -17.218 3.761 -8.329 1.00 96.06 670 LEU A C 1
ATOM 5225 O O . LEU A 1 670 ? -18.150 2.997 -8.574 1.00 96.06 670 LEU A O 1
ATOM 5229 N N . GLY A 1 671 ? -16.008 3.317 -7.985 1.00 95.50 671 GLY A N 1
ATOM 5230 C CA . GLY A 1 671 ? -15.584 1.923 -8.002 1.00 95.50 671 GLY A CA 1
ATOM 5231 C C . GLY A 1 671 ? -14.398 1.729 -8.936 1.00 95.50 671 GLY A C 1
ATOM 5232 O O . GLY A 1 671 ? -13.609 2.649 -9.152 1.00 95.50 671 GLY A O 1
ATOM 5233 N N . GLY A 1 672 ? -14.235 0.538 -9.494 1.00 94.19 672 GLY A N 1
ATOM 5234 C CA . GLY A 1 672 ? -13.135 0.277 -10.414 1.00 94.19 672 GLY A CA 1
ATOM 5235 C C . GLY A 1 672 ? -13.129 -1.132 -10.974 1.00 94.19 672 GLY A C 1
ATOM 5236 O O . GLY A 1 672 ? -13.933 -1.975 -10.584 1.00 94.19 672 GLY A O 1
ATOM 5237 N N . GLY A 1 673 ? -12.184 -1.399 -11.865 1.00 93.44 673 GLY A N 1
ATOM 5238 C CA . GLY A 1 673 ? -11.993 -2.723 -12.453 1.00 93.44 673 GLY A CA 1
ATOM 5239 C C . GLY A 1 673 ? -10.524 -3.099 -12.565 1.00 93.44 673 GLY A C 1
ATOM 5240 O O . GLY A 1 673 ? -9.628 -2.297 -12.289 1.00 93.44 673 GLY A O 1
ATOM 5241 N N . VAL A 1 674 ? -10.279 -4.337 -12.973 1.00 92.44 674 VAL A N 1
ATOM 5242 C CA . VAL A 1 674 ? -8.932 -4.865 -13.184 1.00 92.44 674 VAL A CA 1
ATOM 5243 C C . VAL A 1 674 ? -8.390 -4.328 -14.504 1.00 92.44 674 VAL A C 1
ATOM 5245 O O . VAL A 1 674 ? -9.040 -4.441 -15.545 1.00 92.44 674 VAL A O 1
ATOM 5248 N N . MET A 1 675 ? -7.186 -3.761 -14.460 1.00 91.38 675 MET A N 1
ATOM 5249 C CA . MET A 1 675 ? -6.471 -3.301 -15.643 1.00 91.38 675 MET A CA 1
ATOM 5250 C C . MET A 1 675 ? -5.978 -4.489 -16.467 1.00 91.38 675 MET A C 1
ATOM 5252 O O . MET A 1 675 ? -5.351 -5.418 -15.947 1.00 91.38 675 MET A O 1
ATOM 5256 N N . GLU A 1 676 ? -6.212 -4.431 -17.771 1.00 87.81 676 GLU A N 1
ATOM 5257 C CA . GLU A 1 676 ? -5.663 -5.348 -18.762 1.00 87.81 676 GLU A CA 1
ATOM 5258 C C . GLU A 1 676 ? -4.900 -4.583 -19.844 1.00 87.81 676 GLU A C 1
ATOM 5260 O O . GLU A 1 676 ? -5.143 -3.398 -20.088 1.00 87.81 676 GLU A O 1
ATOM 5265 N N . ALA A 1 677 ? -3.945 -5.265 -20.479 1.00 79.44 677 ALA A N 1
ATOM 5266 C CA . ALA A 1 677 ? -3.244 -4.699 -21.620 1.00 79.44 677 ALA A CA 1
ATOM 5267 C C . ALA A 1 677 ? -4.259 -4.382 -22.725 1.00 79.44 677 ALA A C 1
ATOM 5269 O O . ALA A 1 677 ? -5.111 -5.210 -23.049 1.00 79.44 677 ALA A O 1
ATOM 5270 N N . TYR A 1 678 ? -4.171 -3.177 -23.276 1.00 74.19 678 TYR A N 1
ATOM 5271 C CA . TYR A 1 678 ? -4.999 -2.764 -24.395 1.00 74.19 678 TYR A CA 1
ATOM 5272 C C . TYR A 1 678 ? -4.289 -3.108 -25.710 1.00 74.19 678 TYR A C 1
ATOM 5274 O O . TYR A 1 678 ? -3.142 -2.712 -25.915 1.00 74.19 678 TYR A O 1
ATOM 5282 N N . SER A 1 679 ? -4.973 -3.841 -26.587 1.00 63.78 679 SER A N 1
ATOM 5283 C CA . SER A 1 679 ? -4.600 -4.030 -27.991 1.00 63.78 679 SER A CA 1
ATOM 5284 C C . SER A 1 679 ? -5.723 -3.484 -28.871 1.00 63.78 679 SER A C 1
ATOM 5286 O O . SER A 1 679 ? -6.895 -3.691 -28.553 1.00 63.78 679 SER A O 1
ATOM 5288 N N . ASP A 1 680 ? -5.365 -2.801 -29.960 1.00 51.59 680 ASP A N 1
ATOM 5289 C CA . ASP A 1 680 ? -6.314 -2.258 -30.950 1.00 51.59 680 ASP A CA 1
ATOM 5290 C C . ASP A 1 680 ? -6.978 -3.341 -31.833 1.00 51.59 680 ASP A C 1
ATOM 5292 O O . ASP A 1 680 ? -7.833 -3.005 -32.653 1.00 51.59 680 ASP A O 1
ATOM 5296 N N . ASP A 1 681 ? -6.593 -4.614 -31.666 1.00 33.53 681 ASP A N 1
ATOM 5297 C CA . ASP A 1 681 ? -7.104 -5.769 -32.427 1.00 33.53 681 ASP A CA 1
ATOM 5298 C C . ASP A 1 681 ? -8.554 -6.170 -32.094 1.00 33.53 681 ASP A C 1
ATOM 5300 O O . ASP A 1 681 ? -8.914 -6.253 -30.889 1.00 33.53 681 ASP A O 1
#

pLDDT: mean 77.07, std 21.42, range [21.56, 98.0]

InterPro domains:
  IPR004506 tRNA-specific 2-thiouridylase MnmA-like [MF_00144] (310-676)
  IPR004506 tRNA-specific 2-thiouridylase MnmA-like [TIGR00420] (310-674)
  IPR004506 tRNA-specific 2-thiouridylase MnmA-like [cd01998] (311-674)
  IPR014729 Rossmann-like alpha/beta/alpha sandwich fold [G3DSA:3.40.50.620] (301-523)
  IPR023382 tRNA-specific 2-thiouridylase MnmA-like, central domain superfamily [G3DSA:2.30.30.280] (525-586)
  IPR032396 Spindle assembly abnormal protein 6, N-terminal [PF16531] (41-180)
  IPR038558 SAS-6, N-terminal domain superfamily [G3DSA:2.170.210.20] (39-227)
  IPR046884 tRNA-specific 2-thiouridylase MnmA-like, central domain [PF20259] (519-581)
  IPR046885 tRNA-specific 2-thiouridylase MnmA-like, C-terminal domain [PF20258] (594-674)
  IPR051305 tRNA-specific 2-thiouridylase MnmA [PTHR43052] (286-676)

Radius of gyration: 32.02 Å; chains: 1; bounding box: 86×89×96 Å

Secondary structure (DSSP, 8-state):
-----PPPPPPTTTTTTS-----HHHHHTT-TTTTTSEEEEEEEEEEEEEEEE-TT-SSPPP--EEEEEEEEEEEEGGGSS---SS-PPPEEEEEEESS-TT-EEEEEE-HHHHHHHHHHTT----GGGHHHHHHHHHHHHHH-TTTEEEEEEEETTSEEEEEEEEEETTEEEEEEEEEEEEPPHHHHHHHHHHHHHHHHHHHHHHHHHHHHHHHHHHHH-HHHHHHHHHHHTTSSSS----------------------------PPPP-----PPPPPP------HHHHHHHHHHHHHTSS-SS----EEEEE--SSHHHHHHHHHHHHTT-EEEEEEEE----SSSS---S--THHHHHHHHHHHHHHTT-PEEEEE-HHHHIIIIIHHHHHHHHTT----HHHHHIIIIIIIIHHHHHHTSTT--SEEEE--S-EEE--TTS-S--EEE--S-TTT--HHHHTT--HHHHTTEE-TTTTS-HHHHHHHHHHTT-TTTTPPP--S-TTTTT--HHHHHHHHH----EEEEETTT--EEEEES-GGG--TT--TT---SSS--EEEEEETTTTEEEEES-TTSHHHHHHHTEEEEEEEEETTSSPPPSEEEEEESSSSS--EEEEEEESSTTT--EEEEEE-S----S---TTSEEEEE-SSTT--EEEEEEEE-----

Foldseek 3Di:
DDDDDDDDDDPCVLVVLVPPCPPVVVLVCLPPVPVQQKDWPDWDWFFAFEWEDEPDDPDDTFRGDTAGKIKTWIWHPCLVPPDDDDFAIKIKIWIHHPVDLQDIKIAIDGQVNVVVQCVVLVPPDHPSCVVVVVVVLRVCCVVPVPFWHWYWYAYPVQKIKTWTWGDPPVDIDTDHITIIGRDDPVSSVSNSVSVVVVVVSVVVVVVSVVVSVVVVCCVPPVPVVVVVVVVVVVPPDDDDDDDDDDDDDDDDDDDDDDDDDDDDDDDDDDDDDDDDDDDDDPPDPDDLVVLLVVLLCLLQPQQHPPGDAFFEEQEQQLALLSLLQLLSNLSNRHNYAYEYEAQEDDDDPLDPDDDDPRVNRVVLRQQSQVLSVHGYHYDYCNVQLCVQAVVVCLVCLLVLFHADRLLRCVARPQLNVVVVVLCPDPVRGQAYEYSAQWGWDADNVNPAQIFIFGAPALFRTCVQSPLQHASVRSNRYHHSCRDDDPVSSLVNCVVSVRPNSVPDDQPDDPHCRPPDPVVSSCSSVNWDKDFEAAPPPRDGQGMDRFSSVAWFLDQPPPPGGPASKGFHDADSVRRYTYIYRCCVPPVNLVQQQKWKFADWRFNRNDDDAFAWWWKDQDRGSDTFIWTWDAPDRVVSGMIMIGTPDSDDPSGRTFNTWIWTFHPDPVGITGHIGTIDRDDPD

Organism: NCBI:txid41880